Protein AF-0000000077157533 (afdb_homodimer)

InterPro domains:
  IPR003869 Polysaccharide biosynthesis protein, CapD-like domain [PF02719] (10-291)
  IPR003869 Polysaccharide biosynthesis protein, CapD-like domain [cd05237] (7-290)
  IPR036291 NAD(P)-binding domain superfamily [SSF51735] (7-269)
  IPR051203 Polysaccharide Synthase-Related Protein [PTHR43318] (1-334)

Sequence (670 aa):
MQSILNKKNILVTGGTGSIGQALVQRAISDGAKHIKVFSNDENALYEMELDFSKHKNIEYIIGDIRDFDKINSIVKNCDIIFHAAALKHVDRCELYPLETMTVNIIGTNNVAKAAVNANVSKVISISTDKAVNPIGVMGATKLLAEKLIAAEAYHSKSKTVFSSVRFGNVFHTRGSILPKIEKQIQNGGPLTLTDERMKRFFMTKEDAVDLILNAAYTAKGGETFILKMPMLNLKDLFEAMKIVIGPKHGYSSTKIKTKITGIRPGEKLTEYLLTNFEMEHCLETKNFFIIPKMFESLDPKKYPGSKKPKNTTKYFETVKPISQEQIVKLLKKIYMQSILNKKNILVTGGTGSIGQALVQRAISDGAKHIKVFSNDENALYEMELDFSKHKNIEYIIGDIRDFDKINSIVKNCDIIFHAAALKHVDRCELYPLETMTVNIIGTNNVAKAAVNANVSKVISISTDKAVNPIGVMGATKLLAEKLIAAEAYHSKSKTVFSSVRFGNVFHTRGSILPKIEKQIQNGGPLTLTDERMKRFFMTKEDAVDLILNAAYTAKGGETFILKMPMLNLKDLFEAMKIVIGPKHGYSSTKIKTKITGIRPGEKLTEYLLTNFEMEHCLETKNFFIIPKMFESLDPKKYPGSKKPKNTTKYFETVKPISQEQIVKLLKKIY

Foldseek 3Di:
DQFPQAQFAEEEEVLLFLLNVLLVVVSVVRHHQAYEYEYQDPVSLVVVCVVPVVDPRYHYYHDALLDLVRLLVPCARGQEYEYPWADADFVVCQVPLPVRLSRLPSSLVSNLVSCQVRLHQEYEYEAELCLAVFPGRNNVSRVNSLVSQLVCLVPDPGNYATEYEYEWEEPPTPPDQRVVLLVQLLVLDAAEAADQLAKTFYDYSVLVSVLSSVCRVLTPHNKYWYFDTAMAGVNLLSLLCLCQRNVVNPHHSVRHHYDHDHDDPRDDRYGDSHDLVQLLQWKDAPTTTMRDRPPDHDDCVSGPRIHRDDPRRPRVPPHDHDGSVVSNVVVNVVD/DQFPQAQFAEEEEVLLFLLNVLLVVVSVVRHHQAYEYEYQDPVSLVVVCVVPVVDPRYHYYHDALLDLVRLLVPCARGQEYEYPWADADFVVCQVPLPVRLSRLPSSLVSNLVSCQVRLHQEYEYEAELCLAVFPGRNNVSRVNSLVSQLVCLVPDPGNYATEYEYEWEEPPTPPDQRVVLLVQLLVLDAAEAADQLAKTFYDYSVLVSVLSSVCRVLTPHNKYWYFDTAMAGVNLLSLLCLCQRNVVNPHHSVRHHYDHDHDDPRDDRYGDSHDLVQLQQWKDAPTTTMRDRPPDHDDCVSGPRIHRDDPRRPRVPPHDHDGSVVSNVNVNVVD

pLDDT: mean 94.23, std 5.61, range [54.22, 98.94]

Solvent-accessible surface area (backbone atoms only — not comparable to full-atom values): 34425 Å² total; per-residue (Å²): 132,82,54,88,40,43,68,26,27,36,35,25,33,24,18,68,40,58,69,22,38,51,45,52,53,48,32,61,75,44,44,35,55,32,39,38,34,29,29,72,48,64,67,51,48,51,53,47,49,63,76,44,61,86,51,80,50,56,44,79,42,81,47,54,56,68,39,46,68,62,46,44,64,66,40,54,82,27,38,37,35,43,40,50,54,59,71,79,55,51,64,59,21,47,66,34,38,65,64,37,37,44,39,30,33,49,12,47,50,32,51,53,52,27,32,55,76,42,61,18,48,34,39,42,35,63,48,42,18,51,26,44,51,18,81,30,42,39,18,27,27,38,35,44,30,49,44,38,41,26,29,47,38,68,70,48,85,58,81,41,26,23,33,30,37,31,32,59,46,51,54,83,31,81,94,38,71,56,57,53,47,50,53,26,47,66,65,56,38,60,36,80,40,42,52,72,78,23,32,41,34,45,41,46,55,67,56,50,47,54,50,52,52,51,44,60,65,66,58,83,39,13,28,39,36,28,54,67,64,54,35,34,37,47,48,45,51,52,53,29,44,28,60,69,50,17,55,79,63,76,35,58,46,86,68,43,46,74,42,78,71,46,81,55,81,63,62,67,53,64,61,42,80,60,48,46,67,50,45,60,60,26,35,27,44,96,58,31,37,38,33,60,29,82,96,51,74,92,52,49,81,79,41,85,79,33,37,72,58,87,70,31,82,46,45,81,77,64,66,66,56,59,53,51,69,57,49,36,55,55,46,54,74,76,97,131,81,54,88,41,44,68,28,26,36,35,25,34,23,18,69,41,57,68,22,39,52,48,51,54,49,32,61,76,44,43,34,55,33,38,37,34,30,28,70,48,64,68,50,47,50,53,48,49,62,76,45,60,87,52,81,50,58,44,80,42,80,48,54,56,68,40,45,70,62,45,44,64,66,40,55,80,27,39,36,35,40,41,50,54,61,70,77,55,51,66,60,22,48,64,35,36,65,63,36,37,43,41,29,32,51,11,46,48,32,51,53,53,26,32,55,77,42,62,18,48,34,40,42,34,63,46,41,19,51,26,42,50,18,81,29,42,41,19,27,29,40,34,44,31,48,45,39,42,26,30,46,38,68,69,46,88,60,83,41,27,23,35,30,38,31,33,59,46,50,54,81,31,80,93,39,70,55,56,54,47,50,54,27,48,66,64,57,37,59,36,80,40,42,52,72,79,23,33,42,33,46,41,46,56,66,54,49,47,52,51,51,51,51,44,61,66,66,57,82,40,13,29,38,37,27,53,67,63,55,34,36,36,47,48,43,50,53,52,30,45,28,60,70,48,16,57,80,62,75,33,58,45,86,70,42,47,75,41,77,72,47,82,54,81,64,62,68,53,65,62,43,81,59,46,48,67,49,44,60,61,26,36,26,42,96,58,30,36,36,34,59,29,82,97,52,78,92,54,50,81,78,41,85,78,33,37,71,58,86,70,30,82,45,44,80,78,65,65,67,57,59,53,51,70,56,49,38,55,56,46,55,73,76,98

Secondary structure (DSSP, 8-state):
---TTTT-EEEEETTTSHHHHHHHHHHHHTT-SEEEEEES-HHHHHHHHHHTTT-TTEEEEE--TT-HHHHHHHSTT-SEEEE------HHHHHH-HHHHHIIIIIHHHHHHHHHHHTT-SEEEEE--GGGSS--SHHHHHHHHHHHHHHHHHHH--SS-EEEEEE--EETT-TTSHHHHHHHHHHTT--EEES-TT-EEEEE-HHHHHHHHHHHHHH--SS-EEEE---EEEHHHHHHHHHHHHTGGGT--TTTS-EEE--PPTT--SB--SS-HHHHHT-EE-SSEEEE-STTPPP-GGGSTT-B--SS-S-HHHH--PPPHHHHHHHHHHH-/---TTTT-EEEEETTTSHHHHHHHHHHHHTT-SEEEEEES-HHHHHHHHHHTTT-TTEEEEE--TT-HHHHHHHSTT-SEEEE------HHHHHH-HHHHHIIIIIHHHHHHHHHHHTT-SEEEEE--GGGSS--SHHHHHHHHHHHHHHHHHHH--SS-EEEEEE--EETT-TTSHHHHHHHHHHTT--EEES-TT-EEEEE-HHHHHHHHHHHHHH--SS-EEEE---EEEHHHHHHHHHHHHTGGGT--TTTS-EEE--PPTT--SB--SS-HHHHHT-EE-SSEEEE-STTPPP-GGGSTT-B--SS-S-HHHH--PPPHHHHHHHHHHH-

Nearest PDB structures (foldseek):
  6bwc-assembly1_A  TM=9.310E-01  e=8.697E-37  Bacillus thuringiensis HD-771
  2gn4-assembly1_A  TM=9.021E-01  e=4.347E-34  Helicobacter pylori
  5bjv-assembly1_B  TM=9.038E-01  e=1.142E-27  Campylobacter jejuni
  5bju-assembly1_A  TM=9.086E-01  e=2.657E-27  Campylobacter jejuni
  3vvb-assembly1_A  TM=9.345E-01  e=8.792E-26  Staphylococcus aureus subsp. aureus Mu50

Structure (mmCIF, N/CA/C/O backbone):
data_AF-0000000077157533-model_v1
#
loop_
_entity.id
_entity.type
_entity.pdbx_description
1 polymer 'Polysaccharide biosynthesis protein CapD'
#
loop_
_atom_site.group_PDB
_atom_site.id
_atom_site.type_symbol
_atom_site.label_atom_id
_atom_site.label_alt_id
_atom_site.label_comp_id
_atom_site.label_asym_id
_atom_site.label_entity_id
_atom_site.label_seq_id
_atom_site.pdbx_PDB_ins_code
_atom_site.Cartn_x
_atom_site.Cartn_y
_atom_site.Cartn_z
_atom_site.occupancy
_atom_site.B_iso_or_equiv
_atom_site.auth_seq_id
_atom_site.auth_comp_id
_atom_site.auth_asym_id
_atom_site.auth_atom_id
_atom_site.pdbx_PDB_model_num
ATOM 1 N N . MET A 1 1 ? -17.016 30.516 17.078 1 54.22 1 MET A N 1
ATOM 2 C CA . MET A 1 1 ? -17.125 29.172 17.625 1 54.22 1 MET A CA 1
ATOM 3 C C . MET A 1 1 ? -15.836 28.75 18.328 1 54.22 1 MET A C 1
ATOM 5 O O . MET A 1 1 ? -14.742 29.109 17.891 1 54.22 1 MET A O 1
ATOM 9 N N . GLN A 1 2 ? -15.945 28.266 19.531 1 77.69 2 GLN A N 1
ATOM 10 C CA . GLN A 1 2 ? -14.797 27.938 20.359 1 77.69 2 GLN A CA 1
ATOM 11 C C . GLN A 1 2 ? -14 26.781 19.766 1 77.69 2 GLN A C 1
ATOM 13 O O . GLN A 1 2 ? -14.578 25.859 19.188 1 77.69 2 GLN A O 1
ATOM 18 N N . SER A 1 3 ? -12.703 26.922 19.734 1 90.75 3 SER A N 1
ATOM 19 C CA . SER A 1 3 ? -11.797 25.922 19.188 1 90.75 3 SER A CA 1
ATOM 20 C C . SER A 1 3 ? -12.008 24.562 19.859 1 90.75 3 SER A C 1
ATOM 22 O O . SER A 1 3 ? -12.258 24.5 21.062 1 90.75 3 SER A O 1
ATOM 24 N N . ILE A 1 4 ? -11.984 23.547 19.141 1 94.81 4 ILE A N 1
ATOM 25 C CA . ILE A 1 4 ? -12.109 22.188 19.641 1 94.81 4 ILE A CA 1
ATOM 26 C C . ILE A 1 4 ? -11.008 21.906 20.656 1 94.81 4 ILE A C 1
ATOM 28 O O . ILE A 1 4 ? -11.109 20.969 21.453 1 94.81 4 ILE A O 1
ATOM 32 N N . LEU A 1 5 ? -9.992 22.797 20.734 1 97.56 5 LEU A N 1
ATOM 33 C CA . LEU A 1 5 ? -8.82 22.578 21.578 1 97.56 5 LEU A CA 1
ATOM 34 C C . LEU A 1 5 ? -8.977 23.266 22.922 1 97.56 5 LEU A C 1
ATOM 36 O O . LEU A 1 5 ? -8.219 22.984 23.859 1 97.56 5 LEU A O 1
ATOM 40 N N . ASN A 1 6 ? -9.914 24.219 23.016 1 97.69 6 ASN A N 1
ATOM 41 C CA . ASN A 1 6 ? -10.055 25.031 24.219 1 97.69 6 ASN A CA 1
ATOM 42 C C . ASN A 1 6 ? -10.328 24.172 25.453 1 97.69 6 ASN A C 1
ATOM 44 O O . ASN A 1 6 ? -11.242 23.344 25.453 1 97.69 6 ASN A O 1
ATOM 48 N N . LYS A 1 7 ? -9.492 24.312 26.469 1 98.12 7 LYS A N 1
ATOM 49 C CA . LYS A 1 7 ? -9.602 23.672 27.766 1 98.12 7 LYS A CA 1
ATOM 50 C C . LYS A 1 7 ? -9.477 22.156 27.641 1 98.12 7 LYS A C 1
ATOM 52 O O . LYS A 1 7 ? -9.992 21.406 28.469 1 98.12 7 LYS A O 1
ATOM 57 N N . LYS A 1 8 ? -8.875 21.672 26.609 1 98.38 8 LYS A N 1
ATOM 58 C CA . LYS A 1 8 ? -8.695 20.25 26.391 1 98.38 8 LYS A CA 1
ATOM 59 C C . LYS A 1 8 ? -7.273 19.812 26.719 1 98.38 8 LYS A C 1
ATOM 61 O O . LYS A 1 8 ? -6.34 20.609 26.641 1 98.38 8 LYS A O 1
ATOM 66 N N . ASN A 1 9 ? -7.133 18.562 27.125 1 98.69 9 ASN A N 1
ATOM 67 C CA . ASN A 1 9 ? -5.844 17.891 27.203 1 98.69 9 ASN A CA 1
ATOM 68 C C . ASN A 1 9 ? -5.484 17.203 25.891 1 98.69 9 ASN A C 1
ATOM 70 O O . ASN A 1 9 ? -6.172 16.266 25.469 1 98.69 9 ASN A O 1
ATOM 74 N N . ILE A 1 10 ? -4.359 17.641 25.328 1 98.38 10 ILE A N 1
ATOM 75 C CA . ILE A 1 10 ? -4.035 17.219 23.969 1 98.38 10 ILE A CA 1
ATOM 76 C C . ILE A 1 10 ? -2.711 16.453 23.969 1 98.38 10 ILE A C 1
ATOM 78 O O . ILE A 1 10 ? -1.797 16.797 24.734 1 98.38 10 ILE A O 1
ATOM 82 N N . LEU A 1 11 ? -2.652 15.406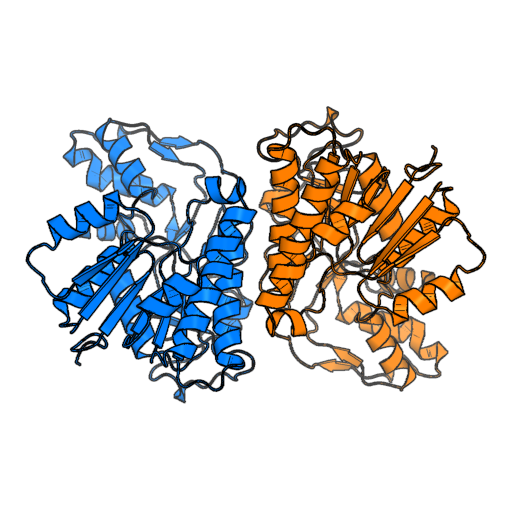 23.203 1 98.88 11 LEU A N 1
ATOM 83 C CA . LEU A 1 11 ? -1.401 14.719 22.906 1 98.88 11 LEU A CA 1
ATOM 84 C C . LEU A 1 11 ? -1.068 14.812 21.422 1 98.88 11 LEU A C 1
ATOM 86 O O . LEU A 1 11 ? -1.914 14.523 20.578 1 98.88 11 LEU A O 1
ATOM 90 N N . VAL A 1 12 ? 0.138 15.242 21.125 1 98.88 12 VAL A N 1
ATOM 91 C CA . VAL A 1 12 ? 0.642 15.266 19.766 1 98.88 12 VAL A CA 1
ATOM 92 C C . VAL A 1 12 ? 1.828 14.312 19.625 1 98.88 12 VAL A C 1
ATOM 94 O O . VAL A 1 12 ? 2.914 14.594 20.141 1 98.88 12 VAL A O 1
ATOM 97 N N . THR A 1 13 ? 1.628 13.164 18.984 1 98.88 13 THR A N 1
ATOM 98 C CA . THR A 1 13 ? 2.785 12.352 18.625 1 98.88 13 THR A CA 1
ATOM 99 C C . THR A 1 13 ? 3.494 12.93 17.391 1 98.88 13 THR A C 1
ATOM 101 O O . THR A 1 13 ? 2.852 13.492 16.5 1 98.88 13 THR A O 1
ATOM 104 N N . GLY A 1 14 ? 4.863 12.719 17.375 1 98.25 14 GLY A N 1
ATOM 105 C CA . GLY A 1 14 ? 5.59 13.461 16.359 1 98.25 14 GLY A CA 1
ATOM 106 C C . GLY A 1 14 ? 5.523 14.961 16.547 1 98.25 14 GLY A C 1
ATOM 107 O O . GLY A 1 14 ? 5.488 15.719 15.578 1 98.25 14 GLY A O 1
ATOM 108 N N . GLY A 1 15 ? 5.457 15.359 17.766 1 98.38 15 GLY A N 1
ATOM 109 C CA . GLY A 1 15 ? 5.207 16.75 18.094 1 98.38 15 GLY A CA 1
ATOM 110 C C . GLY A 1 15 ? 6.355 17.672 17.703 1 98.38 15 GLY A C 1
ATOM 111 O O . GLY A 1 15 ? 6.18 18.891 17.625 1 98.38 15 GLY A O 1
ATOM 112 N N . THR A 1 16 ? 7.535 17.125 17.5 1 97.62 16 THR A N 1
ATOM 113 C CA . THR A 1 16 ? 8.688 17.953 17.188 1 97.62 16 THR A CA 1
ATOM 114 C C . THR A 1 16 ? 8.852 18.109 15.672 1 97.62 16 THR A C 1
ATOM 116 O O . THR A 1 16 ? 9.703 18.875 15.211 1 97.62 16 THR A O 1
ATOM 119 N N . GLY A 1 17 ? 8.039 17.406 14.898 1 95.62 17 GLY A N 1
ATOM 120 C CA . GLY A 1 17 ? 8.039 17.594 13.453 1 95.62 17 GLY A CA 1
ATOM 121 C C . GLY A 1 17 ? 7.316 18.844 13.016 1 95.62 17 GLY A C 1
ATOM 122 O O . GLY A 1 17 ? 6.723 19.547 13.836 1 95.62 17 GLY A O 1
ATOM 123 N N . SER A 1 18 ? 7.258 19.141 11.734 1 94.25 18 SER A N 1
ATOM 124 C CA . SER A 1 18 ? 6.711 20.391 11.211 1 94.25 18 SER A CA 1
ATOM 125 C C . SER A 1 18 ? 5.219 20.5 11.508 1 94.25 18 SER A C 1
ATOM 127 O O . SER A 1 18 ? 4.762 21.531 12.016 1 94.25 18 SER A O 1
ATOM 129 N N . ILE A 1 19 ? 4.441 19.469 11.18 1 96.25 19 ILE A N 1
ATOM 130 C CA . ILE A 1 19 ? 3.004 19.5 11.422 1 96.25 19 ILE A CA 1
ATOM 131 C C . ILE A 1 19 ? 2.73 19.453 12.922 1 96.25 19 ILE A C 1
ATOM 133 O O . ILE A 1 19 ? 1.845 20.141 13.43 1 96.25 19 ILE A O 1
ATOM 137 N N . GLY A 1 20 ? 3.5 18.609 13.641 1 97.81 20 GLY A N 1
ATOM 138 C CA . GLY A 1 20 ? 3.363 18.516 15.086 1 97.81 20 GLY A CA 1
ATOM 139 C C . GLY A 1 20 ? 3.582 19.844 15.797 1 97.81 20 GLY A C 1
ATOM 140 O O . GLY A 1 20 ? 2.764 20.25 16.625 1 97.81 20 GLY A O 1
ATOM 141 N N . GLN A 1 21 ? 4.637 20.5 15.414 1 97.12 21 GLN A N 1
ATOM 142 C CA . GLN A 1 21 ? 4.949 21.797 16.031 1 97.12 21 GLN A CA 1
ATOM 143 C C . GLN A 1 21 ? 3.854 22.812 15.75 1 97.12 21 GLN A C 1
ATOM 145 O O . GLN A 1 21 ? 3.498 23.609 16.625 1 97.12 21 GLN A O 1
ATOM 150 N N . ALA A 1 22 ? 3.381 22.781 14.539 1 96.88 22 ALA A N 1
ATOM 151 C CA . ALA A 1 22 ? 2.316 23.703 14.164 1 96.88 22 ALA A CA 1
ATOM 152 C C . ALA A 1 22 ? 1.052 23.453 14.977 1 96.88 22 ALA A C 1
ATOM 154 O O . ALA A 1 22 ? 0.365 24.391 15.383 1 96.88 22 ALA A O 1
ATOM 155 N N . LEU A 1 23 ? 0.759 22.203 15.211 1 98.25 23 LEU A N 1
ATOM 156 C CA . LEU A 1 23 ? -0.409 21.844 16 1 98.25 23 LEU A CA 1
ATOM 157 C C . LEU A 1 23 ? -0.242 22.266 17.453 1 98.25 23 LEU A C 1
ATOM 159 O O . LEU A 1 23 ? -1.194 22.75 18.078 1 98.25 23 LEU A O 1
ATOM 163 N N . VAL A 1 24 ? 0.959 22.141 17.984 1 98.38 24 VAL A N 1
ATOM 164 C CA . VAL A 1 24 ? 1.246 22.547 19.359 1 98.38 24 VAL A CA 1
ATOM 165 C C . VAL A 1 24 ? 1.084 24.047 19.5 1 98.38 24 VAL A C 1
ATOM 167 O O . VAL A 1 24 ? 0.462 24.531 20.453 1 98.38 24 VAL A O 1
ATOM 170 N N . GLN A 1 25 ? 1.624 24.781 18.516 1 97.44 25 GLN A N 1
ATOM 171 C CA . GLN A 1 25 ? 1.486 26.234 18.531 1 97.44 25 GLN A CA 1
ATOM 172 C C . GLN A 1 25 ? 0.017 26.656 18.531 1 97.44 25 GLN A C 1
ATOM 174 O O . GLN A 1 25 ? -0.377 27.562 19.266 1 97.44 25 GLN A O 1
ATOM 179 N N . ARG A 1 26 ? -0.739 26.031 17.719 1 97.69 26 ARG A N 1
ATOM 180 C CA . ARG A 1 26 ? -2.166 26.328 17.641 1 97.69 26 ARG A CA 1
ATOM 181 C C . ARG A 1 26 ? -2.871 25.953 18.938 1 97.69 26 ARG A C 1
ATOM 183 O O . ARG A 1 26 ? -3.799 26.641 19.375 1 97.69 26 ARG A O 1
ATOM 190 N N . ALA A 1 27 ? -2.529 24.828 19.547 1 98.06 27 ALA A N 1
ATOM 191 C CA . ALA A 1 27 ? -3.109 24.406 20.828 1 98.06 27 ALA A CA 1
ATOM 192 C C . ALA A 1 27 ? -2.869 25.453 21.906 1 98.06 27 ALA A C 1
ATOM 194 O O . ALA A 1 27 ? -3.756 25.734 22.719 1 98.06 27 ALA A O 1
ATOM 195 N N . ILE A 1 28 ? -1.662 26.031 21.922 1 97.44 28 ILE A N 1
ATOM 196 C CA . ILE A 1 28 ? -1.327 27.078 22.875 1 97.44 28 ILE A CA 1
ATOM 197 C C . ILE A 1 28 ? -2.246 28.281 22.641 1 97.44 28 ILE A C 1
ATOM 199 O O . ILE A 1 28 ? -2.891 28.766 23.578 1 97.44 28 ILE A O 1
ATOM 203 N N . SER A 1 29 ? -2.346 28.688 21.391 1 96.88 29 SER A N 1
ATOM 204 C CA . SER A 1 29 ? -3.09 29.891 21.031 1 96.88 29 SER A CA 1
ATOM 205 C C . SER A 1 29 ? -4.582 29.703 21.281 1 96.88 29 SER A C 1
ATOM 207 O O . SER A 1 29 ? -5.281 30.672 21.625 1 96.88 29 SER A O 1
ATOM 209 N N . ASP A 1 30 ? -5.062 28.469 21.156 1 97.31 30 ASP A N 1
ATOM 210 C CA . ASP A 1 30 ? -6.5 28.219 21.234 1 97.31 30 ASP A CA 1
ATOM 211 C C . ASP A 1 30 ? -6.922 27.859 22.656 1 97.31 30 ASP A C 1
ATOM 213 O O . ASP A 1 30 ? -8.086 27.531 22.891 1 97.31 30 ASP A O 1
ATOM 217 N N . GLY A 1 31 ? -6.012 27.812 23.594 1 97.44 31 GLY A N 1
ATOM 218 C CA . GLY A 1 31 ? -6.363 27.719 25 1 97.44 31 GLY A CA 1
ATOM 219 C C . GLY A 1 31 ? -6.453 26.281 25.5 1 97.44 31 GLY A C 1
ATOM 220 O O . GLY A 1 31 ? -7.277 25.969 26.359 1 97.44 31 GLY A O 1
ATOM 221 N N . ALA A 1 32 ? -5.668 25.391 24.969 1 98.31 32 ALA A N 1
ATOM 222 C CA . ALA A 1 32 ? -5.605 24.031 25.5 1 98.31 32 ALA A CA 1
ATOM 223 C C . ALA A 1 32 ? -5.207 24.031 26.984 1 98.31 32 ALA A C 1
ATOM 225 O O . ALA A 1 32 ? -4.387 24.844 27.406 1 98.31 32 ALA A O 1
ATOM 226 N N . LYS A 1 33 ? -5.793 23.125 27.719 1 98.5 33 LYS A N 1
ATOM 227 C CA . LYS A 1 33 ? -5.508 23.047 29.141 1 98.5 33 LYS A CA 1
ATOM 228 C C . LYS A 1 33 ? -4.129 22.438 29.391 1 98.5 33 LYS A C 1
ATOM 230 O O . LYS A 1 33 ? -3.367 22.938 30.219 1 98.5 33 LYS A O 1
ATOM 235 N N . HIS A 1 34 ? -3.828 21.359 28.734 1 98.5 34 HIS A N 1
ATOM 236 C CA . HIS A 1 34 ? -2.557 20.656 28.828 1 98.5 34 HIS A CA 1
ATOM 237 C C . HIS A 1 34 ? -2.15 20.062 27.484 1 98.5 34 HIS A C 1
ATOM 239 O O . HIS A 1 34 ? -2.99 19.531 26.766 1 98.5 34 HIS A O 1
ATOM 245 N N . ILE A 1 35 ? -0.844 20.203 27.172 1 98.75 35 ILE A N 1
ATOM 246 C CA . ILE A 1 35 ? -0.335 19.719 25.891 1 98.75 35 ILE A CA 1
ATOM 247 C C . ILE A 1 35 ? 0.825 18.766 26.125 1 98.75 35 ILE A C 1
ATOM 249 O O . ILE A 1 35 ? 1.822 19.109 26.766 1 98.75 35 ILE A O 1
ATOM 253 N N . LYS A 1 36 ? 0.722 17.547 25.688 1 98.81 36 LYS A N 1
ATOM 254 C CA . LYS A 1 36 ? 1.816 16.578 25.688 1 98.81 36 LYS A CA 1
ATOM 255 C C . LYS A 1 36 ? 2.463 16.5 24.297 1 98.81 36 LYS A C 1
ATOM 257 O O . LYS A 1 36 ? 1.787 16.203 23.312 1 98.81 36 LYS A O 1
ATOM 262 N N . VAL A 1 37 ? 3.734 16.797 24.234 1 98.81 37 VAL A N 1
ATOM 263 C CA . VAL A 1 37 ? 4.539 16.672 23.016 1 98.81 37 VAL A CA 1
ATOM 264 C C . VAL A 1 37 ? 5.367 15.383 23.094 1 98.81 37 VAL A C 1
ATOM 266 O O . VAL A 1 37 ? 6.281 15.273 23.906 1 98.81 37 VAL A O 1
ATOM 269 N N . PHE A 1 38 ? 5.078 14.43 22.219 1 98.81 38 PHE A N 1
ATOM 270 C CA . PHE A 1 38 ? 5.746 13.133 22.219 1 98.81 38 PHE A CA 1
ATOM 271 C C . PHE A 1 38 ? 6.613 12.961 20.984 1 98.81 38 PHE A C 1
ATOM 273 O O . PHE A 1 38 ? 6.152 13.188 19.859 1 98.81 38 PHE A O 1
ATOM 280 N N . SER A 1 39 ? 7.875 12.617 21.156 1 98.38 39 SER A N 1
ATOM 281 C CA . SER A 1 39 ? 8.82 12.461 20.047 1 98.38 39 SER A CA 1
ATOM 282 C C . SER A 1 39 ? 10.008 11.594 20.469 1 98.38 39 SER A C 1
ATOM 284 O O . SER A 1 39 ? 10.297 11.453 21.656 1 98.38 39 SER A O 1
ATOM 286 N N . ASN A 1 40 ? 10.617 10.977 19.469 1 98 40 ASN A N 1
ATOM 287 C CA . ASN A 1 40 ? 11.812 10.195 19.766 1 98 40 ASN A CA 1
ATOM 288 C C . ASN A 1 40 ? 13.086 11 19.516 1 98 40 ASN A C 1
ATOM 290 O O . ASN A 1 40 ? 14.195 10.469 19.641 1 98 40 ASN A O 1
ATOM 294 N N . ASP A 1 41 ? 12.938 12.258 19.188 1 96 41 ASP A N 1
ATOM 295 C CA . ASP A 1 41 ? 14.062 13.148 18.938 1 96 41 ASP A CA 1
ATOM 296 C C . ASP A 1 41 ? 14.367 14 20.172 1 96 41 ASP A C 1
ATOM 298 O O . ASP A 1 41 ? 13.82 15.102 20.312 1 96 41 ASP A O 1
ATOM 302 N N . GLU A 1 42 ? 15.359 13.578 20.922 1 96.19 42 GLU A N 1
ATOM 303 C CA . GLU A 1 42 ? 15.68 14.227 22.203 1 96.19 42 GLU A CA 1
ATOM 304 C C . GLU A 1 42 ? 16.094 15.68 21.984 1 96.19 42 GLU A C 1
ATOM 306 O O . GLU A 1 42 ? 15.648 16.562 22.734 1 96.19 42 GLU A O 1
ATOM 311 N N . ASN A 1 43 ? 16.938 15.859 21.031 1 96.19 43 ASN A N 1
ATOM 312 C CA . ASN A 1 43 ? 17.406 17.219 20.781 1 96.19 43 ASN A CA 1
ATOM 313 C C . ASN A 1 43 ? 16.281 18.141 20.328 1 96.19 43 ASN A C 1
ATOM 315 O O . ASN A 1 43 ? 16.219 19.297 20.734 1 96.19 43 ASN A O 1
ATOM 319 N N . ALA A 1 44 ? 15.398 17.672 19.484 1 96.56 44 ALA A N 1
ATOM 320 C CA . ALA A 1 44 ? 14.273 18.469 19 1 96.56 44 ALA A CA 1
ATOM 321 C C . ALA A 1 44 ? 13.32 18.812 20.141 1 96.56 44 ALA A C 1
ATOM 323 O O . ALA A 1 44 ? 12.758 19.906 20.188 1 96.56 44 ALA A O 1
ATOM 324 N N . LEU A 1 45 ? 13.164 17.875 21.078 1 97.81 45 LEU A N 1
ATOM 325 C CA . LEU A 1 45 ? 12.336 18.141 22.25 1 97.81 45 LEU A CA 1
ATOM 326 C C . LEU A 1 45 ? 12.945 19.25 23.109 1 97.81 45 LEU A C 1
ATOM 328 O O . LEU A 1 45 ? 12.234 20.156 23.547 1 97.81 45 LEU A O 1
ATOM 332 N N . TYR A 1 46 ? 14.211 19.172 23.234 1 96.38 46 TYR A N 1
ATOM 333 C CA . TYR A 1 46 ? 14.922 20.156 24.031 1 96.38 46 TYR A CA 1
ATOM 334 C C . TYR A 1 46 ? 14.781 21.547 23.406 1 96.38 46 TYR A C 1
ATOM 336 O O . TYR A 1 46 ? 14.477 22.516 24.109 1 96.38 46 TYR A O 1
ATOM 344 N N . GLU A 1 47 ? 15 21.625 22.125 1 97.25 47 GLU A N 1
ATOM 345 C CA . GLU A 1 47 ? 14.891 22.906 21.422 1 97.25 47 GLU A CA 1
ATOM 346 C C . GLU A 1 47 ? 13.477 23.469 21.531 1 97.25 47 GLU A C 1
ATOM 348 O O . GLU A 1 47 ? 13.312 24.688 21.719 1 97.25 47 GLU A O 1
ATOM 353 N N . MET A 1 48 ? 12.508 22.641 21.438 1 97.5 48 MET A N 1
ATOM 354 C CA . MET A 1 48 ? 11.117 23.078 21.547 1 97.5 48 MET A CA 1
ATOM 355 C C . MET A 1 48 ? 10.805 23.578 22.953 1 97.5 48 MET A C 1
ATOM 357 O O . MET A 1 48 ? 10.055 24.531 23.125 1 97.5 48 MET A O 1
ATOM 361 N N . GLU A 1 49 ? 11.305 22.891 23.922 1 97.25 49 GLU A N 1
ATOM 362 C CA . GLU A 1 49 ? 11.133 23.297 25.312 1 97.25 49 GLU A CA 1
ATOM 363 C C . GLU A 1 49 ? 11.695 24.703 25.547 1 97.25 49 GLU A C 1
ATOM 365 O O . GLU A 1 49 ? 11.102 25.5 26.281 1 97.25 49 GLU A O 1
ATOM 370 N N . LEU A 1 50 ? 12.836 25 24.891 1 97.06 50 LEU A N 1
ATOM 371 C CA . LEU A 1 50 ? 13.422 26.328 24.984 1 97.06 50 LEU A CA 1
ATOM 372 C C . LEU A 1 50 ? 12.539 27.359 24.281 1 97.06 50 LEU A C 1
ATOM 374 O O . LEU A 1 50 ? 12.297 28.438 24.812 1 97.06 50 LEU A O 1
ATOM 378 N N . ASP A 1 51 ? 12.078 27.016 23.125 1 96.75 51 ASP A N 1
ATOM 379 C CA . ASP A 1 51 ? 11.273 27.938 22.312 1 96.75 51 ASP A CA 1
ATOM 380 C C . ASP A 1 51 ? 9.961 28.281 23 1 96.75 51 ASP A C 1
ATOM 382 O O . ASP A 1 51 ? 9.469 29.406 22.891 1 96.75 51 ASP A O 1
ATOM 386 N N . PHE A 1 52 ? 9.391 27.266 23.734 1 97.25 52 PHE A N 1
ATOM 387 C CA . PHE A 1 52 ? 8.086 27.453 24.359 1 97.25 52 PHE A CA 1
ATOM 388 C C . PHE A 1 52 ? 8.227 27.531 25.875 1 97.25 52 PHE A C 1
ATOM 390 O O . PHE A 1 52 ? 7.324 27.141 26.609 1 97.25 52 PHE A O 1
ATOM 397 N N . SER A 1 53 ? 9.328 28.016 26.375 1 96 53 SER A N 1
ATOM 398 C CA . SER A 1 53 ? 9.695 28 27.781 1 96 53 SER A CA 1
ATOM 399 C C . SER A 1 53 ? 8.695 28.812 28.609 1 96 53 SER A C 1
ATOM 401 O O . SER A 1 53 ? 8.555 28.562 29.812 1 96 53 SER A O 1
ATOM 403 N N . LYS A 1 54 ? 7.945 29.703 28.031 1 96.69 54 LYS A N 1
ATOM 404 C CA . LYS A 1 54 ? 7 30.547 28.75 1 96.69 54 LYS A CA 1
ATOM 405 C C . LYS A 1 54 ? 5.695 29.797 29.031 1 96.69 54 LYS A C 1
ATOM 407 O O . LYS A 1 54 ? 4.887 30.234 29.844 1 96.69 54 LYS A O 1
ATOM 412 N N . HIS A 1 55 ? 5.473 28.766 28.328 1 97.38 55 HIS A N 1
ATOM 413 C CA . HIS A 1 55 ? 4.246 27.984 28.484 1 97.38 55 HIS A CA 1
ATOM 414 C C . HIS A 1 55 ? 4.453 26.797 29.422 1 97.38 55 HIS A C 1
ATOM 416 O O . HIS A 1 55 ? 5.102 25.812 29.047 1 97.38 55 HIS A O 1
ATOM 422 N N . LYS A 1 56 ? 3.842 26.797 30.531 1 96.19 56 LYS A N 1
ATOM 423 C CA . LYS A 1 56 ? 4.094 25.812 31.594 1 96.19 56 LYS A CA 1
ATOM 424 C C . LYS A 1 56 ? 3.164 24.609 31.469 1 96.19 56 LYS A C 1
ATOM 426 O O . LYS A 1 56 ? 3.357 23.609 32.156 1 96.19 56 LYS A O 1
ATOM 431 N N . ASN A 1 57 ? 2.209 24.719 30.625 1 97.62 57 ASN A N 1
ATOM 432 C CA . ASN A 1 57 ? 1.231 23.641 30.5 1 97.62 57 ASN A CA 1
ATOM 433 C C . ASN A 1 57 ? 1.62 22.656 29.406 1 97.62 57 ASN A C 1
ATOM 435 O O . ASN A 1 57 ? 0.773 21.922 28.906 1 97.62 57 ASN A O 1
ATOM 439 N N . ILE A 1 58 ? 2.865 22.672 28.969 1 98.56 58 ILE A N 1
ATOM 440 C CA . ILE A 1 58 ? 3.357 21.75 27.953 1 98.56 58 ILE A CA 1
ATOM 441 C C . ILE A 1 58 ? 4.281 20.719 28.594 1 98.56 58 ILE A C 1
ATOM 443 O O . ILE A 1 58 ? 5.164 21.078 29.391 1 98.56 58 ILE A O 1
ATOM 447 N N . GLU A 1 59 ? 4.07 19.5 28.328 1 98.38 59 GLU A N 1
ATOM 448 C CA . GLU A 1 59 ? 4.93 18.391 28.75 1 98.38 59 GLU A CA 1
ATOM 449 C C . GLU A 1 59 ? 5.668 17.781 27.562 1 98.38 59 GLU A C 1
ATOM 451 O O . GLU A 1 59 ? 5.055 17.469 26.531 1 98.38 59 GLU A O 1
ATOM 456 N N . TYR A 1 60 ? 6.969 17.719 27.641 1 98.5 60 TYR A N 1
ATOM 457 C CA . TYR A 1 60 ? 7.812 17.156 26.594 1 98.5 60 TYR A CA 1
ATOM 458 C C . TYR A 1 60 ? 8.242 15.734 26.953 1 98.5 60 TYR A C 1
ATOM 460 O O . TYR A 1 60 ? 8.953 15.523 27.938 1 98.5 60 TYR A O 1
ATOM 468 N N . ILE A 1 61 ? 7.852 14.781 26.156 1 98.62 61 ILE A N 1
ATOM 469 C CA . ILE A 1 61 ? 7.996 13.375 26.531 1 98.62 61 ILE A CA 1
ATOM 470 C C . ILE A 1 61 ? 8.812 12.641 25.469 1 98.62 61 ILE A C 1
ATOM 472 O O . ILE A 1 61 ? 8.445 12.633 24.281 1 98.62 61 ILE A O 1
ATOM 476 N N . ILE A 1 62 ? 9.906 12 25.859 1 98.38 62 ILE A N 1
ATOM 477 C CA . ILE A 1 62 ? 10.75 11.219 24.969 1 98.38 62 ILE A CA 1
ATOM 478 C C . ILE A 1 62 ? 10.219 9.789 24.875 1 98.38 62 ILE A C 1
ATOM 480 O O . ILE A 1 62 ? 9.82 9.203 25.891 1 98.38 62 ILE A O 1
ATOM 484 N N . GLY A 1 63 ? 10.117 9.25 23.625 1 98.19 63 GLY A N 1
ATOM 485 C CA . GLY A 1 63 ? 9.711 7.867 23.453 1 98.19 63 GLY A CA 1
ATOM 486 C C . GLY A 1 63 ? 9.477 7.488 22.016 1 98.19 63 GLY A C 1
ATOM 487 O O . GLY A 1 63 ? 9.609 8.328 21.109 1 98.19 63 GLY A O 1
ATOM 488 N N . ASP A 1 64 ? 9.203 6.246 21.797 1 98.19 64 ASP A N 1
ATOM 489 C CA . ASP A 1 64 ? 8.938 5.664 20.484 1 98.19 64 ASP A CA 1
ATOM 490 C C . ASP A 1 64 ? 7.527 5.074 20.422 1 98.19 64 ASP A C 1
ATOM 492 O O . ASP A 1 64 ? 7.105 4.363 21.344 1 98.19 64 ASP A O 1
ATOM 496 N N . ILE A 1 65 ? 6.797 5.43 19.391 1 98.25 65 ILE A N 1
ATOM 497 C CA . ILE A 1 65 ? 5.41 4.984 19.297 1 98.25 65 ILE A CA 1
ATOM 498 C C . ILE A 1 65 ? 5.367 3.469 19.125 1 98.25 65 ILE A C 1
ATOM 500 O O . ILE A 1 65 ? 4.312 2.852 19.281 1 98.25 65 ILE A O 1
ATOM 504 N N . ARG A 1 66 ? 6.426 2.789 18.828 1 97.5 66 ARG A N 1
ATOM 505 C CA . ARG A 1 66 ? 6.488 1.335 18.719 1 97.5 66 ARG A CA 1
ATOM 506 C C . ARG A 1 66 ? 6.426 0.678 20.094 1 97.5 66 ARG A C 1
ATOM 508 O O . ARG A 1 66 ? 6.176 -0.525 20.203 1 97.5 66 ARG A O 1
ATOM 515 N N . ASP A 1 67 ? 6.727 1.438 21.109 1 98.06 67 ASP A N 1
ATOM 516 C CA . ASP A 1 67 ? 6.645 0.973 22.5 1 98.06 67 ASP A CA 1
ATOM 517 C C . ASP A 1 67 ? 5.234 1.158 23.047 1 98.06 67 ASP A C 1
ATOM 519 O O . ASP A 1 67 ? 4.895 2.232 23.547 1 98.06 67 ASP A O 1
ATOM 523 N N . PHE A 1 68 ? 4.477 0.153 23.078 1 98.31 68 PHE A N 1
ATOM 524 C CA . PHE A 1 68 ? 3.078 0.245 23.469 1 98.31 68 PHE A CA 1
ATOM 525 C C . PHE A 1 68 ? 2.957 0.683 24.922 1 98.31 68 PHE A C 1
ATOM 527 O O . PHE A 1 68 ? 2.084 1.48 25.281 1 98.31 68 PHE A O 1
ATOM 534 N N . ASP A 1 69 ? 3.773 0.12 25.766 1 97.94 69 ASP A N 1
ATOM 535 C CA . ASP A 1 69 ? 3.684 0.448 27.188 1 97.94 69 ASP A CA 1
ATOM 536 C C . ASP A 1 69 ? 3.912 1.938 27.422 1 97.94 69 ASP A C 1
ATOM 538 O O . ASP A 1 69 ? 3.229 2.557 28.234 1 97.94 69 ASP A O 1
ATOM 542 N N . LYS A 1 70 ? 4.84 2.475 26.734 1 97.62 70 LYS A N 1
ATOM 543 C CA . LYS A 1 70 ? 5.117 3.902 26.844 1 97.62 70 LYS A CA 1
ATOM 544 C C . LYS A 1 70 ? 3.922 4.734 26.391 1 97.62 70 LYS A C 1
ATOM 546 O O . LYS A 1 70 ? 3.49 5.648 27.094 1 97.62 70 LYS A O 1
ATOM 551 N N . ILE A 1 71 ? 3.328 4.434 25.25 1 98 71 ILE A N 1
ATOM 552 C CA . ILE A 1 71 ? 2.191 5.176 24.719 1 98 71 ILE A CA 1
ATOM 553 C C . ILE A 1 71 ? 0.992 5.027 25.641 1 98 71 ILE A C 1
ATOM 555 O O . ILE A 1 71 ? 0.296 6.004 25.938 1 98 71 ILE A O 1
ATOM 559 N N . ASN A 1 72 ? 0.789 3.826 26.109 1 97.88 72 ASN A N 1
ATOM 560 C CA . ASN A 1 72 ? -0.336 3.541 27 1 97.88 72 ASN A CA 1
ATOM 561 C C . ASN A 1 72 ? -0.267 4.367 28.281 1 97.88 72 ASN A C 1
ATOM 563 O O . ASN A 1 72 ? -1.3 4.75 28.828 1 97.88 72 ASN A O 1
ATOM 567 N N . SER A 1 73 ? 0.872 4.625 28.734 1 97.38 73 SER A N 1
ATOM 568 C CA . SER A 1 73 ? 1.05 5.379 29.969 1 97.38 73 SER A CA 1
ATOM 569 C C . SER A 1 73 ? 0.798 6.867 29.75 1 97.38 73 SER A C 1
ATOM 571 O O . SER A 1 73 ? 0.313 7.559 30.641 1 97.38 73 SER A O 1
ATOM 573 N N . ILE A 1 74 ? 1.038 7.375 28.578 1 97.62 74 ILE A N 1
ATOM 574 C CA . ILE A 1 74 ? 1.032 8.828 28.422 1 97.62 74 ILE A CA 1
ATOM 575 C C . ILE A 1 74 ? -0.32 9.281 27.875 1 97.62 74 ILE A C 1
ATOM 577 O O . ILE A 1 74 ? -0.641 10.477 27.922 1 97.62 74 ILE A O 1
ATOM 581 N N . VAL A 1 75 ? -1.109 8.391 27.359 1 97.94 75 VAL A N 1
ATOM 582 C CA . VAL A 1 75 ? -2.383 8.766 26.75 1 97.94 75 VAL A CA 1
ATOM 583 C C . VAL A 1 75 ? -3.428 8.992 27.844 1 97.94 75 VAL A C 1
ATOM 585 O O . VAL A 1 75 ? -4.504 9.531 27.578 1 97.94 75 VAL A O 1
ATOM 588 N N . LYS A 1 76 ? -3.09 8.656 29.062 1 94.88 76 LYS A N 1
ATOM 589 C CA . LYS A 1 76 ? -4.031 8.805 30.172 1 94.88 76 LYS A CA 1
ATOM 590 C C . LYS A 1 76 ? -4.453 10.258 30.344 1 94.88 76 LYS A C 1
ATOM 592 O O . LYS A 1 76 ? -3.627 11.172 30.234 1 94.88 76 LYS A O 1
ATOM 597 N N . ASN A 1 77 ? -5.758 10.555 30.5 1 93.88 77 ASN A N 1
ATOM 598 C CA . ASN A 1 77 ? -6.375 11.852 30.734 1 93.88 77 ASN A CA 1
ATOM 599 C C . ASN A 1 77 ? -6.277 12.75 29.5 1 93.88 77 ASN A C 1
ATOM 601 O O . ASN A 1 77 ? -6.348 13.969 29.609 1 93.88 77 ASN A O 1
ATOM 605 N N . CYS A 1 78 ? -6.047 12.195 28.359 1 97.75 78 CYS A N 1
ATOM 606 C CA . CYS A 1 78 ? -6.039 12.945 27.109 1 97.75 78 CYS A CA 1
ATOM 607 C C . CYS A 1 78 ? -7.434 13 26.5 1 97.75 78 CYS A C 1
ATOM 609 O O . CYS A 1 78 ? -8.172 12.016 26.531 1 97.75 78 CYS A O 1
ATOM 611 N N . ASP A 1 79 ? -7.781 14.156 25.984 1 98.44 79 ASP A N 1
ATOM 612 C CA . ASP A 1 79 ? -9.062 14.32 25.312 1 98.44 79 ASP A CA 1
ATOM 613 C C . ASP A 1 79 ? -8.93 14.055 23.812 1 98.44 79 ASP A C 1
ATOM 615 O O . ASP A 1 79 ? -9.773 13.391 23.219 1 98.44 79 ASP A O 1
ATOM 619 N N . ILE A 1 80 ? -7.883 14.602 23.219 1 98.75 80 ILE A N 1
ATOM 620 C CA . ILE A 1 80 ? -7.688 14.508 21.781 1 98.75 80 ILE A CA 1
ATOM 621 C C . ILE A 1 80 ? -6.234 14.141 21.469 1 98.75 80 ILE A C 1
ATOM 623 O O . ILE A 1 80 ? -5.312 14.688 22.078 1 98.75 80 ILE A O 1
ATOM 627 N N . ILE A 1 81 ? -6.035 13.211 20.578 1 98.88 81 ILE A N 1
ATOM 628 C CA . ILE A 1 81 ? -4.707 12.844 20.094 1 98.88 81 ILE A CA 1
ATOM 629 C C . ILE A 1 81 ? -4.574 13.219 18.625 1 98.88 81 ILE A C 1
ATOM 631 O O . ILE A 1 81 ? -5.391 12.812 17.797 1 98.88 81 ILE A O 1
ATOM 635 N N . PHE A 1 82 ? -3.615 14.031 18.344 1 98.94 82 PHE A N 1
ATOM 636 C CA . PHE A 1 82 ? -3.16 14.227 16.969 1 98.94 82 PHE A CA 1
ATOM 637 C C . PHE A 1 82 ? -1.938 13.359 16.688 1 98.94 82 PHE A C 1
ATOM 639 O O . PHE A 1 82 ? -0.856 13.609 17.219 1 98.94 82 PHE A O 1
ATOM 646 N N . HIS A 1 83 ? -2.098 12.352 15.844 1 98.94 83 HIS A N 1
ATOM 647 C CA . HIS A 1 83 ? -1.041 11.391 15.547 1 98.94 83 HIS A CA 1
ATOM 648 C C . HIS A 1 83 ? -0.262 11.789 14.297 1 98.94 83 HIS A C 1
ATOM 650 O O . HIS A 1 83 ? -0.608 11.383 13.188 1 98.94 83 HIS A O 1
ATOM 656 N N . ALA A 1 84 ? 0.872 12.445 14.516 1 98.56 84 ALA A N 1
ATOM 657 C CA . ALA A 1 84 ? 1.675 12.953 13.406 1 98.56 84 ALA A CA 1
ATOM 658 C C . ALA A 1 84 ? 3.006 12.211 13.312 1 98.56 84 ALA A C 1
ATOM 660 O O . ALA A 1 84 ? 3.799 12.469 12.398 1 98.56 84 ALA A O 1
ATOM 661 N N . ALA A 1 85 ? 3.273 11.258 14.195 1 98.5 85 ALA A N 1
ATOM 662 C CA . ALA A 1 85 ? 4.531 10.516 14.164 1 98.5 85 ALA A CA 1
ATOM 663 C C . ALA A 1 85 ? 4.574 9.562 12.977 1 98.5 85 ALA A C 1
ATOM 665 O O . ALA A 1 85 ? 3.633 8.805 12.742 1 98.5 85 ALA A O 1
ATOM 666 N N . ALA A 1 86 ? 5.605 9.633 12.219 1 97.75 86 ALA A N 1
ATOM 667 C CA . ALA A 1 86 ? 5.809 8.75 11.07 1 97.75 86 ALA A CA 1
ATOM 668 C C . ALA A 1 86 ? 7.215 8.906 10.5 1 97.75 86 ALA A C 1
ATOM 670 O O . ALA A 1 86 ? 7.852 9.953 10.672 1 97.75 86 ALA A O 1
ATOM 671 N N . LEU A 1 87 ? 7.73 7.879 9.883 1 95.19 87 LEU A N 1
ATOM 672 C CA . LEU A 1 87 ? 8.828 8.047 8.938 1 95.19 87 LEU A CA 1
ATOM 673 C C . LEU A 1 87 ? 8.312 8.516 7.578 1 95.19 87 LEU A C 1
ATOM 675 O O . LEU A 1 87 ? 7.426 7.883 6.996 1 95.19 87 LEU A O 1
ATOM 679 N N . LYS A 1 88 ? 8.867 9.625 7.059 1 90.94 88 LYS A N 1
ATOM 680 C CA . LYS A 1 88 ? 8.164 10.234 5.93 1 90.94 88 LYS A CA 1
ATOM 681 C C . LYS A 1 88 ? 9.109 10.461 4.754 1 90.94 88 LYS A C 1
ATOM 683 O O . LYS A 1 88 ? 8.688 10.898 3.684 1 90.94 88 LYS A O 1
ATOM 688 N N . HIS A 1 89 ? 10.375 10.234 4.898 1 88 89 HIS A N 1
ATOM 689 C CA . HIS A 1 89 ? 11.305 10.422 3.791 1 88 89 HIS A CA 1
ATOM 690 C C . HIS A 1 89 ? 11.281 9.234 2.84 1 88 89 HIS A C 1
ATOM 692 O O . HIS A 1 89 ? 11.781 8.156 3.176 1 88 89 HIS A O 1
ATOM 698 N N . VAL A 1 90 ? 10.875 9.469 1.661 1 89.19 90 VAL A N 1
ATOM 699 C CA . VAL A 1 90 ? 10.531 8.43 0.7 1 89.19 90 VAL A CA 1
ATOM 700 C C . VAL A 1 90 ? 11.75 7.555 0.424 1 89.19 90 VAL A C 1
ATOM 702 O O . VAL A 1 90 ? 11.672 6.324 0.492 1 89.19 90 VAL A O 1
ATOM 705 N N . ASP A 1 91 ? 12.914 8.18 0.181 1 87.06 91 ASP A N 1
ATOM 706 C CA . ASP A 1 91 ? 14.117 7.434 -0.181 1 87.06 91 ASP A CA 1
ATOM 707 C C . ASP A 1 91 ? 14.547 6.504 0.951 1 87.06 91 ASP A C 1
ATOM 709 O O . ASP A 1 91 ? 14.867 5.336 0.714 1 87.06 91 ASP A O 1
ATOM 713 N N . ARG A 1 92 ? 14.508 7.012 2.129 1 90.81 92 ARG A N 1
ATOM 714 C CA . ARG A 1 92 ? 14.906 6.219 3.285 1 90.81 92 ARG A CA 1
ATOM 715 C C . ARG A 1 92 ? 13.906 5.102 3.559 1 90.81 92 ARG A C 1
ATOM 717 O O . ARG A 1 92 ? 14.281 3.996 3.943 1 90.81 92 ARG A O 1
ATOM 724 N N . CYS A 1 93 ? 12.641 5.391 3.406 1 94.38 93 CYS A N 1
ATOM 725 C CA . CYS A 1 93 ? 11.602 4.395 3.631 1 94.38 93 CYS A CA 1
ATOM 726 C C . CYS A 1 93 ? 11.742 3.225 2.664 1 94.38 93 CYS A C 1
ATOM 728 O O . CYS A 1 93 ? 11.492 2.076 3.031 1 94.38 93 CYS A O 1
ATOM 730 N N . GLU A 1 94 ? 12.172 3.553 1.396 1 91.75 94 GLU A N 1
ATOM 731 C CA . GLU A 1 94 ? 12.375 2.49 0.412 1 91.75 94 GLU A CA 1
ATOM 732 C C . GLU A 1 94 ? 13.477 1.533 0.849 1 91.75 94 GLU A C 1
ATOM 734 O O . GLU A 1 94 ? 13.398 0.328 0.601 1 91.75 94 GLU A O 1
ATOM 739 N N . LEU A 1 95 ? 14.508 2.113 1.49 1 91.31 95 LEU A N 1
ATOM 740 C CA . LEU A 1 95 ? 15.68 1.337 1.878 1 91.31 95 LEU A CA 1
ATOM 741 C C . LEU A 1 95 ? 15.398 0.525 3.139 1 91.31 95 LEU A C 1
ATOM 743 O O . LEU A 1 95 ? 16.031 -0.514 3.363 1 91.31 95 LEU A O 1
ATOM 747 N N . TYR A 1 96 ? 14.469 0.975 3.932 1 95.06 96 TYR A N 1
ATOM 748 C CA . TYR A 1 96 ? 14.211 0.34 5.219 1 95.06 96 TYR A CA 1
ATOM 749 C C . TYR A 1 96 ? 12.727 0.076 5.418 1 95.06 96 TYR A C 1
ATOM 751 O O . TYR A 1 96 ? 12.109 0.613 6.34 1 95.06 96 TYR A O 1
ATOM 759 N N . PRO A 1 97 ? 12.164 -0.858 4.625 1 95.19 97 PRO A N 1
ATOM 760 C CA . PRO A 1 97 ? 10.711 -1.089 4.656 1 95.19 97 PRO A CA 1
ATOM 761 C C . PRO A 1 97 ? 10.227 -1.615 6.004 1 95.19 97 PRO A C 1
ATOM 763 O O . PRO A 1 97 ? 9.148 -1.235 6.469 1 95.19 97 PRO A O 1
ATOM 766 N N . LEU A 1 98 ? 10.992 -2.467 6.629 1 94.81 98 LEU A N 1
ATOM 767 C CA . LEU A 1 98 ? 10.555 -3.039 7.895 1 94.81 98 LEU A CA 1
ATOM 768 C C . LEU A 1 98 ? 10.484 -1.97 8.977 1 94.81 98 LEU A C 1
ATOM 770 O O . LEU A 1 98 ? 9.508 -1.91 9.734 1 94.81 98 LEU A O 1
ATOM 774 N N . GLU A 1 99 ? 11.555 -1.166 9.047 1 95.88 99 GLU A N 1
ATOM 775 C CA . GLU A 1 99 ? 11.547 -0.058 10 1 95.88 99 GLU A CA 1
ATOM 776 C C . GLU A 1 99 ? 10.359 0.873 9.75 1 95.88 99 GLU A C 1
ATOM 778 O O . GLU A 1 99 ? 9.695 1.309 10.695 1 95.88 99 GLU A O 1
ATOM 783 N N . THR A 1 100 ? 10.133 1.151 8.531 1 97 100 THR A N 1
ATOM 784 C CA . THR A 1 100 ? 9.055 2.066 8.156 1 97 100 THR A CA 1
ATOM 785 C C . THR A 1 100 ? 7.699 1.501 8.562 1 97 100 THR A C 1
ATOM 787 O O . THR A 1 100 ? 6.871 2.211 9.133 1 97 100 THR A O 1
ATOM 790 N N . MET A 1 101 ? 7.477 0.262 8.281 1 96.25 101 MET A N 1
ATOM 791 C CA . MET A 1 101 ? 6.188 -0.348 8.586 1 96.25 101 MET A CA 1
ATOM 792 C C . MET A 1 101 ? 5.953 -0.413 10.094 1 96.25 101 MET A C 1
ATOM 794 O O . MET A 1 101 ? 4.828 -0.228 10.555 1 96.25 101 MET A O 1
ATOM 798 N N . THR A 1 102 ? 7 -0.746 10.875 1 97.06 102 THR A N 1
ATOM 799 C CA . THR A 1 102 ? 6.84 -0.858 12.32 1 97.06 102 THR A CA 1
ATOM 800 C C . THR A 1 102 ? 6.48 0.494 12.93 1 97.06 102 THR A C 1
ATOM 802 O O . THR A 1 102 ? 5.66 0.568 13.852 1 97.06 102 THR A O 1
ATOM 805 N N . VAL A 1 103 ? 7.047 1.551 12.367 1 97.81 103 VAL A N 1
ATOM 806 C CA . VAL A 1 103 ? 6.734 2.883 12.875 1 97.81 103 VAL A CA 1
ATOM 807 C C . VAL A 1 103 ? 5.352 3.311 12.391 1 97.81 103 VAL A C 1
ATOM 809 O O . VAL A 1 103 ? 4.473 3.627 13.203 1 97.81 103 VAL A O 1
ATOM 812 N N . ASN A 1 104 ? 5.105 3.242 11.117 1 98.44 104 ASN A N 1
ATOM 813 C CA . ASN A 1 104 ? 3.932 3.871 10.523 1 98.44 104 ASN A CA 1
ATOM 814 C C . ASN A 1 104 ? 2.672 3.041 10.75 1 98.44 104 ASN A C 1
ATOM 816 O O . ASN A 1 104 ? 1.566 3.582 10.805 1 98.44 104 ASN A O 1
ATOM 820 N N . ILE A 1 105 ? 2.824 1.703 10.875 1 98 105 ILE A N 1
ATOM 821 C CA . ILE A 1 105 ? 1.64 0.861 11 1 98 105 ILE A CA 1
ATOM 822 C C . ILE A 1 105 ? 1.497 0.384 12.445 1 98 105 ILE A C 1
ATOM 824 O O . ILE A 1 105 ? 0.497 0.672 13.102 1 98 105 ILE A O 1
ATOM 828 N N . ILE A 1 106 ? 2.523 -0.304 12.977 1 97.5 106 ILE A N 1
ATOM 829 C CA . ILE A 1 106 ? 2.447 -0.812 14.344 1 97.5 106 ILE A CA 1
ATOM 830 C C . ILE A 1 106 ? 2.348 0.354 15.32 1 97.5 106 ILE A C 1
ATOM 832 O O . ILE A 1 106 ? 1.582 0.299 16.281 1 97.5 106 ILE A O 1
ATOM 836 N N . GLY A 1 107 ? 3.174 1.403 15.078 1 98.5 107 GLY A N 1
ATOM 837 C CA . GLY A 1 107 ? 3.068 2.596 15.906 1 98.5 107 GLY A CA 1
ATOM 838 C C . GLY A 1 107 ? 1.669 3.18 15.938 1 98.5 107 GLY A C 1
ATOM 839 O O . GLY A 1 107 ? 1.164 3.539 17 1 98.5 107 GLY A O 1
ATOM 840 N N . THR A 1 108 ? 1.036 3.268 14.758 1 98.62 108 THR A N 1
ATOM 841 C CA . THR A 1 108 ? -0.329 3.773 14.672 1 98.62 108 THR A CA 1
ATOM 842 C C . THR A 1 108 ? -1.292 2.875 15.438 1 98.62 108 THR A C 1
ATOM 844 O O . THR A 1 108 ? -2.178 3.363 16.141 1 98.62 108 THR A O 1
ATOM 847 N N . ASN A 1 109 ? -1.145 1.583 15.289 1 98.06 109 ASN A N 1
ATOM 848 C CA . ASN A 1 109 ? -1.969 0.642 16.031 1 98.06 109 ASN A CA 1
ATOM 849 C C . ASN A 1 109 ? -1.825 0.845 17.547 1 98.06 109 ASN A C 1
ATOM 851 O O . ASN A 1 109 ? -2.811 0.773 18.281 1 98.06 109 ASN A O 1
ATOM 855 N N . ASN A 1 110 ? -0.588 1.015 18.016 1 98.5 110 ASN A N 1
ATOM 856 C CA . ASN A 1 110 ? -0.331 1.237 19.438 1 98.5 110 ASN A CA 1
ATOM 857 C C . ASN A 1 110 ? -1.057 2.479 19.953 1 98.5 110 ASN A C 1
ATOM 859 O O . ASN A 1 110 ? -1.654 2.451 21.031 1 98.5 110 ASN A O 1
ATOM 863 N N . VAL A 1 111 ? -1.012 3.527 19.156 1 98.69 111 VAL A N 1
ATOM 864 C CA . VAL A 1 111 ? -1.679 4.77 19.531 1 98.69 111 VAL A CA 1
ATOM 865 C C . VAL A 1 111 ? -3.188 4.547 19.609 1 98.69 111 VAL A C 1
ATOM 867 O O . VAL A 1 111 ? -3.838 4.969 20.562 1 98.69 111 VAL A O 1
ATOM 870 N N . ALA A 1 112 ? -3.732 3.879 18.625 1 98 112 ALA A N 1
ATOM 871 C CA . ALA A 1 112 ? -5.168 3.619 18.578 1 98 112 ALA A CA 1
ATOM 872 C C . ALA A 1 112 ? -5.613 2.771 19.766 1 98 112 ALA A C 1
ATOM 874 O O . ALA A 1 112 ? -6.59 3.102 20.438 1 98 112 ALA A O 1
ATOM 875 N N . LYS A 1 113 ? -4.875 1.712 20.016 1 97.19 113 LYS A N 1
ATOM 876 C CA . LYS A 1 113 ? -5.199 0.813 21.125 1 97.19 113 LYS A CA 1
ATOM 877 C C . LYS A 1 113 ? -5.125 1.538 22.469 1 97.19 113 LYS A C 1
ATOM 879 O O . LYS A 1 113 ? -6 1.372 23.312 1 97.19 113 LYS A O 1
ATOM 884 N N . ALA A 1 114 ? -4.082 2.295 22.625 1 98.31 114 ALA A N 1
ATOM 885 C CA . ALA A 1 114 ? -3.908 3.053 23.859 1 98.31 114 ALA A CA 1
ATOM 886 C C . ALA A 1 114 ? -5.043 4.055 24.047 1 98.31 114 ALA A C 1
ATOM 888 O O . ALA A 1 114 ? -5.516 4.258 25.172 1 98.31 114 ALA A O 1
ATOM 889 N N . ALA A 1 115 ? -5.434 4.719 23 1 98.25 115 ALA A N 1
ATOM 890 C CA . ALA A 1 115 ? -6.523 5.691 23.047 1 98.25 115 ALA A CA 1
ATOM 891 C C . ALA A 1 115 ? -7.816 5.043 23.531 1 98.25 115 ALA A C 1
ATOM 893 O O . ALA A 1 115 ? -8.547 5.621 24.344 1 98.25 115 ALA A O 1
ATOM 894 N N . VAL A 1 116 ? -8.109 3.861 23.031 1 97 116 VAL A N 1
ATOM 895 C CA . VAL A 1 116 ? -9.305 3.127 23.438 1 97 116 VAL A CA 1
ATOM 896 C C . VAL A 1 116 ? -9.227 2.793 24.922 1 97 116 VAL A C 1
ATOM 898 O O . VAL A 1 116 ? -10.188 3.006 25.672 1 97 116 VAL A O 1
ATOM 901 N N . ASN A 1 117 ? -8.047 2.309 25.328 1 96.12 117 ASN A N 1
ATOM 902 C CA . ASN A 1 117 ? -7.84 1.929 26.719 1 96.12 117 ASN A CA 1
ATOM 903 C C . ASN A 1 117 ? -8.062 3.107 27.656 1 96.12 117 ASN A C 1
ATOM 905 O O . ASN A 1 117 ? -8.523 2.926 28.797 1 96.12 117 ASN A O 1
ATOM 909 N N . ALA A 1 118 ? -7.781 4.309 27.188 1 97.25 118 ALA A N 1
ATOM 910 C CA . ALA A 1 118 ? -7.812 5.496 28.047 1 97.25 118 ALA A CA 1
ATOM 911 C C . ALA A 1 118 ? -9.078 6.312 27.797 1 97.25 118 ALA A C 1
ATOM 913 O O . ALA A 1 118 ? -9.234 7.41 28.344 1 97.25 118 ALA A O 1
ATOM 914 N N . ASN A 1 119 ? -9.938 5.836 26.938 1 96.38 119 ASN A N 1
ATOM 915 C CA . ASN A 1 119 ? -11.195 6.496 26.594 1 96.38 119 ASN A CA 1
ATOM 916 C C . ASN A 1 119 ? -10.969 7.906 26.062 1 96.38 119 ASN A C 1
ATOM 918 O O . ASN A 1 119 ? -11.617 8.859 26.5 1 96.38 119 ASN A O 1
ATOM 922 N N . VAL A 1 120 ? -9.961 8.047 25.25 1 98 120 VAL A N 1
ATOM 923 C CA . VAL A 1 120 ? -9.719 9.305 24.547 1 98 120 VAL A CA 1
ATOM 924 C C . VAL A 1 120 ? -10.914 9.648 23.656 1 98 120 VAL A C 1
ATOM 926 O O . VAL A 1 120 ? -11.508 8.758 23.031 1 98 120 VAL A O 1
ATOM 929 N N . SER A 1 121 ? -11.289 10.883 23.609 1 97.81 121 SER A N 1
ATOM 930 C CA . SER A 1 121 ? -12.484 11.281 22.875 1 97.81 121 SER A CA 1
ATOM 931 C C . SER A 1 121 ? -12.258 11.195 21.359 1 97.81 121 SER A C 1
ATOM 933 O O . SER A 1 121 ? -13.125 10.711 20.625 1 97.81 121 SER A O 1
ATOM 935 N N . LYS A 1 122 ? -11.062 11.703 20.906 1 98.19 122 LYS A N 1
ATOM 936 C CA . LYS A 1 122 ? -10.82 11.742 19.469 1 98.19 122 LYS A CA 1
ATOM 937 C C . LYS A 1 122 ? -9.352 11.453 19.141 1 98.19 122 LYS A C 1
ATOM 939 O O . LYS A 1 122 ? -8.461 11.914 19.859 1 98.19 122 LYS A O 1
ATOM 944 N N . VAL A 1 123 ? -9.141 10.664 18.141 1 98.69 123 VAL A N 1
ATOM 945 C CA . VAL A 1 123 ? -7.828 10.438 17.547 1 98.69 123 VAL A CA 1
ATOM 946 C C . VAL A 1 123 ? -7.844 10.852 16.078 1 98.69 123 VAL A C 1
ATOM 948 O O . VAL A 1 123 ? -8.617 10.312 15.281 1 98.69 123 VAL A O 1
ATOM 951 N N . ILE A 1 124 ? -7.043 11.82 15.734 1 98.81 124 ILE A N 1
ATOM 952 C CA . ILE A 1 124 ? -6.895 12.273 14.359 1 98.81 124 ILE A CA 1
ATOM 953 C C . ILE A 1 124 ? -5.531 11.836 13.82 1 98.81 124 ILE A C 1
ATOM 955 O O . ILE A 1 124 ? -4.496 12.344 14.25 1 98.81 124 ILE A O 1
ATOM 959 N N . SER A 1 125 ? -5.551 10.906 12.883 1 98.75 125 SER A N 1
ATOM 960 C CA . SER A 1 125 ? -4.328 10.398 12.273 1 98.75 125 SER A CA 1
ATOM 961 C C . SER A 1 125 ? -3.965 11.195 11.023 1 98.75 125 SER A C 1
ATOM 963 O O . SER A 1 125 ? -4.812 11.414 10.156 1 98.75 125 SER A O 1
ATOM 965 N N . ILE A 1 126 ? -2.75 11.609 10.914 1 98.62 126 ILE A N 1
ATOM 966 C CA . ILE A 1 126 ? -2.291 12.422 9.797 1 98.62 126 ILE A CA 1
ATOM 967 C C . ILE A 1 126 ? -1.722 11.523 8.703 1 98.62 126 ILE A C 1
ATOM 969 O O . ILE A 1 126 ? -0.766 10.773 8.938 1 98.62 126 ILE A O 1
ATOM 973 N N . SER A 1 127 ? -2.281 11.57 7.555 1 98.38 127 SER A N 1
ATOM 974 C CA . SER A 1 127 ? -1.828 10.805 6.398 1 98.38 127 SER A CA 1
ATOM 975 C C . SER A 1 127 ? -1.37 11.727 5.273 1 98.38 127 SER A C 1
ATOM 977 O O . SER A 1 127 ? -1.016 12.883 5.516 1 98.38 127 SER A O 1
ATOM 979 N N . THR A 1 128 ? -1.168 11.203 4.078 1 97.5 128 THR A N 1
ATOM 980 C CA . THR A 1 128 ? -0.547 11.891 2.951 1 97.5 128 THR A CA 1
ATOM 981 C C . THR A 1 128 ? -1.216 11.484 1.639 1 97.5 128 THR A C 1
ATOM 983 O O . THR A 1 128 ? -1.812 10.414 1.542 1 97.5 128 THR A O 1
ATOM 986 N N . ASP A 1 129 ? -1.082 12.344 0.663 1 96.94 129 ASP A N 1
ATOM 987 C CA . ASP A 1 129 ? -1.573 12.016 -0.671 1 96.94 129 ASP A CA 1
ATOM 988 C C . ASP A 1 129 ? -0.776 10.867 -1.28 1 96.94 129 ASP A C 1
ATOM 990 O O . ASP A 1 129 ? -1.256 10.188 -2.189 1 96.94 129 ASP A O 1
ATOM 994 N N . LYS A 1 130 ? 0.421 10.531 -0.788 1 95.69 130 LYS A N 1
ATOM 995 C CA . LYS A 1 130 ? 1.23 9.422 -1.278 1 95.69 130 LYS A CA 1
ATOM 996 C C . LYS A 1 130 ? 0.598 8.078 -0.92 1 95.69 130 LYS A C 1
ATOM 998 O O . LYS A 1 130 ? 0.979 7.043 -1.466 1 95.69 130 LYS A O 1
ATOM 1003 N N . ALA A 1 131 ? -0.421 8.125 -0.094 1 97.31 131 ALA A N 1
ATOM 1004 C CA . ALA A 1 131 ? -1.166 6.922 0.259 1 97.31 131 ALA A CA 1
ATOM 1005 C C . ALA A 1 131 ? -2.129 6.527 -0.856 1 97.31 131 ALA A C 1
ATOM 1007 O O . ALA A 1 131 ? -2.664 5.414 -0.859 1 97.31 131 ALA A O 1
ATOM 1008 N N . VAL A 1 132 ? -2.396 7.469 -1.771 1 96.81 132 VAL A N 1
ATOM 1009 C CA . VAL A 1 132 ? -3.289 7.203 -2.895 1 96.81 132 VAL A CA 1
ATOM 1010 C C . VAL A 1 132 ? -2.533 6.457 -3.99 1 96.81 132 VAL A C 1
ATOM 1012 O O . VAL A 1 132 ? -1.573 6.98 -4.559 1 96.81 132 VAL A O 1
ATOM 1015 N N . ASN A 1 133 ? -2.959 5.234 -4.266 1 94.69 133 ASN A N 1
ATOM 1016 C CA . ASN A 1 133 ? -2.281 4.414 -5.266 1 94.69 133 ASN A CA 1
ATOM 1017 C C . ASN A 1 133 ? -0.771 4.395 -5.043 1 94.69 133 ASN A C 1
ATOM 1019 O O . ASN A 1 133 ? -0.003 4.75 -5.938 1 94.69 133 ASN A O 1
ATOM 1023 N N . PRO A 1 134 ? -0.377 3.939 -3.844 1 96 134 PRO A N 1
ATOM 1024 C CA . PRO A 1 134 ? 1.047 4.047 -3.52 1 96 134 PRO A CA 1
ATOM 1025 C C . PRO A 1 134 ? 1.922 3.168 -4.414 1 96 134 PRO A C 1
ATOM 1027 O O . PRO A 1 134 ? 1.501 2.082 -4.82 1 96 134 PRO A O 1
ATOM 1030 N N . ILE A 1 135 ? 3.127 3.648 -4.676 1 93.38 135 ILE A N 1
ATOM 1031 C CA . ILE A 1 135 ? 4.082 2.881 -5.469 1 93.38 135 ILE A CA 1
ATOM 1032 C C . ILE A 1 135 ? 5.316 2.568 -4.629 1 93.38 135 ILE A C 1
ATOM 1034 O O . ILE A 1 135 ? 6.215 1.848 -5.074 1 93.38 135 ILE A O 1
ATOM 1038 N N . GLY A 1 136 ? 5.332 3.08 -3.408 1 93.62 136 GLY A N 1
ATOM 1039 C CA . GLY A 1 136 ? 6.484 2.908 -2.539 1 93.62 136 GLY A CA 1
ATOM 1040 C C . GLY A 1 136 ? 6.109 2.588 -1.104 1 93.62 136 GLY A C 1
ATOM 1041 O O . GLY A 1 136 ? 4.926 2.494 -0.774 1 93.62 136 GLY A O 1
ATOM 1042 N N . VAL A 1 137 ? 7.133 2.469 -0.319 1 96.06 137 VAL A N 1
ATOM 1043 C CA . VAL A 1 137 ? 6.996 1.972 1.047 1 96.06 137 VAL A CA 1
ATOM 1044 C C . VAL A 1 137 ? 6.262 3.002 1.901 1 96.06 137 VAL A C 1
ATOM 1046 O O . VAL A 1 137 ? 5.289 2.67 2.584 1 96.06 137 VAL A O 1
ATOM 1049 N N . MET A 1 138 ? 6.688 4.211 1.798 1 96.06 138 MET A N 1
ATOM 1050 C CA . MET A 1 138 ? 6.117 5.258 2.641 1 96.06 138 MET A CA 1
ATOM 1051 C C . MET A 1 138 ? 4.617 5.398 2.391 1 96.06 138 MET A C 1
ATOM 1053 O O . MET A 1 138 ? 3.818 5.32 3.324 1 96.06 138 MET A O 1
ATOM 1057 N N . GLY A 1 139 ? 4.23 5.516 1.13 1 97.31 139 GLY A N 1
ATOM 1058 C CA . GLY A 1 139 ? 2.824 5.648 0.779 1 97.31 139 GLY A CA 1
ATOM 1059 C C . GLY A 1 139 ? 1.992 4.441 1.174 1 97.31 139 GLY A C 1
ATOM 1060 O O . GLY A 1 139 ? 0.882 4.59 1.688 1 97.31 139 GLY A O 1
ATOM 1061 N N . ALA A 1 140 ? 2.508 3.309 0.964 1 97.88 140 ALA A N 1
ATOM 1062 C CA . ALA A 1 140 ? 1.788 2.082 1.292 1 97.88 140 ALA A CA 1
ATOM 1063 C C . ALA A 1 140 ? 1.553 1.968 2.795 1 97.88 140 ALA A C 1
ATOM 1065 O O . ALA A 1 140 ? 0.485 1.532 3.232 1 97.88 140 ALA A O 1
ATOM 1066 N N . THR A 1 141 ? 2.584 2.297 3.557 1 98.38 141 THR A N 1
ATOM 1067 C CA . THR A 1 141 ? 2.428 2.213 5.004 1 98.38 141 THR A CA 1
ATOM 1068 C C . THR A 1 141 ? 1.384 3.211 5.496 1 98.38 141 THR A C 1
ATOM 1070 O O . THR A 1 141 ? 0.637 2.928 6.434 1 98.38 141 THR A O 1
ATOM 1073 N N . LYS A 1 142 ? 1.334 4.352 4.871 1 98.5 142 LYS A N 1
ATOM 1074 C CA . LYS A 1 142 ? 0.343 5.344 5.281 1 98.5 142 LYS A CA 1
ATOM 1075 C C . LYS A 1 142 ? -1.06 4.93 4.844 1 98.5 142 LYS A C 1
ATOM 1077 O O . LYS A 1 142 ? -2.039 5.207 5.539 1 98.5 142 LYS A O 1
ATOM 1082 N N . LEU A 1 143 ? -1.144 4.328 3.68 1 98.06 143 LEU A N 1
ATOM 1083 C CA . LEU A 1 143 ? -2.426 3.748 3.303 1 98.06 143 LEU A CA 1
ATOM 1084 C C . LEU A 1 143 ? -2.893 2.736 4.344 1 98.06 143 LEU A C 1
ATOM 1086 O O . LEU A 1 143 ? -4.051 2.768 4.773 1 98.06 143 LEU A O 1
ATOM 1090 N N . LEU A 1 144 ? -2.035 1.858 4.746 1 98.31 144 LEU A N 1
ATOM 1091 C CA . LEU A 1 144 ? -2.379 0.837 5.73 1 98.31 144 LEU A CA 1
ATOM 1092 C C . LEU A 1 144 ? -2.746 1.471 7.066 1 98.31 144 LEU A C 1
ATOM 1094 O O . LEU A 1 144 ? -3.619 0.967 7.781 1 98.31 144 LEU A O 1
ATOM 1098 N N . ALA A 1 145 ? -2.057 2.527 7.426 1 98.38 145 ALA A N 1
ATOM 1099 C CA . ALA A 1 145 ? -2.402 3.252 8.648 1 98.38 145 ALA A CA 1
ATOM 1100 C C . ALA A 1 145 ? -3.826 3.797 8.578 1 98.38 145 ALA A C 1
ATOM 1102 O O . ALA A 1 145 ? -4.578 3.715 9.547 1 98.38 145 ALA A O 1
ATOM 1103 N N . GLU A 1 146 ? -4.215 4.402 7.434 1 97.94 146 GLU A N 1
ATOM 1104 C CA . GLU A 1 146 ? -5.586 4.863 7.25 1 97.94 146 GLU A CA 1
ATOM 1105 C C . GLU A 1 146 ? -6.582 3.723 7.445 1 97.94 146 GLU A C 1
ATOM 1107 O O . GLU A 1 146 ? -7.609 3.895 8.102 1 97.94 146 GLU A O 1
ATOM 1112 N N . LYS A 1 147 ? -6.234 2.625 6.812 1 96.94 147 LYS A N 1
ATOM 1113 C CA . LYS A 1 147 ? -7.121 1.468 6.875 1 96.94 147 LYS A CA 1
ATOM 1114 C C . LYS A 1 147 ? -7.246 0.948 8.305 1 96.94 147 LYS A C 1
ATOM 1116 O O . LYS A 1 147 ? -8.32 0.526 8.727 1 96.94 147 LYS A O 1
ATOM 1121 N N . LEU A 1 148 ? -6.191 0.937 9 1 97.31 148 LEU A N 1
ATOM 1122 C CA . LEU A 1 148 ? -6.184 0.51 10.391 1 97.31 148 LEU A CA 1
ATOM 1123 C C . LEU A 1 148 ? -7.094 1.397 11.234 1 97.31 148 LEU A C 1
ATOM 1125 O O . LEU A 1 148 ? -7.887 0.897 12.039 1 97.31 148 LEU A O 1
ATOM 1129 N N . ILE A 1 149 ? -6.992 2.688 11.047 1 97.38 149 ILE A N 1
ATOM 1130 C CA . ILE A 1 149 ? -7.809 3.646 11.789 1 97.38 149 ILE A CA 1
ATOM 1131 C C . ILE A 1 149 ? -9.281 3.438 11.445 1 97.38 149 ILE A C 1
ATOM 1133 O O . ILE A 1 149 ? -10.133 3.436 12.336 1 97.38 149 ILE A O 1
ATOM 1137 N N . ALA A 1 150 ? -9.555 3.258 10.188 1 95.12 150 ALA A N 1
ATOM 1138 C CA . ALA A 1 150 ? -10.93 3.01 9.742 1 95.12 150 ALA A CA 1
ATOM 1139 C C . ALA A 1 150 ? -11.469 1.718 10.352 1 95.12 150 ALA A C 1
ATOM 1141 O O . ALA A 1 150 ? -12.617 1.668 10.797 1 95.12 150 ALA A O 1
ATOM 1142 N N . ALA A 1 151 ? -10.664 0.677 10.336 1 94 151 ALA A N 1
ATOM 1143 C CA . ALA A 1 151 ? -11.07 -0.61 10.891 1 94 151 ALA A CA 1
ATOM 1144 C C . ALA A 1 151 ? -11.328 -0.505 12.398 1 94 151 ALA A C 1
ATOM 1146 O O . ALA A 1 151 ? -12.258 -1.122 12.922 1 94 151 ALA A O 1
ATOM 1147 N N . GLU A 1 152 ? -10.492 0.238 13.062 1 93.44 152 GLU A N 1
ATOM 1148 C CA . GLU A 1 152 ? -10.688 0.454 14.492 1 93.44 152 GLU A CA 1
ATOM 1149 C C . GLU A 1 152 ? -12.023 1.121 14.781 1 93.44 152 GLU A C 1
ATOM 1151 O O . GLU A 1 152 ? -12.734 0.732 15.711 1 93.44 152 GLU A O 1
ATOM 1156 N N . ALA A 1 153 ? -12.352 2.076 13.977 1 92.25 153 ALA A N 1
ATOM 1157 C CA . ALA A 1 153 ? -13.633 2.758 14.125 1 92.25 153 ALA A CA 1
ATOM 1158 C C . ALA A 1 153 ? -14.797 1.806 13.859 1 92.25 153 ALA A C 1
ATOM 1160 O O . ALA A 1 153 ? -15.859 1.923 14.477 1 92.25 153 ALA A O 1
ATOM 1161 N N . TYR A 1 154 ? -14.578 0.903 12.969 1 89.06 154 TYR A N 1
ATOM 1162 C CA . TYR A 1 154 ? -15.617 -0.056 12.602 1 89.06 154 TYR A CA 1
ATOM 1163 C C . TYR A 1 154 ? -15.828 -1.083 13.703 1 89.06 154 TYR A C 1
ATOM 1165 O O . TYR A 1 154 ? -16.969 -1.418 14.039 1 89.06 154 TYR A O 1
ATOM 1173 N N . HIS A 1 155 ? -14.75 -1.599 14.25 1 88.12 155 HIS A N 1
ATOM 1174 C CA . HIS A 1 155 ? -14.812 -2.701 15.203 1 88.12 155 HIS A CA 1
ATOM 1175 C C . HIS A 1 155 ? -15.094 -2.195 16.609 1 88.12 155 HIS A C 1
ATOM 1177 O O . HIS A 1 155 ? -15.711 -2.896 17.422 1 88.12 155 HIS A O 1
ATOM 1183 N N . SER A 1 156 ? -14.531 -1.105 16.875 1 80.69 156 SER A N 1
ATOM 1184 C CA . SER A 1 156 ? -14.516 -0.665 18.266 1 80.69 156 SER A CA 1
ATOM 1185 C C . SER A 1 156 ? -15.906 -0.271 18.734 1 80.69 156 SER A C 1
ATOM 1187 O O . SER A 1 156 ? -16.672 0.344 17.984 1 80.69 156 SER A O 1
ATOM 1189 N N . LYS A 1 157 ? -16.219 -0.761 19.844 1 83.69 157 LYS A N 1
ATOM 1190 C CA . LYS A 1 157 ? -17.422 -0.33 20.547 1 83.69 157 LYS A CA 1
ATOM 1191 C C . LYS A 1 157 ? -17.141 0.847 21.469 1 83.69 157 LYS A C 1
ATOM 1193 O O . LYS A 1 157 ? -18 1.251 22.266 1 83.69 157 LYS A O 1
ATOM 1198 N N . SER A 1 158 ? -15.938 1.323 21.281 1 84.69 158 SER A N 1
ATOM 1199 C CA . SER A 1 158 ? -15.5 2.402 22.156 1 84.69 158 SER A CA 1
ATOM 1200 C C . SER A 1 158 ? -16.125 3.73 21.766 1 84.69 158 SER A C 1
ATOM 1202 O O . SER A 1 158 ? -16.703 3.854 20.672 1 84.69 158 SER A O 1
ATOM 1204 N N . LYS A 1 159 ? -16.062 4.652 22.672 1 92.62 159 LYS A N 1
ATOM 1205 C CA . LYS A 1 159 ? -16.578 6.004 22.453 1 92.62 159 LYS A CA 1
ATOM 1206 C C . LYS A 1 159 ? -15.555 6.852 21.703 1 92.62 159 LYS A C 1
ATOM 1208 O O . LYS A 1 159 ? -15.875 7.945 21.234 1 92.62 159 LYS A O 1
ATOM 1213 N N . THR A 1 160 ? -14.359 6.32 21.562 1 96.62 160 THR A N 1
ATOM 1214 C CA . THR A 1 160 ? -13.312 7.07 20.875 1 96.62 160 THR A CA 1
ATOM 1215 C C . THR A 1 160 ? -13.633 7.25 19.406 1 96.62 160 THR A C 1
ATOM 1217 O O . THR A 1 160 ? -13.945 6.281 18.703 1 96.62 160 THR A O 1
ATOM 1220 N N . VAL A 1 161 ? -13.617 8.477 18.938 1 97.56 161 VAL A N 1
ATOM 1221 C CA . VAL A 1 161 ? -13.812 8.805 17.516 1 97.56 161 VAL A CA 1
ATOM 1222 C C . VAL A 1 161 ? -12.477 8.781 16.797 1 97.56 161 VAL A C 1
ATOM 1224 O O . VAL A 1 161 ? -11.562 9.539 17.141 1 97.56 161 VAL A O 1
ATOM 1227 N N . PHE A 1 162 ? -12.344 7.871 15.836 1 97.94 162 PHE A N 1
ATOM 1228 C CA . PHE A 1 162 ? -11.141 7.754 15.016 1 97.94 162 PHE A CA 1
ATOM 1229 C C . PHE A 1 162 ? -11.367 8.328 13.625 1 97.94 162 PHE A C 1
ATOM 1231 O O . PHE A 1 162 ? -12.375 8.023 12.984 1 97.94 162 PHE A O 1
ATOM 1238 N N . SER A 1 163 ? -10.445 9.141 13.117 1 98.06 163 SER A N 1
ATOM 1239 C CA . SER A 1 163 ? -10.484 9.617 11.742 1 98.06 163 SER A CA 1
ATOM 1240 C C . SER A 1 163 ? -9.078 9.914 11.219 1 98.06 163 SER A C 1
ATOM 1242 O O . SER A 1 163 ? -8.141 10.047 12 1 98.06 163 SER A O 1
ATOM 1244 N N . SER A 1 164 ? -8.938 9.898 9.961 1 98.62 164 SER A N 1
ATOM 1245 C CA . SER A 1 164 ? -7.695 10.289 9.305 1 98.62 164 SER A CA 1
ATOM 1246 C C . SER A 1 164 ? -7.875 11.555 8.477 1 98.62 164 SER A C 1
ATOM 1248 O O . SER A 1 164 ? -8.977 11.844 8.008 1 98.62 164 SER A O 1
ATOM 1250 N N . VAL A 1 165 ? -6.812 12.312 8.383 1 98.75 165 VAL A N 1
ATOM 1251 C CA . VAL A 1 165 ? -6.75 13.414 7.43 1 98.75 165 VAL A CA 1
ATOM 1252 C C . VAL A 1 165 ? -5.68 13.125 6.379 1 98.75 165 VAL A C 1
ATOM 1254 O O . VAL A 1 165 ? -4.613 12.594 6.699 1 98.75 165 VAL A O 1
ATOM 1257 N N . ARG A 1 166 ? -6.008 13.32 5.176 1 98.62 166 ARG A N 1
ATOM 1258 C CA . ARG A 1 166 ? -5.102 13.117 4.051 1 98.62 166 ARG A CA 1
ATOM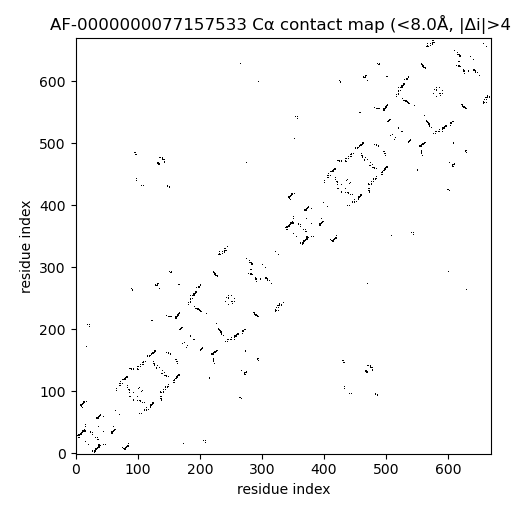 1259 C C . ARG A 1 166 ? -4.875 14.414 3.285 1 98.62 166 ARG A C 1
ATOM 1261 O O . ARG A 1 166 ? -5.836 15.078 2.891 1 98.62 166 ARG A O 1
ATOM 1268 N N . PHE A 1 167 ? -3.605 14.773 3.084 1 97.69 167 PHE A N 1
ATOM 1269 C CA . PHE A 1 167 ? -3.287 15.961 2.303 1 97.69 167 PHE A CA 1
ATOM 1270 C C . PHE A 1 167 ? -1.899 15.844 1.684 1 97.69 167 PHE A C 1
ATOM 1272 O O . PHE A 1 167 ? -1.169 14.891 1.956 1 97.69 167 PHE A O 1
ATOM 1279 N N . GLY A 1 168 ? -1.571 16.766 0.771 1 96.25 168 GLY A N 1
ATOM 1280 C CA . GLY A 1 168 ? -0.312 16.734 0.043 1 96.25 168 GLY A CA 1
ATOM 1281 C C . GLY A 1 168 ? 0.804 17.469 0.766 1 96.25 168 GLY A C 1
ATOM 1282 O O . GLY A 1 168 ? 0.944 17.359 1.984 1 96.25 168 GLY A O 1
ATOM 1283 N N . ASN A 1 169 ? 1.549 18.172 0.043 1 94.25 169 ASN A N 1
ATOM 1284 C CA . ASN A 1 169 ? 2.729 18.828 0.579 1 94.25 169 ASN A CA 1
ATOM 1285 C C . ASN A 1 169 ? 2.359 20.109 1.322 1 94.25 169 ASN A C 1
ATOM 1287 O O . ASN A 1 169 ? 1.374 20.781 0.981 1 94.25 169 ASN A O 1
ATOM 1291 N N . VAL A 1 170 ? 3.07 20.312 2.332 1 93.44 170 VAL A N 1
ATOM 1292 C CA . VAL A 1 170 ? 2.926 21.547 3.107 1 93.44 170 VAL A CA 1
ATOM 1293 C C . VAL A 1 170 ? 4.164 22.422 2.928 1 93.44 170 VAL A C 1
ATOM 1295 O O . VAL A 1 170 ? 5.293 21.938 3.031 1 93.44 170 VAL A O 1
ATOM 1298 N N . PHE A 1 171 ? 3.932 23.688 2.645 1 89.12 171 PHE A N 1
ATOM 1299 C CA . PHE A 1 171 ? 5.031 24.609 2.424 1 89.12 171 PHE A CA 1
ATOM 1300 C C . PHE A 1 171 ? 5.887 24.75 3.678 1 89.12 171 PHE A C 1
ATOM 1302 O O . PHE A 1 171 ? 5.363 24.797 4.793 1 89.12 171 PHE A O 1
ATOM 1309 N N . HIS A 1 172 ? 7.188 24.75 3.51 1 83.62 172 HIS A N 1
ATOM 1310 C CA . HIS A 1 172 ? 8.18 25.109 4.516 1 83.62 172 HIS A CA 1
ATOM 1311 C C . HIS A 1 172 ? 8.227 24.078 5.641 1 83.62 172 HIS A C 1
ATOM 1313 O O . HIS A 1 172 ? 8.242 24.438 6.816 1 83.62 172 HIS A O 1
ATOM 1319 N N . THR A 1 173 ? 8.039 22.844 5.254 1 84.31 173 THR A N 1
ATOM 1320 C CA . THR A 1 173 ? 8.234 21.781 6.242 1 84.31 173 THR A CA 1
ATOM 1321 C C . THR A 1 173 ? 9.648 21.219 6.156 1 84.31 173 THR A C 1
ATOM 1323 O O . THR A 1 173 ? 10.305 21.328 5.117 1 84.31 173 THR A O 1
ATOM 1326 N N . ARG A 1 174 ? 10.094 20.766 7.18 1 72.25 174 ARG A N 1
ATOM 1327 C CA . ARG A 1 174 ? 11.453 20.234 7.262 1 72.25 174 ARG A CA 1
ATOM 1328 C C . ARG A 1 174 ? 11.648 19.094 6.254 1 72.25 174 ARG A C 1
ATOM 1330 O O . ARG A 1 174 ? 10.805 18.203 6.133 1 72.25 174 ARG A O 1
ATOM 1337 N N . GLY A 1 175 ? 12.805 19.203 5.527 1 71.25 175 GLY A N 1
ATOM 1338 C CA . GLY A 1 175 ? 13.188 18.141 4.613 1 71.25 175 GLY A CA 1
ATOM 1339 C C . GLY A 1 175 ? 12.391 18.156 3.32 1 71.25 175 GLY A C 1
ATOM 1340 O O . GLY A 1 175 ? 12.484 17.219 2.52 1 71.25 175 GLY A O 1
ATOM 1341 N N . SER A 1 176 ? 11.641 19.219 3.174 1 82.69 176 SER A N 1
ATOM 1342 C CA . SER A 1 176 ? 10.828 19.297 1.965 1 82.69 176 SER A CA 1
ATOM 1343 C C . SER A 1 176 ? 11.562 20.016 0.845 1 82.69 176 SER A C 1
ATOM 1345 O O . SER A 1 176 ? 12.711 20.438 1.019 1 82.69 176 SER A O 1
ATOM 1347 N N . ILE A 1 177 ? 10.953 20.047 -0.32 1 81.75 177 ILE A N 1
ATOM 1348 C CA . ILE A 1 177 ? 11.578 20.5 -1.556 1 81.75 177 ILE A CA 1
ATOM 1349 C C . ILE A 1 177 ? 11.805 22.016 -1.495 1 81.75 177 ILE A C 1
ATOM 1351 O O . ILE A 1 177 ? 12.781 22.531 -2.047 1 81.75 177 ILE A O 1
ATOM 1355 N N . LEU A 1 178 ? 11.008 22.75 -0.75 1 86.06 178 LEU A N 1
ATOM 1356 C CA . LEU A 1 178 ? 11.047 24.203 -0.841 1 86.06 178 LEU A CA 1
ATOM 1357 C C . LEU A 1 178 ? 12.297 24.766 -0.153 1 86.06 178 LEU A C 1
ATOM 1359 O O . LEU A 1 178 ? 13.008 25.594 -0.724 1 86.06 178 LEU A O 1
ATOM 1363 N N . PRO A 1 179 ? 12.57 24.25 1.065 1 85.75 179 PRO A N 1
ATOM 1364 C CA . PRO A 1 179 ? 13.82 24.703 1.675 1 85.75 179 PRO A CA 1
ATOM 1365 C C . PRO A 1 179 ? 15.039 24.391 0.818 1 85.75 179 PRO A C 1
ATOM 1367 O O . PRO A 1 179 ? 15.977 25.188 0.759 1 85.75 179 PRO A O 1
ATOM 1370 N N . LYS A 1 180 ? 14.984 23.312 0.207 1 88.44 180 LYS A N 1
ATOM 1371 C CA . LYS A 1 180 ? 16.078 22.922 -0.675 1 88.44 180 LYS A CA 1
ATOM 1372 C C . LYS A 1 180 ? 16.219 23.891 -1.848 1 88.44 180 LYS A C 1
ATOM 1374 O O . LYS A 1 180 ? 17.312 24.344 -2.162 1 88.44 180 LYS A O 1
ATOM 1379 N N . ILE A 1 181 ? 15.156 24.266 -2.445 1 92.5 181 ILE A N 1
ATOM 1380 C CA . ILE A 1 181 ? 15.148 25.172 -3.594 1 92.5 181 ILE A CA 1
ATOM 1381 C C . ILE A 1 181 ? 15.555 26.578 -3.154 1 92.5 181 ILE A C 1
ATOM 1383 O O . ILE A 1 181 ? 16.281 27.266 -3.865 1 92.5 181 ILE A O 1
ATOM 1387 N N . GLU A 1 182 ? 15.062 26.953 -2.043 1 92.81 182 GLU A N 1
ATOM 1388 C CA . GLU A 1 182 ? 15.43 28.25 -1.493 1 92.81 182 GLU A CA 1
ATOM 1389 C C . GLU A 1 182 ? 16.938 28.375 -1.328 1 92.81 182 GLU A C 1
ATOM 1391 O O . GLU A 1 182 ? 17.531 29.391 -1.693 1 92.81 182 GLU A O 1
ATOM 1396 N N . LYS A 1 183 ? 17.516 27.328 -0.78 1 93.62 183 LYS A N 1
ATOM 1397 C CA . LYS A 1 183 ? 18.969 27.297 -0.58 1 93.62 183 LYS A CA 1
ATOM 1398 C C . LYS A 1 183 ? 19.703 27.344 -1.914 1 93.62 183 LYS A C 1
ATOM 1400 O O . LYS A 1 183 ? 20.719 28.031 -2.041 1 93.62 183 LYS A O 1
ATOM 1405 N N . GLN A 1 184 ? 19.219 26.688 -2.867 1 95.88 184 GLN A N 1
ATOM 1406 C CA . GLN A 1 184 ? 19.828 26.688 -4.195 1 95.88 184 GLN A CA 1
ATOM 1407 C C . GLN A 1 184 ? 19.75 28.062 -4.832 1 95.88 184 GLN A C 1
ATOM 1409 O O . GLN A 1 184 ? 20.703 28.516 -5.469 1 95.88 184 GLN A O 1
ATOM 1414 N N . ILE A 1 185 ? 18.688 28.766 -4.676 1 95.56 185 ILE A N 1
ATOM 1415 C CA . ILE A 1 185 ? 18.516 30.109 -5.219 1 95.56 185 ILE A CA 1
ATOM 1416 C C . ILE A 1 185 ? 19.469 31.078 -4.516 1 95.56 185 ILE A C 1
ATOM 1418 O O . ILE A 1 185 ? 20.094 31.922 -5.16 1 95.56 185 ILE A O 1
ATOM 1422 N N . GLN A 1 186 ? 19.516 30.922 -3.203 1 95.19 186 GLN A N 1
ATOM 1423 C CA . GLN A 1 186 ? 20.422 31.75 -2.406 1 95.19 186 GLN A CA 1
ATOM 1424 C C . GLN A 1 186 ? 21.859 31.641 -2.896 1 95.19 186 GLN A C 1
ATOM 1426 O O . GLN A 1 186 ? 22.641 32.594 -2.781 1 95.19 186 GLN A O 1
ATOM 1431 N N . ASN A 1 187 ? 22.172 30.5 -3.463 1 96 187 ASN A N 1
ATOM 1432 C CA . ASN A 1 187 ? 23.531 30.234 -3.932 1 96 187 ASN A CA 1
ATOM 1433 C C . ASN A 1 187 ? 23.672 30.5 -5.43 1 96 187 ASN A C 1
ATOM 1435 O O . ASN A 1 187 ? 24.688 30.156 -6.031 1 96 187 ASN A O 1
ATOM 1439 N N . GLY A 1 188 ? 22.703 30.953 -5.949 1 94.69 188 GLY A N 1
ATOM 1440 C CA . GLY A 1 188 ? 22.75 31.359 -7.344 1 94.69 188 GLY A CA 1
ATOM 1441 C C . GLY A 1 188 ? 22.391 30.234 -8.305 1 94.69 188 GLY A C 1
ATOM 1442 O O . GLY A 1 188 ? 22.422 30.422 -9.523 1 94.69 188 GLY A O 1
ATOM 1443 N N . GLY A 1 189 ? 22.078 29.109 -7.836 1 93 189 GLY A N 1
ATOM 1444 C CA . GLY A 1 189 ? 21.703 27.984 -8.656 1 93 189 GLY A CA 1
ATOM 1445 C C . GLY A 1 189 ? 22.828 27 -8.898 1 93 189 GLY A C 1
ATOM 1446 O O . GLY A 1 189 ? 23.891 27.109 -8.281 1 93 189 GLY A O 1
ATOM 1447 N N . PRO A 1 190 ? 22.625 26.031 -9.797 1 96.31 190 PRO A N 1
ATOM 1448 C CA . PRO A 1 190 ? 21.344 25.719 -10.461 1 96.31 190 PRO A CA 1
ATOM 1449 C C . PRO A 1 190 ? 20.344 25.047 -9.523 1 96.31 190 PRO A C 1
ATOM 1451 O O . PRO A 1 190 ? 20.734 24.5 -8.484 1 96.31 190 PRO A O 1
ATOM 1454 N N . LEU A 1 191 ? 19.016 25.156 -9.867 1 96.75 191 LEU A N 1
ATOM 1455 C CA . LEU A 1 191 ? 17.984 24.375 -9.203 1 96.75 191 LEU A CA 1
ATOM 1456 C C . LEU A 1 191 ? 17.953 22.953 -9.734 1 96.75 191 LEU A C 1
ATOM 1458 O O . LEU A 1 191 ? 18.141 22.719 -10.93 1 96.75 191 LEU A O 1
ATOM 1462 N N . THR A 1 192 ? 17.766 22 -8.867 1 94.56 192 THR A N 1
ATOM 1463 C CA . THR A 1 192 ? 17.672 20.609 -9.273 1 94.56 192 THR A CA 1
ATOM 1464 C C . THR A 1 192 ? 16.219 20.141 -9.305 1 94.56 192 THR A C 1
ATOM 1466 O O . THR A 1 192 ? 15.57 20.062 -8.266 1 94.56 192 THR A O 1
ATOM 1469 N N . LEU A 1 193 ? 15.742 19.891 -10.461 1 94.56 193 LEU A N 1
ATOM 1470 C CA . LEU A 1 193 ? 14.375 19.438 -10.703 1 94.56 193 LEU A CA 1
ATOM 1471 C C . LEU A 1 193 ? 14.367 17.984 -11.172 1 94.56 193 LEU A C 1
ATOM 1473 O O . LEU A 1 193 ? 15.055 17.641 -12.125 1 94.56 193 LEU A O 1
ATOM 1477 N N . THR A 1 194 ? 13.625 17.141 -10.492 1 90.25 194 THR A N 1
ATOM 1478 C CA . THR A 1 194 ? 13.617 15.727 -10.836 1 90.25 194 THR A CA 1
ATOM 1479 C C . THR A 1 194 ? 13.016 15.5 -12.219 1 90.25 194 THR A C 1
ATOM 1481 O O . THR A 1 194 ? 13.656 14.906 -13.086 1 90.25 194 THR A O 1
ATOM 1484 N N . ASP A 1 195 ? 11.773 16.031 -12.422 1 92.62 195 ASP A N 1
ATOM 1485 C CA . ASP A 1 195 ? 11.086 15.906 -13.703 1 92.62 195 ASP A CA 1
ATOM 1486 C C . ASP A 1 195 ? 10.109 17.062 -13.922 1 92.62 195 ASP A C 1
ATOM 1488 O O . ASP A 1 195 ? 9.367 17.438 -13.016 1 92.62 195 ASP A O 1
ATOM 1492 N N . GLU A 1 196 ? 10.078 17.547 -15.117 1 94 196 GLU A N 1
ATOM 1493 C CA . GLU A 1 196 ? 9.289 18.734 -15.43 1 94 196 GLU A CA 1
ATOM 1494 C C . GLU A 1 196 ? 7.793 18.422 -15.438 1 94 196 GLU A C 1
ATOM 1496 O O . GLU A 1 196 ? 6.965 19.328 -15.328 1 94 196 GLU A O 1
ATOM 1501 N N . ARG A 1 197 ? 7.469 17.219 -15.547 1 92.25 197 ARG A N 1
ATOM 1502 C CA . ARG A 1 197 ? 6.074 16.812 -15.664 1 92.25 197 ARG A CA 1
ATOM 1503 C C . ARG A 1 197 ? 5.434 16.656 -14.289 1 92.25 197 ARG A C 1
ATOM 1505 O O . ARG A 1 197 ? 4.219 16.484 -14.18 1 92.25 197 ARG A O 1
ATOM 1512 N N . MET A 1 198 ? 6.172 16.75 -13.211 1 94.94 198 MET A N 1
ATOM 1513 C CA . MET A 1 198 ? 5.711 16.391 -11.875 1 94.94 198 MET A CA 1
ATOM 1514 C C . MET A 1 198 ? 4.691 17.406 -11.359 1 94.94 198 MET A C 1
ATOM 1516 O O . MET A 1 198 ? 4.875 18.609 -11.516 1 94.94 198 MET A O 1
ATOM 1520 N N . LYS A 1 199 ? 3.65 16.906 -10.852 1 96.5 199 LYS A N 1
ATOM 1521 C CA . LYS A 1 199 ? 2.602 17.719 -10.227 1 96.5 199 LYS A CA 1
ATOM 1522 C C . LYS A 1 199 ? 2.389 17.312 -8.773 1 96.5 199 LYS A C 1
ATOM 1524 O O . LYS A 1 199 ? 2.43 16.125 -8.438 1 96.5 199 LYS A O 1
ATOM 1529 N N . ARG A 1 200 ? 2.232 18.297 -7.918 1 96.5 200 ARG A N 1
ATOM 1530 C CA . ARG A 1 200 ? 2.029 18.078 -6.488 1 96.5 200 ARG A CA 1
ATOM 1531 C C . ARG A 1 200 ? 0.941 18.984 -5.941 1 96.5 200 ARG A C 1
ATOM 1533 O O . ARG A 1 200 ? 0.691 20.062 -6.496 1 96.5 200 ARG A O 1
ATOM 1540 N N . PHE A 1 201 ? 0.299 18.578 -4.926 1 96.75 201 PHE A N 1
ATOM 1541 C CA . PHE A 1 201 ? -0.61 19.422 -4.156 1 96.75 201 PHE A CA 1
ATOM 1542 C C . PHE A 1 201 ? 0.129 20.109 -3.021 1 96.75 201 PHE A C 1
ATOM 1544 O O . PHE A 1 201 ? 0.962 19.5 -2.348 1 96.75 201 PHE A O 1
ATOM 1551 N N . PHE A 1 202 ? -0.176 21.438 -2.846 1 95.06 202 PHE A N 1
ATOM 1552 C CA . PHE A 1 202 ? 0.516 22.203 -1.818 1 95.06 202 PHE A CA 1
ATOM 1553 C C . PHE A 1 202 ? -0.472 23.031 -1.005 1 95.06 202 PHE A C 1
ATOM 1555 O O . PHE A 1 202 ? -1.514 23.438 -1.518 1 95.06 202 PHE A O 1
ATOM 1562 N N . MET A 1 203 ? -0.12 23.219 0.233 1 93.62 203 MET A N 1
ATOM 1563 C CA . MET A 1 203 ? -0.806 24.203 1.055 1 93.62 203 MET A CA 1
ATOM 1564 C C . MET A 1 203 ? 0.131 24.781 2.113 1 93.62 203 MET A C 1
ATOM 1566 O O . MET A 1 203 ? 1.241 24.281 2.303 1 93.62 203 MET A O 1
ATOM 1570 N N . THR A 1 204 ? -0.251 25.844 2.729 1 92.12 204 THR A N 1
ATOM 1571 C CA . THR A 1 204 ? 0.544 26.438 3.801 1 92.12 204 THR A CA 1
ATOM 1572 C C . THR A 1 204 ? 0.386 25.641 5.09 1 92.12 204 THR A C 1
ATOM 1574 O O . THR A 1 204 ? -0.566 24.859 5.238 1 92.12 204 THR A O 1
ATOM 1577 N N . LYS A 1 205 ? 1.302 25.812 5.953 1 92.56 205 LYS A N 1
ATOM 1578 C CA . LYS A 1 205 ? 1.244 25.172 7.262 1 92.56 205 LYS A CA 1
ATOM 1579 C C . LYS A 1 205 ? -0.004 25.594 8.031 1 92.56 205 LYS A C 1
ATOM 1581 O O . LYS A 1 205 ? -0.645 24.766 8.688 1 92.56 205 LYS A O 1
ATOM 1586 N N . GLU A 1 206 ? -0.357 26.859 7.961 1 93 206 GLU A N 1
ATOM 1587 C CA . GLU A 1 206 ? -1.538 27.391 8.633 1 93 206 GLU A CA 1
ATOM 1588 C C . GLU A 1 206 ? -2.814 26.75 8.094 1 93 206 GLU A C 1
ATOM 1590 O O . GLU A 1 206 ? -3.691 26.359 8.867 1 93 206 GLU A O 1
ATOM 1595 N N . ASP A 1 207 ? -2.83 26.656 6.777 1 94.25 207 ASP A N 1
ATOM 1596 C CA . ASP A 1 207 ? -3.994 26.031 6.16 1 94.25 207 ASP A CA 1
ATOM 1597 C C . ASP A 1 207 ? -4.113 24.562 6.578 1 94.25 207 ASP A C 1
ATOM 1599 O O . ASP A 1 207 ? -5.215 24.062 6.832 1 94.25 207 ASP A O 1
ATOM 1603 N N . ALA A 1 208 ? -2.99 23.891 6.629 1 96 208 ALA A N 1
ATOM 1604 C CA . ALA A 1 208 ? -2.99 22.484 7.023 1 96 208 ALA A CA 1
ATOM 1605 C C . ALA A 1 208 ? -3.549 22.312 8.43 1 96 208 ALA A C 1
ATOM 1607 O O . ALA A 1 208 ? -4.434 21.484 8.656 1 96 208 ALA A O 1
ATOM 1608 N N . VAL A 1 209 ? -3.109 23.109 9.375 1 97.06 209 VAL A N 1
ATOM 1609 C CA . VAL A 1 209 ? -3.533 23 10.766 1 97.06 209 VAL A CA 1
ATOM 1610 C C . VAL A 1 209 ? -5.016 23.344 10.883 1 97.06 209 VAL A C 1
ATOM 1612 O O . VAL A 1 209 ? -5.766 22.656 11.586 1 97.06 209 VAL A O 1
ATOM 1615 N N . ASP A 1 210 ? -5.438 24.391 10.172 1 96.81 210 ASP A N 1
ATOM 1616 C CA . ASP A 1 210 ? -6.848 24.781 10.188 1 96.81 210 ASP A CA 1
ATOM 1617 C C . ASP A 1 210 ? -7.734 23.625 9.711 1 96.81 210 ASP A C 1
ATOM 1619 O O . ASP A 1 210 ? -8.758 23.328 10.328 1 96.81 210 ASP A O 1
ATOM 1623 N N . LEU A 1 211 ? -7.293 23.047 8.664 1 95.62 211 LEU A N 1
ATOM 1624 C CA . LEU A 1 211 ? -8.102 21.984 8.07 1 95.62 211 LEU A CA 1
ATOM 1625 C C . LEU A 1 211 ? -8.07 20.734 8.938 1 95.62 211 LEU A C 1
ATOM 1627 O O . LEU A 1 211 ? -9.07 20.016 9.031 1 95.62 211 LEU A O 1
ATOM 1631 N N . ILE A 1 212 ? -6.934 20.453 9.562 1 98.06 212 ILE A N 1
ATOM 1632 C CA . ILE A 1 212 ? -6.836 19.328 10.484 1 98.06 212 ILE A CA 1
ATOM 1633 C C . ILE A 1 212 ? -7.809 19.516 11.648 1 98.06 212 ILE A C 1
ATOM 1635 O O . ILE A 1 212 ? -8.547 18.594 12.008 1 98.06 212 ILE A O 1
ATOM 1639 N N . LEU A 1 213 ? -7.871 20.734 12.227 1 97.94 213 LEU A N 1
ATOM 1640 C CA . LEU A 1 213 ? -8.75 21.031 13.359 1 97.94 213 LEU A CA 1
ATOM 1641 C C . LEU A 1 213 ? -10.211 21 12.93 1 97.94 213 LEU A C 1
ATOM 1643 O O . LEU A 1 213 ? -11.07 20.547 13.695 1 97.94 213 LEU A O 1
ATOM 1647 N N . ASN A 1 214 ? -10.469 21.516 11.742 1 96.88 214 ASN A N 1
ATOM 1648 C CA . ASN A 1 214 ? -11.828 21.422 11.219 1 96.88 214 ASN A CA 1
ATOM 1649 C C . ASN A 1 214 ? -12.273 19.969 11.047 1 96.88 214 ASN A C 1
ATOM 1651 O O . ASN A 1 214 ? -13.43 19.641 11.312 1 96.88 214 ASN A O 1
ATOM 1655 N N . ALA A 1 215 ? -11.367 19.141 10.57 1 96.75 215 ALA A N 1
ATOM 1656 C CA . ALA A 1 215 ? -11.664 17.703 10.445 1 96.75 215 ALA A CA 1
ATOM 1657 C C . ALA A 1 215 ? -11.938 17.094 11.812 1 96.75 215 ALA A C 1
ATOM 1659 O O . ALA A 1 215 ? -12.875 16.297 11.969 1 96.75 215 ALA A O 1
ATOM 1660 N N . ALA A 1 216 ? -11.109 17.469 12.781 1 97.44 216 ALA A N 1
ATOM 1661 C CA . ALA A 1 216 ? -11.297 16.969 14.141 1 97.44 216 ALA A CA 1
ATOM 1662 C C . ALA A 1 216 ? -12.672 17.344 14.68 1 97.44 216 ALA A C 1
ATOM 1664 O O . ALA A 1 216 ? -13.344 16.531 15.328 1 97.44 216 ALA A O 1
ATOM 1665 N N . TYR A 1 217 ? -13.062 18.547 14.383 1 96.19 217 TYR A N 1
ATOM 1666 C CA . TYR A 1 217 ? -14.359 19.047 14.828 1 96.19 217 TYR A CA 1
ATOM 1667 C C . TYR A 1 217 ? -15.492 18.281 14.148 1 96.19 217 TYR A C 1
ATOM 1669 O O . TYR A 1 217 ? -16.5 17.953 14.781 1 96.19 217 TYR A O 1
ATOM 1677 N N . THR A 1 218 ? -15.344 17.938 12.898 1 95.69 218 THR A N 1
ATOM 1678 C CA . THR A 1 218 ? -16.391 17.375 12.047 1 95.69 218 THR A CA 1
ATOM 1679 C C . THR A 1 218 ? -16.469 15.867 12.219 1 95.69 218 THR A C 1
ATOM 1681 O O . THR A 1 218 ? -17.531 15.266 12 1 95.69 218 THR A O 1
ATOM 1684 N N . ALA A 1 219 ? -15.43 15.234 12.664 1 96.5 219 ALA A N 1
ATOM 1685 C CA . ALA A 1 219 ? -15.281 13.781 12.672 1 96.5 219 ALA A CA 1
ATOM 1686 C C . ALA A 1 219 ? -16.328 13.125 13.57 1 96.5 219 ALA A C 1
ATOM 1688 O O . ALA A 1 219 ? -16.594 13.594 14.672 1 96.5 219 ALA A O 1
ATOM 1689 N N . LYS A 1 220 ? -16.938 12.07 13.055 1 94.75 220 LYS A N 1
ATOM 1690 C CA . LYS A 1 220 ? -17.922 11.266 13.781 1 94.75 220 LYS A CA 1
ATOM 1691 C C . LYS A 1 220 ? -17.438 9.828 13.953 1 94.75 220 LYS A C 1
ATOM 1693 O O . LYS A 1 220 ? -18.031 9.055 14.703 1 94.75 220 LYS A O 1
ATOM 1698 N N . GLY A 1 221 ? -16.359 9.469 13.219 1 95.06 221 GLY A N 1
ATOM 1699 C CA . GLY A 1 221 ? -15.742 8.164 13.367 1 95.06 221 GLY A CA 1
ATOM 1700 C C . GLY A 1 221 ? -15.609 7.418 12.055 1 95.06 221 GLY A C 1
ATOM 1701 O O . GLY A 1 221 ? -16.578 7.262 11.312 1 95.06 221 GLY A O 1
ATOM 1702 N N . GLY A 1 222 ? -14.352 7.035 11.727 1 94.69 222 GLY A N 1
ATOM 1703 C CA . GLY A 1 222 ? -14.102 6.137 10.609 1 94.69 222 GLY A CA 1
ATOM 1704 C C . GLY A 1 222 ? -13.82 6.867 9.312 1 94.69 222 GLY A C 1
ATOM 1705 O O . GLY A 1 222 ? -13.461 6.246 8.312 1 94.69 222 GLY A O 1
ATOM 1706 N N . GLU A 1 223 ? -13.883 8.188 9.266 1 96.44 223 GLU A N 1
ATOM 1707 C CA . GLU A 1 223 ? -13.734 8.938 8.023 1 96.44 223 GLU A CA 1
ATOM 1708 C C . GLU A 1 223 ? -12.266 9.125 7.66 1 96.44 223 GLU A C 1
ATOM 1710 O O . GLU A 1 223 ? -11.391 9.062 8.531 1 96.44 223 GLU A O 1
ATOM 1715 N N . THR A 1 224 ? -12.031 9.289 6.477 1 97.75 224 THR A N 1
ATOM 1716 C CA . THR A 1 224 ? -10.844 9.977 5.988 1 97.75 224 THR A CA 1
ATOM 1717 C C . THR A 1 224 ? -11.219 11.32 5.367 1 97.75 224 THR A C 1
ATOM 1719 O O . THR A 1 224 ? -11.93 11.367 4.363 1 97.75 224 THR A O 1
ATOM 1722 N N . PHE A 1 225 ? -10.805 12.398 5.973 1 98.44 225 PHE A N 1
ATOM 1723 C CA . PHE A 1 225 ? -10.992 13.742 5.438 1 98.44 225 PHE A CA 1
ATOM 1724 C C . PHE A 1 225 ? -9.852 14.109 4.496 1 98.44 225 PHE A C 1
ATOM 1726 O O . PHE A 1 225 ? -8.695 14.172 4.91 1 98.44 225 PHE A O 1
ATOM 1733 N N . ILE A 1 226 ? -10.18 14.336 3.27 1 98.38 226 ILE A N 1
ATOM 1734 C CA . ILE A 1 226 ? -9.203 14.789 2.285 1 98.38 226 ILE A CA 1
ATOM 1735 C C . ILE A 1 226 ? -9.227 16.312 2.201 1 98.38 226 ILE A C 1
ATOM 1737 O O . ILE A 1 226 ? -10.227 16.906 1.772 1 98.38 226 ILE A O 1
ATOM 1741 N N . LEU A 1 227 ? -8.141 16.891 2.584 1 97.19 227 LEU A N 1
ATOM 1742 C CA . LEU A 1 227 ? -8.078 18.344 2.621 1 97.19 227 LEU A CA 1
ATOM 1743 C C . LEU A 1 227 ? -7.918 18.922 1.217 1 97.19 227 LEU A C 1
ATOM 1745 O O . LEU A 1 227 ? -6.977 18.562 0.503 1 97.19 227 LEU A O 1
ATOM 1749 N N . LYS A 1 228 ? -8.844 19.781 0.896 1 96 228 LYS A N 1
ATOM 1750 C CA . LYS A 1 228 ? -8.766 20.391 -0.432 1 96 228 LYS A CA 1
ATOM 1751 C C . LYS A 1 228 ? -7.617 21.391 -0.513 1 96 228 LYS A C 1
ATOM 1753 O O . LYS A 1 228 ? -7.414 22.188 0.408 1 96 228 LYS A O 1
ATOM 1758 N N . MET A 1 229 ? -6.863 21.344 -1.606 1 96.62 229 MET A N 1
ATOM 1759 C CA . MET A 1 229 ? -5.699 22.188 -1.866 1 96.62 229 MET A CA 1
ATOM 1760 C C . MET A 1 229 ? -5.379 22.219 -3.355 1 96.62 229 MET A C 1
ATOM 1762 O O . MET A 1 229 ? -5.766 21.312 -4.102 1 96.62 229 MET A O 1
ATOM 1766 N N . PRO A 1 230 ? -4.734 23.234 -3.805 1 95.88 230 PRO A N 1
ATOM 1767 C CA . PRO A 1 230 ? -4.453 23.344 -5.238 1 95.88 230 PRO A CA 1
ATOM 1768 C C . PRO A 1 230 ? -3.316 22.422 -5.684 1 95.88 230 PRO A C 1
ATOM 1770 O O . PRO A 1 230 ? -2.391 22.172 -4.914 1 95.88 230 PRO A O 1
ATOM 1773 N N . MET A 1 231 ? -3.383 22 -6.898 1 97.44 231 MET A N 1
ATOM 1774 C CA . MET A 1 231 ? -2.303 21.281 -7.566 1 97.44 231 MET A CA 1
ATOM 1775 C C . MET A 1 231 ? -1.359 22.25 -8.273 1 97.44 231 MET A C 1
ATOM 1777 O O . MET A 1 231 ? -1.805 23.203 -8.891 1 97.44 231 MET A O 1
ATOM 1781 N N . LEU A 1 232 ? -0.066 22 -8.141 1 97.25 232 LEU A N 1
ATOM 1782 C CA . LEU A 1 232 ? 0.954 22.812 -8.797 1 97.25 232 LEU A CA 1
ATOM 1783 C C . LEU A 1 232 ? 1.839 21.953 -9.695 1 97.25 232 LEU A C 1
ATOM 1785 O O . LEU A 1 232 ? 2.145 20.812 -9.359 1 97.25 232 LEU A O 1
ATOM 1789 N N . ASN A 1 233 ? 2.209 22.562 -10.828 1 97.25 233 ASN A N 1
ATOM 1790 C CA . ASN A 1 233 ? 3.307 21.984 -11.602 1 97.25 233 ASN A CA 1
ATOM 1791 C C . ASN A 1 233 ? 4.664 22.359 -11 1 97.25 233 ASN A C 1
ATOM 1793 O O . ASN A 1 233 ? 4.941 23.531 -10.758 1 97.25 233 ASN A O 1
ATOM 1797 N N . LEU A 1 234 ? 5.473 21.344 -10.773 1 95.62 234 LEU A N 1
ATOM 1798 C CA . LEU A 1 234 ? 6.73 21.594 -10.078 1 95.62 234 LEU A CA 1
ATOM 1799 C C . LEU A 1 234 ? 7.609 22.562 -10.867 1 95.62 234 LEU A C 1
ATOM 1801 O O . LEU A 1 234 ? 8.305 23.391 -10.281 1 95.62 234 LEU A O 1
ATOM 1805 N N . LYS A 1 235 ? 7.645 22.406 -12.188 1 96.69 235 LYS A N 1
ATOM 1806 C CA . LYS A 1 235 ? 8.406 23.344 -13.016 1 96.69 235 LYS A CA 1
ATOM 1807 C C . LYS A 1 235 ? 7.938 24.781 -12.797 1 96.69 235 LYS A C 1
ATOM 1809 O O . LYS A 1 235 ? 8.758 25.688 -12.641 1 96.69 235 LYS A O 1
ATOM 1814 N N . ASP A 1 236 ? 6.621 24.922 -12.781 1 97.19 236 ASP A N 1
ATOM 1815 C CA . ASP A 1 236 ? 6.047 26.234 -12.57 1 97.19 236 ASP A CA 1
ATOM 1816 C C . ASP A 1 236 ? 6.359 26.766 -11.172 1 97.19 236 ASP A C 1
ATOM 1818 O O . ASP A 1 236 ? 6.559 27.969 -10.977 1 97.19 236 ASP A O 1
ATOM 1822 N N . LEU A 1 237 ? 6.352 25.891 -10.211 1 96.25 237 LEU A N 1
ATOM 1823 C CA . LEU A 1 237 ? 6.719 26.266 -8.852 1 96.25 237 LEU A CA 1
ATOM 1824 C C . LEU A 1 237 ? 8.156 26.766 -8.797 1 96.25 237 LEU A C 1
ATOM 1826 O O . LEU A 1 237 ? 8.445 27.781 -8.164 1 96.25 237 LEU A O 1
ATOM 1830 N N . PHE A 1 238 ? 9.055 26.031 -9.453 1 96.25 238 PHE A N 1
ATOM 1831 C CA . PHE A 1 238 ? 10.461 26.422 -9.484 1 96.25 238 PHE A CA 1
ATOM 1832 C C . PHE A 1 238 ? 10.633 27.797 -10.109 1 96.25 238 PHE A C 1
ATOM 1834 O O . PHE A 1 238 ? 11.336 28.656 -9.57 1 96.25 238 PHE A O 1
ATOM 1841 N N . GLU A 1 239 ? 9.969 27.984 -11.195 1 96.69 239 GLU A N 1
ATOM 1842 C CA . GLU A 1 239 ? 10.039 29.281 -11.875 1 96.69 239 GLU A CA 1
ATOM 1843 C C . GLU A 1 239 ? 9.484 30.391 -10.992 1 96.69 239 GLU A C 1
ATOM 1845 O O . GLU A 1 239 ? 10.07 31.484 -10.93 1 96.69 239 GLU A O 1
ATOM 1850 N N . ALA A 1 240 ? 8.367 30.125 -10.398 1 96.62 240 ALA A N 1
ATOM 1851 C CA . ALA A 1 240 ? 7.766 31.125 -9.508 1 96.62 240 ALA A CA 1
ATOM 1852 C C . ALA A 1 240 ? 8.703 31.469 -8.352 1 96.62 240 ALA A C 1
ATOM 1854 O O . ALA A 1 240 ? 8.781 32.625 -7.93 1 96.62 240 ALA A O 1
ATOM 1855 N N . MET A 1 241 ? 9.391 30.5 -7.855 1 95.88 241 MET A N 1
ATOM 1856 C CA . MET A 1 241 ? 10.312 30.719 -6.742 1 95.88 241 MET A CA 1
ATOM 1857 C C . MET A 1 241 ? 11.492 31.578 -7.172 1 95.88 241 MET A C 1
ATOM 1859 O O . MET A 1 241 ? 11.961 32.406 -6.414 1 95.88 241 MET A O 1
ATOM 1863 N N . LYS A 1 242 ? 11.977 31.328 -8.375 1 96.69 242 LYS A N 1
ATOM 1864 C CA . LYS A 1 242 ? 13.023 32.188 -8.906 1 96.69 242 LYS A CA 1
ATOM 1865 C C . LYS A 1 242 ? 12.57 33.656 -8.93 1 96.69 242 LYS A C 1
ATOM 1867 O O . LYS A 1 242 ? 13.344 34.562 -8.578 1 96.69 242 LYS A O 1
ATOM 1872 N N . ILE A 1 243 ? 11.375 33.844 -9.32 1 95.94 243 ILE A N 1
ATOM 1873 C CA . ILE A 1 243 ? 10.82 35.156 -9.5 1 95.94 243 ILE A CA 1
ATOM 1874 C C . ILE A 1 243 ? 10.672 35.844 -8.141 1 95.94 243 ILE A C 1
ATOM 1876 O O . ILE A 1 243 ? 10.984 37.031 -7.992 1 95.94 243 ILE A O 1
ATOM 1880 N N . VAL A 1 244 ? 10.195 35.125 -7.137 1 95.5 244 VAL A N 1
ATOM 1881 C CA . VAL A 1 244 ? 9.812 35.688 -5.855 1 95.5 244 VAL A CA 1
ATOM 1882 C C . VAL A 1 244 ? 11.039 35.812 -4.957 1 95.5 244 VAL A C 1
ATOM 1884 O O . VAL A 1 244 ? 11.203 36.781 -4.234 1 95.5 244 VAL A O 1
ATOM 1887 N N . ILE A 1 245 ? 11.992 34.844 -5.027 1 95 245 ILE A N 1
ATOM 1888 C CA . ILE A 1 245 ? 13.078 34.75 -4.055 1 95 245 ILE A CA 1
ATOM 1889 C C . ILE A 1 245 ? 14.375 35.25 -4.672 1 95 245 ILE A C 1
ATOM 1891 O O . ILE A 1 245 ? 15.219 35.812 -3.977 1 95 245 ILE A O 1
ATOM 1895 N N . GLY A 1 246 ? 14.602 35.094 -5.938 1 95.5 246 GLY A N 1
ATOM 1896 C CA . GLY A 1 246 ? 15.836 35.438 -6.629 1 95.5 246 GLY A CA 1
ATOM 1897 C C . GLY A 1 246 ? 16.281 36.844 -6.367 1 95.5 246 GLY A C 1
ATOM 1898 O O . GLY A 1 246 ? 17.375 37.094 -5.867 1 95.5 246 GLY A O 1
ATOM 1899 N N . PRO A 1 247 ? 15.359 37.781 -6.629 1 95 247 PRO A N 1
ATOM 1900 C CA . PRO A 1 247 ? 15.727 39.188 -6.457 1 95 247 PRO A CA 1
ATOM 1901 C C . PRO A 1 247 ? 16.109 39.5 -5.023 1 95 247 PRO A C 1
ATOM 1903 O O . PRO A 1 247 ? 16.953 40.375 -4.797 1 95 247 PRO A O 1
ATOM 1906 N N . LYS A 1 248 ? 15.539 38.844 -4.105 1 94.5 248 LYS A N 1
ATOM 1907 C CA . LYS A 1 248 ? 15.844 39.094 -2.699 1 94.5 248 LYS A CA 1
ATOM 1908 C C . LYS A 1 248 ? 17.297 38.719 -2.385 1 94.5 248 LYS A C 1
ATOM 1910 O O . LYS A 1 248 ? 17.859 39.219 -1.411 1 94.5 248 LYS A O 1
ATOM 1915 N N . HIS A 1 249 ? 17.891 37.938 -3.229 1 95.19 249 HIS A N 1
ATOM 1916 C CA . HIS A 1 249 ? 19.266 37.5 -2.994 1 95.19 249 HIS A CA 1
ATOM 1917 C C . HIS A 1 249 ? 20.203 38 -4.082 1 95.19 249 HIS A C 1
ATOM 1919 O O . HIS A 1 249 ? 21.312 37.5 -4.242 1 95.19 249 HIS A O 1
ATOM 1925 N N . GLY A 1 250 ? 19.703 38.938 -4.906 1 94.75 250 GLY A N 1
ATOM 1926 C CA . GLY A 1 250 ? 20.531 39.625 -5.879 1 94.75 250 GLY A CA 1
ATOM 1927 C C . GLY A 1 250 ? 20.625 38.906 -7.207 1 94.75 250 GLY A C 1
ATOM 1928 O O . GLY A 1 250 ? 21.516 39.188 -8.008 1 94.75 250 GLY A O 1
ATOM 1929 N N . TYR A 1 251 ? 19.797 37.938 -7.371 1 94.75 251 TYR A N 1
ATOM 1930 C CA . TYR A 1 251 ? 19.828 37.188 -8.617 1 94.75 251 TYR A CA 1
ATOM 1931 C C . TYR A 1 251 ? 18.609 37.469 -9.477 1 94.75 251 TYR A C 1
ATOM 1933 O O . TYR A 1 251 ? 17.484 37.562 -8.961 1 94.75 251 TYR A O 1
ATOM 1941 N N . SER A 1 252 ? 18.906 37.562 -10.75 1 93.56 252 SER A N 1
ATOM 1942 C CA . SER A 1 252 ? 17.797 37.625 -11.688 1 93.56 252 SER A CA 1
ATOM 1943 C C . SER A 1 252 ? 17.203 36.219 -11.914 1 93.56 252 SER A C 1
ATOM 1945 O O . SER A 1 252 ? 17.938 35.25 -12 1 93.56 252 SER A O 1
ATOM 1947 N N . SER A 1 253 ? 15.828 36.156 -12.008 1 91.5 253 SER A N 1
ATOM 1948 C CA . SER A 1 253 ? 15.148 34.875 -12.188 1 91.5 253 SER A CA 1
ATOM 1949 C C . SER A 1 253 ? 15.625 34.156 -13.453 1 91.5 253 SER A C 1
ATOM 1951 O O . SER A 1 253 ? 15.703 32.938 -13.492 1 91.5 253 SER A O 1
ATOM 1953 N N . THR A 1 254 ? 16.031 34.906 -14.422 1 92.62 254 THR A N 1
ATOM 1954 C CA . THR A 1 254 ? 16.391 34.375 -15.719 1 92.62 254 THR A CA 1
ATOM 1955 C C . THR A 1 254 ? 17.812 33.812 -15.688 1 92.62 254 THR A C 1
ATOM 1957 O O . THR A 1 254 ? 18.203 33.031 -16.562 1 92.62 254 THR A O 1
ATOM 1960 N N . LYS A 1 255 ? 18.562 34.156 -14.727 1 93.5 255 LYS A N 1
ATOM 1961 C CA . LYS A 1 255 ? 19.969 33.75 -14.641 1 93.5 255 LYS A CA 1
ATOM 1962 C C . LYS A 1 255 ? 20.094 32.438 -13.875 1 93.5 255 LYS A C 1
ATOM 1964 O O . LYS A 1 255 ? 21.109 31.734 -13.977 1 93.5 255 LYS A O 1
ATOM 1969 N N . ILE A 1 256 ? 19.156 32.156 -13.055 1 96.44 256 ILE A N 1
ATOM 1970 C CA . ILE A 1 256 ? 19.203 30.922 -12.266 1 96.44 256 ILE A CA 1
ATOM 1971 C C . ILE A 1 256 ? 18.828 29.734 -13.141 1 96.44 256 ILE A C 1
ATOM 1973 O O . ILE A 1 256 ? 17.672 29.625 -13.578 1 96.44 256 ILE A O 1
ATOM 1977 N N . LYS A 1 257 ? 19.688 28.859 -13.367 1 95.94 257 LYS A N 1
ATOM 1978 C CA . LYS A 1 257 ? 19.469 27.703 -14.234 1 95.94 257 LYS A CA 1
ATOM 1979 C C . LYS A 1 257 ? 18.781 26.578 -13.477 1 95.94 257 LYS A C 1
ATOM 1981 O O . LYS A 1 257 ? 18.719 26.578 -12.242 1 95.94 257 LYS A O 1
ATOM 1986 N N . THR A 1 258 ? 18.109 25.688 -14.234 1 95.81 258 THR A N 1
ATOM 1987 C CA . THR A 1 258 ? 17.5 24.469 -13.68 1 95.81 258 THR A CA 1
ATOM 1988 C C . THR A 1 258 ? 18.094 23.234 -14.328 1 95.81 258 THR A C 1
ATOM 1990 O O . THR A 1 258 ? 18.234 23.172 -15.555 1 95.81 258 THR A O 1
ATOM 1993 N N . LYS A 1 259 ? 18.531 22.344 -13.508 1 96.31 259 LYS A N 1
ATOM 1994 C CA . LYS A 1 259 ? 19.062 21.062 -13.977 1 96.31 259 LYS A CA 1
ATOM 1995 C C . LYS A 1 259 ? 18.094 19.922 -13.672 1 96.31 259 LYS A C 1
ATOM 1997 O O . LYS A 1 259 ? 17.594 19.812 -12.547 1 96.31 259 LYS A O 1
ATOM 2002 N N . ILE A 1 260 ? 17.812 19.094 -14.688 1 94.75 260 ILE A N 1
ATOM 2003 C CA . ILE A 1 260 ? 16.938 17.938 -14.508 1 94.75 260 ILE A CA 1
ATOM 2004 C C . ILE A 1 260 ? 17.75 16.75 -13.977 1 94.75 260 ILE A C 1
ATOM 2006 O O . ILE A 1 260 ? 18.781 16.375 -14.555 1 94.75 260 ILE A O 1
ATOM 2010 N N . THR A 1 261 ? 17.312 16.125 -12.836 1 92.06 261 THR A N 1
ATOM 2011 C CA . THR A 1 261 ? 18.109 15.109 -12.172 1 92.06 261 THR A CA 1
ATOM 2012 C C . THR A 1 261 ? 17.484 13.727 -12.367 1 92.06 261 THR A C 1
ATOM 2014 O O . THR A 1 261 ? 18.125 12.711 -12.109 1 92.06 261 THR A O 1
ATOM 2017 N N . GLY A 1 262 ? 16.203 13.672 -12.789 1 87.25 262 GLY A N 1
ATOM 2018 C CA . GLY A 1 262 ? 15.562 12.383 -13.008 1 87.25 262 GLY A CA 1
ATOM 2019 C C . GLY A 1 262 ? 14.672 11.969 -11.852 1 87.25 262 GLY A C 1
ATOM 2020 O O . GLY A 1 262 ? 14.883 12.391 -10.711 1 87.25 262 GLY A O 1
ATOM 2021 N N . ILE A 1 263 ? 13.734 11.117 -12.141 1 82.94 263 ILE A N 1
ATOM 2022 C CA . ILE A 1 263 ? 12.773 10.648 -11.148 1 82.94 263 ILE A CA 1
ATOM 2023 C C . ILE A 1 263 ? 13.445 9.648 -10.211 1 82.94 263 ILE A C 1
ATOM 2025 O O . ILE A 1 263 ? 14.219 8.797 -10.648 1 82.94 263 ILE A O 1
ATOM 2029 N N . ARG A 1 264 ? 13.172 9.766 -8.914 1 79.44 264 ARG A N 1
ATOM 2030 C CA . ARG A 1 264 ? 13.734 8.883 -7.902 1 79.44 264 ARG A CA 1
ATOM 2031 C C . ARG A 1 264 ? 12.805 7.703 -7.625 1 79.44 264 ARG A C 1
ATOM 2033 O O . ARG A 1 264 ? 11.602 7.785 -7.871 1 79.44 264 ARG A O 1
ATOM 2040 N N . PRO A 1 265 ? 13.359 6.547 -7.059 1 78.06 265 PRO A N 1
ATOM 2041 C CA . PRO A 1 265 ? 12.508 5.422 -6.672 1 78.06 265 PRO A CA 1
ATOM 2042 C C . PRO A 1 265 ? 11.43 5.816 -5.672 1 78.06 265 PRO A C 1
ATOM 2044 O O . PRO A 1 265 ? 11.703 6.547 -4.715 1 78.06 265 PRO A O 1
ATOM 2047 N N . GLY A 1 266 ? 10.25 5.461 -5.938 1 79.12 266 GLY A N 1
ATOM 2048 C CA . GLY A 1 266 ? 9.164 5.703 -5.008 1 79.12 266 GLY A CA 1
ATOM 2049 C C . GLY A 1 266 ? 8.43 7.008 -5.273 1 79.12 266 GLY A C 1
ATOM 2050 O O . GLY A 1 266 ? 7.48 7.348 -4.57 1 79.12 266 GLY A O 1
ATOM 2051 N N . GLU A 1 267 ? 8.906 7.684 -6.355 1 84.5 267 GLU A N 1
ATOM 2052 C CA . GLU A 1 267 ? 8.25 8.945 -6.672 1 84.5 267 GLU A CA 1
ATOM 2053 C C . GLU A 1 267 ? 7.348 8.812 -7.895 1 84.5 267 GLU A C 1
ATOM 2055 O O . GLU A 1 267 ? 7.707 8.133 -8.859 1 84.5 267 GLU A O 1
ATOM 2060 N N . LYS A 1 268 ? 6.234 9.516 -7.805 1 88.94 268 LYS A N 1
ATOM 2061 C CA . LYS A 1 268 ? 5.281 9.539 -8.906 1 88.94 268 LYS A CA 1
ATOM 2062 C C . LYS A 1 268 ? 5.402 10.836 -9.703 1 88.94 268 LYS A C 1
ATOM 2064 O O . LYS A 1 268 ? 5.832 11.859 -9.172 1 88.94 268 LYS A O 1
ATOM 2069 N N . LEU A 1 269 ? 4.988 10.781 -10.961 1 90.31 269 LEU A N 1
ATOM 2070 C CA . LEU A 1 269 ? 4.879 12.008 -11.742 1 90.31 269 LEU A CA 1
ATOM 2071 C C . LEU A 1 269 ? 3.77 12.898 -11.188 1 90.31 269 LEU A C 1
ATOM 2073 O O . LEU A 1 269 ? 3.982 14.094 -10.969 1 90.31 269 LEU A O 1
ATOM 2077 N N . THR A 1 270 ? 2.615 12.258 -10.969 1 92.88 270 THR A N 1
ATOM 2078 C CA . THR A 1 270 ? 1.49 13.008 -10.422 1 92.88 270 THR A CA 1
ATOM 2079 C C . THR A 1 270 ? 0.973 12.344 -9.148 1 92.88 270 THR A C 1
ATOM 2081 O O . THR A 1 270 ? 0.723 11.141 -9.125 1 92.88 270 THR A O 1
ATOM 2084 N N . GLU A 1 271 ? 0.86 13.102 -8.094 1 94.06 271 GLU A N 1
ATOM 2085 C CA . GLU A 1 271 ? 0.155 12.695 -6.887 1 94.06 271 GLU A CA 1
ATOM 2086 C C . GLU A 1 271 ? -1.291 13.18 -6.898 1 94.06 271 GLU A C 1
ATOM 2088 O O . GLU A 1 271 ? -1.573 14.297 -7.352 1 94.06 271 GLU A O 1
ATOM 2093 N N . TYR A 1 272 ? -2.172 12.312 -6.52 1 95.12 272 TYR A N 1
ATOM 2094 C CA . TYR A 1 272 ? -3.576 12.695 -6.414 1 95.12 272 TYR A CA 1
ATOM 2095 C C . TYR A 1 272 ? -4.047 12.641 -4.965 1 95.12 272 TYR A C 1
ATOM 2097 O O . TYR A 1 272 ? -3.455 11.945 -4.137 1 95.12 272 TYR A O 1
ATOM 2105 N N . LEU A 1 273 ? -5.117 13.359 -4.664 1 96.5 273 LEU A N 1
ATOM 2106 C CA . LEU A 1 273 ? -5.645 13.391 -3.303 1 96.5 273 LEU A CA 1
ATOM 2107 C C . LEU A 1 273 ? -6.586 12.219 -3.055 1 96.5 273 LEU A C 1
ATOM 2109 O O . LEU A 1 273 ? -6.781 11.805 -1.908 1 96.5 273 LEU A O 1
ATOM 2113 N N . LEU A 1 274 ? -7.188 11.742 -4.105 1 94.5 274 LEU A N 1
ATOM 2114 C CA . LEU A 1 274 ? -8.164 10.664 -4.07 1 94.5 274 LEU A CA 1
ATOM 2115 C C . LEU A 1 274 ? -7.973 9.719 -5.25 1 94.5 274 LEU A C 1
ATOM 2117 O O . LEU A 1 274 ? -7.473 10.125 -6.305 1 94.5 274 LEU A O 1
ATOM 2121 N N . THR A 1 275 ? -8.414 8.492 -5.051 1 91.31 275 THR A N 1
ATOM 2122 C CA . THR A 1 275 ? -8.602 7.621 -6.207 1 91.31 275 THR A CA 1
ATOM 2123 C C . THR A 1 275 ? -9.93 7.906 -6.891 1 91.31 275 THR A C 1
ATOM 2125 O O . THR A 1 275 ? -10.812 8.547 -6.312 1 91.31 275 THR A O 1
ATOM 2128 N N . ASN A 1 276 ? -10.078 7.43 -8.141 1 87.25 276 ASN A N 1
ATOM 2129 C CA . ASN A 1 276 ? -11.359 7.559 -8.812 1 87.25 276 ASN A CA 1
ATOM 2130 C C . ASN A 1 276 ? -12.477 6.855 -8.039 1 87.25 276 ASN A C 1
ATOM 2132 O O . ASN A 1 276 ? -13.594 7.359 -7.961 1 87.25 276 ASN A O 1
ATOM 2136 N N . PHE A 1 277 ? -12.203 5.734 -7.41 1 84.94 277 PHE A N 1
ATOM 2137 C CA . PHE A 1 277 ? -13.188 5.012 -6.605 1 84.94 277 PHE A CA 1
ATOM 2138 C C . PHE A 1 277 ? -13.609 5.844 -5.398 1 84.94 277 PHE A C 1
ATOM 2140 O O . PHE A 1 277 ? -14.805 5.941 -5.098 1 84.94 277 PHE A O 1
ATOM 2147 N N . GLU A 1 278 ? -12.609 6.406 -4.727 1 91.25 278 GLU A N 1
ATOM 2148 C CA . GLU A 1 278 ? -12.922 7.238 -3.566 1 91.25 278 GLU A CA 1
ATOM 2149 C C . GLU A 1 278 ? -13.789 8.43 -3.959 1 91.25 278 GLU A C 1
ATOM 2151 O O . GLU A 1 278 ? -14.703 8.805 -3.225 1 91.25 278 GLU A O 1
ATOM 2156 N N . MET A 1 279 ? -13.453 8.977 -5.117 1 91.81 279 MET A N 1
ATOM 2157 C CA . MET A 1 279 ? -14.227 10.125 -5.594 1 91.81 279 MET A CA 1
ATOM 2158 C C . MET A 1 279 ? -15.695 9.742 -5.797 1 91.81 279 MET A C 1
ATOM 2160 O O . MET A 1 279 ? -16.594 10.516 -5.473 1 91.81 279 MET A O 1
ATOM 2164 N N . GLU A 1 280 ? -15.922 8.523 -6.27 1 88 280 GLU A N 1
ATOM 2165 C CA . GLU A 1 280 ? -17.281 8.047 -6.531 1 88 280 GLU A CA 1
ATOM 2166 C C . GLU A 1 280 ? -18.031 7.777 -5.227 1 88 280 GLU A C 1
ATOM 2168 O O . GLU A 1 280 ? -19.266 7.738 -5.207 1 88 280 GLU A O 1
ATOM 2173 N N . HIS A 1 281 ? -17.312 7.66 -4.121 1 89.06 281 HIS A N 1
ATOM 2174 C CA . HIS A 1 281 ? -17.938 7.207 -2.885 1 89.06 281 HIS A CA 1
ATOM 2175 C C . HIS A 1 281 ? -17.672 8.188 -1.742 1 89.06 281 HIS A C 1
ATOM 2177 O O . HIS A 1 281 ? -17.641 7.785 -0.576 1 89.06 281 HIS A O 1
ATOM 2183 N N . CYS A 1 282 ? -17.438 9.422 -2.078 1 94.69 282 CYS A N 1
ATOM 2184 C CA . CYS A 1 282 ? -17.188 10.406 -1.03 1 94.69 282 CYS A CA 1
ATOM 2185 C C . CYS A 1 282 ? -18.234 11.516 -1.07 1 94.69 282 CYS A C 1
ATOM 2187 O O . CYS A 1 282 ? -19.047 11.562 -1.985 1 94.69 282 CYS A O 1
ATOM 2189 N N . LEU A 1 283 ? -18.344 12.258 -0.007 1 96.38 283 LEU A N 1
ATOM 2190 C CA . LEU A 1 283 ? -19.047 13.539 0.042 1 96.38 283 LEU A CA 1
ATOM 2191 C C . LEU A 1 283 ? -18.062 14.703 -0.069 1 96.38 283 LEU A C 1
ATOM 2193 O O . LEU A 1 283 ? -16.859 14.516 0.075 1 96.38 283 LEU A O 1
ATOM 2197 N N . GLU A 1 284 ? -18.578 15.82 -0.409 1 95.75 284 GLU A N 1
ATOM 2198 C CA . GLU A 1 284 ? -17.719 16.984 -0.587 1 95.75 284 GLU A CA 1
ATOM 2199 C C . GLU A 1 284 ? -18.266 18.188 0.173 1 95.75 284 GLU A C 1
ATOM 2201 O O . GLU A 1 284 ? -19.469 18.422 0.216 1 95.75 284 GLU A O 1
ATOM 2206 N N . THR A 1 285 ? -17.422 18.906 0.839 1 95.31 285 THR A N 1
ATOM 2207 C CA . THR A 1 285 ? -17.672 20.219 1.409 1 95.31 285 THR A CA 1
ATOM 2208 C C . THR A 1 285 ? -16.719 21.25 0.824 1 95.31 285 THR A C 1
ATOM 2210 O O . THR A 1 285 ? -15.953 20.953 -0.097 1 95.31 285 THR A O 1
ATOM 2213 N N . LYS A 1 286 ? -16.797 22.422 1.286 1 92.88 286 LYS A N 1
ATOM 2214 C CA . LYS A 1 286 ? -15.891 23.484 0.834 1 92.88 286 LYS A CA 1
ATOM 2215 C C . LYS A 1 286 ? -14.438 23.141 1.164 1 92.88 286 LYS A C 1
ATOM 2217 O O . LYS A 1 286 ? -13.539 23.422 0.377 1 92.88 286 LYS A O 1
ATOM 2222 N N . ASN A 1 287 ? -14.219 22.406 2.256 1 94.5 287 ASN A N 1
ATOM 2223 C CA . ASN A 1 287 ? -12.883 22.219 2.797 1 94.5 287 ASN A CA 1
ATOM 2224 C C . ASN A 1 287 ? -12.367 20.812 2.52 1 94.5 287 ASN A C 1
ATOM 2226 O O . ASN A 1 287 ? -11.156 20.594 2.457 1 94.5 287 ASN A O 1
ATOM 2230 N N . PHE A 1 288 ? -13.43 19.875 2.268 1 95.44 288 PHE A N 1
ATOM 2231 C CA . PHE A 1 288 ? -13.008 18.469 2.32 1 95.44 288 PHE A CA 1
ATOM 2232 C C . PHE A 1 288 ? -13.688 17.656 1.222 1 95.44 288 PHE A C 1
ATOM 2234 O O . PHE A 1 288 ? -14.789 18.016 0.774 1 95.44 288 PHE A O 1
ATOM 2241 N N . PHE A 1 289 ? -13.031 16.656 0.806 1 96.38 289 PHE A N 1
ATOM 2242 C CA . PHE A 1 289 ? -13.727 15.422 0.466 1 96.38 289 PHE A CA 1
ATOM 2243 C C . PHE A 1 289 ? -13.797 14.492 1.67 1 96.38 289 PHE A C 1
ATOM 2245 O O . PHE A 1 289 ? -12.844 14.398 2.447 1 96.38 289 PHE A O 1
ATOM 2252 N N . ILE A 1 290 ? -14.93 13.852 1.908 1 97.44 290 ILE A N 1
ATOM 2253 C CA . ILE A 1 290 ? -15.102 13 3.082 1 97.44 290 ILE A CA 1
ATOM 2254 C C . ILE A 1 290 ? -15.398 11.57 2.643 1 97.44 290 ILE A C 1
ATOM 2256 O O . ILE A 1 290 ? -16.453 11.289 2.078 1 97.44 290 ILE A O 1
ATOM 2260 N N . ILE A 1 291 ? -14.414 10.695 2.816 1 95.5 291 ILE A N 1
ATOM 2261 C CA . ILE A 1 291 ? -14.664 9.266 2.68 1 95.5 291 ILE A CA 1
ATOM 2262 C C . ILE A 1 291 ? -15.305 8.727 3.955 1 95.5 291 ILE A C 1
ATOM 2264 O O . ILE A 1 291 ? -14.703 8.781 5.031 1 95.5 291 ILE A O 1
ATOM 2268 N N . PRO A 1 292 ? -16.5 8.188 3.875 1 93.69 292 PRO A N 1
ATOM 2269 C CA . PRO A 1 292 ? -17.188 7.762 5.094 1 93.69 292 PRO A CA 1
ATOM 2270 C C . PRO A 1 292 ? -16.609 6.477 5.684 1 93.69 292 PRO A C 1
ATOM 2272 O O . PRO A 1 292 ? -15.727 5.863 5.09 1 93.69 292 PRO A O 1
ATOM 2275 N N . LYS A 1 293 ? -17.156 6.141 6.824 1 89.69 293 LYS A N 1
ATOM 2276 C CA . LYS A 1 293 ? -16.812 4.887 7.492 1 89.69 293 LYS A CA 1
ATOM 2277 C C . LYS A 1 293 ? -17.078 3.691 6.586 1 89.69 293 LYS A C 1
ATOM 2279 O O . LYS A 1 293 ? -18 3.717 5.77 1 89.69 293 LYS A O 1
ATOM 2284 N N . MET A 1 294 ? -16.312 2.688 6.762 1 83.62 294 MET A N 1
ATOM 2285 C CA . MET A 1 294 ? -16.453 1.468 5.973 1 83.62 294 MET A CA 1
ATOM 2286 C C . MET A 1 294 ? -17.875 0.922 6.047 1 83.62 294 MET A C 1
ATOM 2288 O O . MET A 1 294 ? -18.453 0.849 7.129 1 83.62 294 MET A O 1
ATOM 2292 N N . PHE A 1 295 ? -18.406 0.566 4.898 1 79.88 295 PHE A N 1
ATOM 2293 C CA . PHE A 1 295 ? -19.703 -0.097 4.742 1 79.88 295 PHE A CA 1
ATOM 2294 C C . PHE A 1 295 ? -20.844 0.845 5.109 1 79.88 295 PHE A C 1
ATOM 2296 O O . PHE A 1 295 ? -21.969 0.403 5.34 1 79.88 295 PHE A O 1
ATOM 2303 N N . GLU A 1 296 ? -20.484 2.074 5.273 1 85.12 296 GLU A N 1
ATOM 2304 C CA . GLU A 1 296 ? -21.531 3.053 5.535 1 85.12 296 GLU A CA 1
ATOM 2305 C C . GLU A 1 296 ? -21.984 3.732 4.246 1 85.12 296 GLU A C 1
ATOM 2307 O O . GLU A 1 296 ? -21.156 4.062 3.389 1 85.12 296 GLU A O 1
ATOM 2312 N N . SER A 1 297 ? -23.25 3.91 4.121 1 84.12 297 SER A N 1
ATOM 2313 C CA . SER A 1 297 ? -23.797 4.621 2.969 1 84.12 297 SER A CA 1
ATOM 2314 C C . SER A 1 297 ? -23.547 6.121 3.07 1 84.12 297 SER A C 1
ATOM 2316 O O . SER A 1 297 ? -23.438 6.664 4.172 1 84.12 297 SER A O 1
ATOM 2318 N N . LEU A 1 298 ? -23.469 6.68 1.92 1 88 298 LEU A N 1
ATOM 2319 C CA . LEU A 1 298 ? -23.312 8.125 1.893 1 88 298 LEU A CA 1
ATOM 2320 C C . LEU A 1 298 ? -24.562 8.82 2.42 1 88 298 LEU A C 1
ATOM 2322 O O . LEU A 1 298 ? -25.672 8.5 2.002 1 88 298 LEU A O 1
ATOM 2326 N N . ASP A 1 299 ? -24.406 9.672 3.426 1 90.69 299 ASP A N 1
ATOM 2327 C CA . ASP A 1 299 ? -25.5 10.453 4.008 1 90.69 299 ASP A CA 1
ATOM 2328 C C . ASP A 1 299 ? -25.094 11.906 4.207 1 90.69 299 ASP A C 1
ATOM 2330 O O . ASP A 1 299 ? -24.469 12.258 5.215 1 90.69 299 ASP A O 1
ATOM 2334 N N . PRO A 1 300 ? -25.484 12.695 3.281 1 89.56 300 PRO A N 1
ATOM 2335 C CA . PRO A 1 300 ? -25.094 14.109 3.385 1 89.56 300 PRO A CA 1
ATOM 2336 C C . PRO A 1 300 ? -25.594 14.766 4.672 1 89.56 300 PRO A C 1
ATOM 2338 O O . PRO A 1 300 ? -25.047 15.789 5.098 1 89.56 300 PRO A O 1
ATOM 2341 N N . LYS A 1 301 ? -26.594 14.234 5.305 1 91.5 301 LYS A N 1
ATOM 2342 C CA . LYS A 1 301 ? -27.141 14.805 6.531 1 91.5 301 LYS A CA 1
ATOM 2343 C C . LYS A 1 301 ? -26.156 14.641 7.695 1 91.5 301 LYS A C 1
ATOM 2345 O O . LYS A 1 301 ? -26.234 15.367 8.688 1 91.5 301 LYS A O 1
ATOM 2350 N N . LYS A 1 302 ? -25.344 13.734 7.527 1 92.12 302 LYS A N 1
ATOM 2351 C CA . LYS A 1 302 ? -24.391 13.438 8.594 1 92.12 302 LYS A CA 1
ATOM 2352 C C . LYS A 1 302 ? -23.344 14.539 8.727 1 92.12 302 LYS A C 1
ATOM 2354 O O . LYS A 1 302 ? -22.828 14.781 9.812 1 92.12 302 LYS A O 1
ATOM 2359 N N . TYR A 1 303 ? -23 15.195 7.637 1 93.69 303 TYR A N 1
ATOM 2360 C CA . TYR A 1 303 ? -22.016 16.266 7.594 1 93.69 303 TYR A CA 1
ATOM 2361 C C . TYR A 1 303 ? -22.609 17.531 7.012 1 93.69 303 TYR A C 1
ATOM 2363 O O . TYR A 1 303 ? -22.656 17.703 5.789 1 93.69 303 TYR A O 1
ATOM 2371 N N . PRO A 1 304 ? -22.938 18.422 7.871 1 89.38 304 PRO A N 1
ATOM 2372 C CA . PRO A 1 304 ? -23.594 19.641 7.391 1 89.38 304 PRO A CA 1
ATOM 2373 C C . PRO A 1 304 ? -22.812 20.328 6.262 1 89.38 304 PRO A C 1
ATOM 2375 O O . PRO A 1 304 ? -21.609 20.531 6.367 1 89.38 304 PRO A O 1
ATOM 2378 N N . GLY A 1 305 ? -23.547 20.594 5.184 1 91.38 305 GLY A N 1
ATOM 2379 C CA . GLY A 1 305 ? -22.969 21.297 4.055 1 91.38 305 GLY A CA 1
ATOM 2380 C C . GLY A 1 305 ? -22.344 20.359 3.035 1 91.38 305 GLY A C 1
ATOM 2381 O O . GLY A 1 305 ? -21.844 20.812 2.002 1 91.38 305 GLY A O 1
ATOM 2382 N N . SER A 1 306 ? -22.391 19.078 3.316 1 94.75 306 SER A N 1
ATOM 2383 C CA . SER A 1 306 ? -21.781 18.125 2.4 1 94.75 306 SER A CA 1
ATOM 2384 C C . SER A 1 306 ? -22.734 17.75 1.271 1 94.75 306 SER A C 1
ATOM 2386 O O . SER A 1 306 ? -23.953 17.859 1.411 1 94.75 306 SER A O 1
ATOM 2388 N N . LYS A 1 307 ? -22.203 17.422 0.091 1 95.25 307 LYS A N 1
ATOM 2389 C CA . LYS A 1 307 ? -22.938 16.953 -1.083 1 95.25 307 LYS A CA 1
ATOM 2390 C C . LYS A 1 307 ? -22.109 15.945 -1.876 1 95.25 307 LYS A C 1
ATOM 2392 O O . LYS A 1 307 ? -20.906 15.789 -1.638 1 95.25 307 LYS A O 1
ATOM 2397 N N . LYS A 1 308 ? -22.781 15.297 -2.742 1 92.62 308 LYS A N 1
ATOM 2398 C CA . LYS A 1 308 ? -22.062 14.453 -3.686 1 92.62 308 LYS A CA 1
ATOM 2399 C C . LYS A 1 308 ? -21.266 15.297 -4.676 1 92.62 308 LYS A C 1
ATOM 2401 O O . LYS A 1 308 ? -21.766 16.312 -5.184 1 92.62 308 LYS A O 1
ATOM 2406 N N . PRO A 1 309 ? -20.031 14.898 -4.918 1 91.31 309 PRO A N 1
ATOM 2407 C CA . PRO A 1 309 ? -19.25 15.68 -5.883 1 91.31 309 PRO A CA 1
ATOM 2408 C C . PRO A 1 309 ? -19.859 15.641 -7.285 1 91.31 309 PRO A C 1
ATOM 2410 O O . PRO A 1 309 ? -20.5 14.664 -7.66 1 91.31 309 PRO A O 1
ATOM 2413 N N . LYS A 1 310 ? -19.719 16.641 -8.109 1 81.75 310 LYS A N 1
ATOM 2414 C CA . LYS A 1 310 ? -20.266 16.75 -9.461 1 81.75 310 LYS A CA 1
ATOM 2415 C C . LYS A 1 310 ? -19.547 15.805 -10.414 1 81.75 310 LYS A C 1
ATOM 2417 O O . LYS A 1 310 ? -20.188 15.086 -11.195 1 81.75 310 LYS A O 1
ATOM 2422 N N . ASN A 1 311 ? -18.203 15.812 -10.602 1 73.31 311 ASN A N 1
ATOM 2423 C CA . ASN A 1 311 ? -17.422 14.992 -11.523 1 73.31 311 ASN A CA 1
ATOM 2424 C C . ASN A 1 311 ? -16.859 13.758 -10.828 1 73.31 311 ASN A C 1
ATOM 2426 O O . ASN A 1 311 ? -15.648 13.648 -10.625 1 73.31 311 ASN A O 1
ATOM 2430 N N . THR A 1 312 ? -17.688 12.672 -10.789 1 72.38 312 THR A N 1
ATOM 2431 C CA . THR A 1 312 ? -17.406 11.547 -9.906 1 72.38 312 THR A CA 1
ATOM 2432 C C . THR A 1 312 ? -16.547 10.5 -10.602 1 72.38 312 THR A C 1
ATOM 2434 O O . THR A 1 312 ? -15.789 9.781 -9.953 1 72.38 312 THR A O 1
ATOM 2437 N N . THR A 1 313 ? -16.562 10.516 -11.859 1 71.44 313 THR A N 1
ATOM 2438 C CA . THR A 1 313 ? -15.977 9.312 -12.445 1 71.44 313 THR A CA 1
ATOM 2439 C C . THR A 1 313 ? -14.633 9.625 -13.102 1 71.44 313 THR A C 1
ATOM 2441 O O . THR A 1 313 ? -13.906 8.711 -13.5 1 71.44 313 THR A O 1
ATOM 2444 N N . LYS A 1 314 ? -14.148 10.859 -13.047 1 82.75 314 LYS A N 1
ATOM 2445 C CA . LYS A 1 314 ? -12.938 11.203 -13.781 1 82.75 314 LYS A CA 1
ATOM 2446 C C . LYS A 1 314 ? -12.094 12.219 -13.023 1 82.75 314 LYS A C 1
ATOM 2448 O O . LYS A 1 314 ? -11.648 13.219 -13.594 1 82.75 314 LYS A O 1
ATOM 2453 N N . TYR A 1 315 ? -11.875 11.922 -11.75 1 87 315 TYR A N 1
ATOM 2454 C CA . TYR A 1 315 ? -11.133 12.852 -10.906 1 87 315 TYR A CA 1
ATOM 2455 C C . TYR A 1 315 ? -9.719 13.07 -11.445 1 87 315 TYR A C 1
ATOM 2457 O O . TYR A 1 315 ? -9.281 14.211 -11.609 1 87 315 TYR A O 1
ATOM 2465 N N . PHE A 1 316 ? -9.008 12.008 -11.859 1 85.81 316 PHE A N 1
ATOM 2466 C CA . PHE A 1 316 ? -7.637 12.117 -12.344 1 85.81 316 PHE A CA 1
ATOM 2467 C C . PHE A 1 316 ? -7.57 12.977 -13.594 1 85.81 316 PHE A C 1
ATOM 2469 O O . PHE A 1 316 ? -6.617 13.727 -13.789 1 85.81 316 PHE A O 1
ATOM 2476 N N . GLU A 1 317 ? -8.578 12.898 -14.359 1 85.88 317 GLU A N 1
ATOM 2477 C CA . GLU A 1 317 ? -8.594 13.57 -15.656 1 85.88 317 GLU A CA 1
ATOM 2478 C C . GLU A 1 317 ? -9.016 15.031 -15.516 1 85.88 317 GLU A C 1
ATOM 2480 O O . GLU A 1 317 ? -8.75 15.852 -16.391 1 85.88 317 GLU A O 1
ATOM 2485 N N . THR A 1 318 ? -9.656 15.367 -14.453 1 88 318 THR A N 1
ATOM 2486 C CA . THR A 1 318 ? -10.297 16.672 -14.375 1 88 318 THR A CA 1
ATOM 2487 C C . THR A 1 318 ? -9.477 17.625 -13.516 1 88 318 THR A C 1
ATOM 2489 O O . THR A 1 318 ? -9.586 18.844 -13.656 1 88 318 THR A O 1
ATOM 2492 N N . VAL A 1 319 ? -8.711 17.109 -12.617 1 91.06 319 VAL A N 1
ATOM 2493 C CA . VAL A 1 319 ? -7.914 17.969 -11.742 1 91.06 319 VAL A CA 1
ATOM 2494 C C . VAL A 1 319 ? -6.758 18.562 -12.531 1 91.06 319 VAL A C 1
ATOM 2496 O O . VAL A 1 319 ? -6.047 17.859 -13.25 1 91.06 319 VAL A O 1
ATOM 2499 N N . LYS A 1 320 ? -6.578 19.953 -12.461 1 94.25 320 LYS A N 1
ATOM 2500 C CA . LYS A 1 320 ? -5.543 20.656 -13.211 1 94.25 320 LYS A CA 1
ATOM 2501 C C . LYS A 1 320 ? -4.738 21.578 -12.289 1 94.25 320 LYS A C 1
ATOM 2503 O O . LYS A 1 320 ? -5.273 22.109 -11.32 1 94.25 320 LYS A O 1
ATOM 2508 N N . PRO A 1 321 ? -3.439 21.75 -12.617 1 97.44 321 PRO A N 1
ATOM 2509 C CA . PRO A 1 321 ? -2.629 22.672 -11.828 1 97.44 321 PRO A CA 1
ATOM 2510 C C . PRO A 1 321 ? -3.07 24.125 -11.992 1 97.44 321 PRO A C 1
ATOM 2512 O O . PRO A 1 321 ? -3.604 24.5 -13.039 1 97.44 321 PRO A O 1
ATOM 2515 N N . ILE A 1 322 ? -2.871 24.891 -10.992 1 97.38 322 ILE A N 1
ATOM 2516 C CA . ILE A 1 322 ? -3.109 26.328 -11.078 1 97.38 322 ILE A CA 1
ATOM 2517 C C . ILE A 1 322 ? -2.025 26.984 -11.938 1 97.38 322 ILE A C 1
ATOM 2519 O O . ILE A 1 322 ? -0.996 26.359 -12.219 1 97.38 322 ILE A O 1
ATOM 2523 N N . SER A 1 323 ? -2.271 28.219 -12.32 1 97.25 323 SER A N 1
ATOM 2524 C CA . SER A 1 323 ? -1.343 28.922 -13.203 1 97.25 323 SER A CA 1
ATOM 2525 C C . SER A 1 323 ? -0.098 29.375 -12.445 1 97.25 323 SER A C 1
ATOM 2527 O O . SER A 1 323 ? -0.101 29.438 -11.219 1 97.25 323 SER A O 1
ATOM 2529 N N . GLN A 1 324 ? 0.936 29.656 -13.188 1 96.56 324 GLN A N 1
ATOM 2530 C CA . GLN A 1 324 ? 2.16 30.172 -12.578 1 96.56 324 GLN A CA 1
ATOM 2531 C C . GLN A 1 324 ? 1.898 31.469 -11.828 1 96.56 324 GLN A C 1
ATOM 2533 O O . GLN A 1 324 ? 2.484 31.719 -10.773 1 96.56 324 GLN A O 1
ATOM 2538 N N . GLU A 1 325 ? 1.042 32.281 -12.414 1 96.75 325 GLU A N 1
ATOM 2539 C CA . GLU A 1 325 ? 0.686 33.562 -11.773 1 96.75 325 GLU A CA 1
ATOM 2540 C C . GLU A 1 325 ? 0.041 33.312 -10.414 1 96.75 325 GLU A C 1
ATOM 2542 O O . GLU A 1 325 ? 0.319 34.031 -9.453 1 96.75 325 GLU A O 1
ATOM 2547 N N . GLN A 1 326 ? -0.769 32.344 -10.336 1 96.62 326 GLN A N 1
ATOM 2548 C CA . GLN A 1 326 ? -1.418 31.984 -9.07 1 96.62 326 GLN A CA 1
ATOM 2549 C C . GLN A 1 326 ? -0.406 31.453 -8.062 1 96.62 326 GLN A C 1
ATOM 2551 O O . GLN A 1 326 ? -0.529 31.703 -6.863 1 96.62 326 GLN A O 1
ATOM 2556 N N . ILE A 1 327 ? 0.581 30.75 -8.562 1 96.62 327 ILE A N 1
ATOM 2557 C CA . ILE A 1 327 ? 1.63 30.25 -7.684 1 96.62 327 ILE A CA 1
ATOM 2558 C C . ILE A 1 327 ? 2.434 31.406 -7.109 1 96.62 327 ILE A C 1
ATOM 2560 O O . ILE A 1 327 ? 2.74 31.422 -5.914 1 96.62 327 ILE A O 1
ATOM 2564 N N . VAL A 1 328 ? 2.748 32.375 -7.949 1 96.31 328 VAL A N 1
ATOM 2565 C CA . VAL A 1 328 ? 3.494 33.531 -7.52 1 96.31 328 VAL A CA 1
ATOM 2566 C C . VAL A 1 328 ? 2.723 34.281 -6.422 1 96.31 328 VAL A C 1
ATOM 2568 O O . VAL A 1 328 ? 3.303 34.688 -5.414 1 96.31 328 VAL A O 1
ATOM 2571 N N . LYS A 1 329 ? 1.429 34.375 -6.613 1 94.88 329 LYS A N 1
ATOM 2572 C CA . LYS A 1 329 ? 0.59 35.031 -5.613 1 94.88 329 LYS A CA 1
ATOM 2573 C C . LYS A 1 329 ? 0.63 34.312 -4.285 1 94.88 329 LYS A C 1
ATOM 2575 O O . LYS A 1 329 ? 0.7 34.906 -3.221 1 94.88 329 LYS A O 1
ATOM 2580 N N . LEU A 1 330 ? 0.583 33.031 -4.363 1 91.88 330 LEU A N 1
ATOM 2581 C CA . LEU A 1 330 ? 0.644 32.188 -3.166 1 91.88 330 LEU A CA 1
ATOM 2582 C C . LEU A 1 330 ? 1.978 32.375 -2.447 1 91.88 330 LEU A C 1
ATOM 2584 O O . LEU A 1 330 ? 2.016 32.5 -1.221 1 91.88 330 LEU A O 1
ATOM 2588 N N . LEU A 1 331 ? 3.084 32.438 -3.236 1 93.06 331 LEU A N 1
ATOM 2589 C CA . LEU A 1 331 ? 4.426 32.531 -2.67 1 93.06 331 LEU A CA 1
ATOM 2590 C C . LEU A 1 331 ? 4.66 33.875 -2.043 1 93.06 331 LEU A C 1
ATOM 2592 O O . LEU A 1 331 ? 5.367 34 -1.04 1 93.06 331 LEU A O 1
ATOM 2596 N N . LYS A 1 332 ? 4.074 34.875 -2.568 1 92.19 332 LYS A N 1
ATOM 2597 C CA . LYS A 1 332 ? 4.234 36.25 -2.047 1 92.19 332 LYS A CA 1
ATOM 2598 C C . LYS A 1 332 ? 3.602 36.375 -0.665 1 92.19 332 LYS A C 1
ATOM 2600 O O . LYS A 1 332 ? 4.031 37.188 0.143 1 92.19 332 LYS A O 1
ATOM 2605 N N . LYS A 1 333 ? 2.646 35.5 -0.445 1 86.44 333 LYS A N 1
ATOM 2606 C CA . LYS A 1 333 ? 2.02 35.5 0.873 1 86.44 333 LYS A CA 1
ATOM 2607 C C . LYS A 1 333 ? 2.918 34.844 1.909 1 86.44 333 LYS A C 1
ATOM 2609 O O . LYS A 1 333 ? 2.771 35.062 3.109 1 86.44 333 LYS A O 1
ATOM 2614 N N . ILE A 1 334 ? 3.783 34.062 1.459 1 84.12 334 ILE A N 1
ATOM 2615 C CA . ILE A 1 334 ? 4.633 33.281 2.336 1 84.12 334 ILE A CA 1
ATOM 2616 C C . ILE A 1 334 ? 5.973 33.969 2.535 1 84.12 334 ILE A C 1
ATOM 2618 O O . ILE A 1 334 ? 6.539 33.938 3.631 1 84.12 334 ILE A O 1
ATOM 2622 N N . TYR A 1 335 ? 6.473 34.594 1.423 1 85.25 335 TYR A N 1
ATOM 2623 C CA . TYR A 1 335 ? 7.785 35.219 1.437 1 85.25 335 TYR A CA 1
ATOM 2624 C C . TYR A 1 335 ? 7.652 36.75 1.432 1 85.25 335 TYR A C 1
ATOM 2626 O O . TYR A 1 335 ? 6.898 37.312 0.631 1 85.25 335 TYR A O 1
ATOM 2634 N N . MET B 1 1 ? 16.391 -28.938 -20.641 1 54.5 1 MET B N 1
ATOM 2635 C CA . MET B 1 1 ? 17.094 -28.359 -19.5 1 54.5 1 MET B CA 1
ATOM 2636 C C . MET B 1 1 ? 16.5 -28.844 -18.188 1 54.5 1 MET B C 1
ATOM 2638 O O . MET B 1 1 ? 15.297 -29.062 -18.078 1 54.5 1 MET B O 1
ATOM 2642 N N . GLN B 1 2 ? 17.328 -29.281 -17.297 1 77.88 2 GLN B N 1
ATOM 2643 C CA . GLN B 1 2 ? 16.891 -29.859 -16.031 1 77.88 2 GLN B CA 1
ATOM 2644 C C . GLN B 1 2 ? 16.203 -28.828 -15.156 1 77.88 2 GLN B C 1
ATOM 2646 O O . GLN B 1 2 ? 16.578 -27.656 -15.141 1 77.88 2 GLN B O 1
ATOM 2651 N N . SER B 1 3 ? 15.086 -29.219 -14.586 1 90.69 3 SER B N 1
ATOM 2652 C CA . SER B 1 3 ? 14.289 -28.359 -13.719 1 90.69 3 SER B CA 1
ATOM 2653 C C . SER B 1 3 ? 15.125 -27.812 -12.57 1 90.69 3 SER B C 1
ATOM 2655 O O . SER B 1 3 ? 15.984 -28.5 -12.023 1 90.69 3 SER B O 1
ATOM 2657 N N . ILE B 1 4 ? 14.969 -26.594 -12.25 1 94.88 4 ILE B N 1
ATOM 2658 C CA . ILE B 1 4 ? 15.648 -25.938 -11.141 1 94.88 4 ILE B CA 1
ATOM 2659 C C . ILE B 1 4 ? 15.344 -26.688 -9.836 1 94.88 4 ILE B C 1
ATOM 2661 O O . ILE B 1 4 ? 16.062 -26.531 -8.844 1 94.88 4 ILE B O 1
ATOM 2665 N N . LEU B 1 5 ? 14.352 -27.594 -9.844 1 97.56 5 LEU B N 1
ATOM 2666 C CA . LEU B 1 5 ? 13.883 -28.281 -8.641 1 97.56 5 LEU B CA 1
ATOM 2667 C C . LEU B 1 5 ? 14.57 -29.641 -8.484 1 97.56 5 LEU B C 1
ATOM 2669 O O . LEU B 1 5 ? 14.508 -30.25 -7.41 1 97.56 5 LEU B O 1
ATOM 2673 N N . ASN B 1 6 ? 15.172 -30.141 -9.562 1 97.62 6 ASN B N 1
ATOM 2674 C CA . ASN B 1 6 ? 15.742 -31.484 -9.555 1 97.62 6 ASN B CA 1
ATOM 2675 C C . ASN B 1 6 ? 16.812 -31.641 -8.477 1 97.62 6 ASN B C 1
ATOM 2677 O O . ASN B 1 6 ? 17.734 -30.844 -8.406 1 97.62 6 ASN B O 1
ATOM 2681 N N . LYS B 1 7 ? 16.625 -32.625 -7.602 1 98.12 7 LYS B N 1
ATOM 2682 C CA . LYS B 1 7 ? 17.562 -33 -6.543 1 98.12 7 LYS B CA 1
ATOM 2683 C C . LYS B 1 7 ? 17.734 -31.891 -5.523 1 98.12 7 LYS B C 1
ATOM 2685 O O . LYS B 1 7 ? 18.766 -31.781 -4.867 1 98.12 7 LYS B O 1
ATOM 2690 N N . LYS B 1 8 ? 16.812 -31 -5.426 1 98.44 8 LYS B N 1
ATOM 2691 C CA . LYS B 1 8 ? 16.875 -29.875 -4.496 1 98.44 8 LYS B CA 1
ATOM 2692 C C . LYS B 1 8 ? 15.977 -30.125 -3.279 1 98.44 8 LYS B C 1
ATOM 2694 O O . LYS B 1 8 ? 15 -30.859 -3.361 1 98.44 8 LYS B O 1
ATOM 2699 N N . ASN B 1 9 ? 16.359 -29.562 -2.166 1 98.69 9 ASN B N 1
ATOM 2700 C CA . ASN B 1 9 ? 15.508 -29.438 -0.986 1 98.69 9 ASN B CA 1
ATOM 2701 C C . ASN B 1 9 ? 14.68 -28.156 -1.021 1 98.69 9 ASN B C 1
ATOM 2703 O O . ASN B 1 9 ? 15.234 -27.047 -0.981 1 98.69 9 ASN B O 1
ATOM 2707 N N . ILE B 1 10 ? 13.352 -28.344 -1.019 1 98.38 10 ILE B N 1
ATOM 2708 C CA . ILE B 1 10 ? 12.477 -27.203 -1.272 1 98.38 10 ILE B CA 1
ATOM 2709 C C . ILE B 1 10 ? 11.562 -26.984 -0.068 1 98.38 10 ILE B C 1
ATOM 2711 O O . ILE B 1 10 ? 11.133 -27.938 0.581 1 98.38 10 ILE B O 1
ATOM 2715 N N . LEU B 1 11 ? 11.359 -25.75 0.276 1 98.88 11 LEU B N 1
ATOM 2716 C CA . LEU B 1 11 ? 10.336 -25.344 1.239 1 98.88 11 LEU B CA 1
ATOM 2717 C C . LEU B 1 11 ? 9.266 -24.5 0.573 1 98.88 11 LEU B C 1
ATOM 2719 O O . LEU B 1 11 ? 9.578 -23.531 -0.123 1 98.88 11 LEU B O 1
ATOM 2723 N N . VAL B 1 12 ? 8.008 -24.891 0.765 1 98.88 12 VAL B N 1
ATOM 2724 C CA . VAL B 1 12 ? 6.875 -24.094 0.298 1 98.88 12 VAL B CA 1
ATOM 2725 C C . VAL B 1 12 ? 6.055 -23.609 1.493 1 98.88 12 VAL B C 1
ATOM 2727 O O . VAL B 1 12 ? 5.375 -24.406 2.148 1 98.88 12 VAL B O 1
ATOM 2730 N N . THR B 1 13 ? 6.148 -22.328 1.814 1 98.88 13 THR B N 1
ATOM 2731 C CA . THR B 1 13 ? 5.199 -21.781 2.779 1 98.88 13 THR B CA 1
ATOM 2732 C C . THR B 1 13 ? 3.842 -21.531 2.125 1 98.88 13 THR B C 1
ATOM 2734 O O . THR B 1 13 ? 3.771 -21.188 0.946 1 98.88 13 THR B O 1
ATOM 2737 N N . GLY B 1 14 ? 2.762 -21.688 2.975 1 98.25 14 GLY B N 1
ATOM 2738 C CA . GLY B 1 14 ? 1.459 -21.703 2.33 1 98.25 14 GLY B CA 1
ATOM 2739 C C . GLY B 1 14 ? 1.265 -22.875 1.389 1 98.25 14 GLY B C 1
ATOM 2740 O O . GLY B 1 14 ? 0.614 -22.734 0.35 1 98.25 14 GLY B O 1
ATOM 2741 N N . GLY B 1 15 ? 1.855 -23.938 1.717 1 98.38 15 GLY B N 1
ATOM 2742 C CA . GLY B 1 15 ? 1.91 -25.094 0.825 1 98.38 15 GLY B CA 1
ATOM 2743 C C . GLY B 1 15 ? 0.56 -25.75 0.613 1 98.38 15 GLY B C 1
ATOM 2744 O O . GLY B 1 15 ? 0.377 -26.5 -0.338 1 98.38 15 GLY B O 1
ATOM 2745 N N . THR B 1 16 ? -0.389 -25.484 1.501 1 97.56 16 THR B N 1
ATOM 2746 C CA . THR B 1 16 ? -1.691 -26.141 1.387 1 97.56 16 THR B CA 1
ATOM 2747 C C . THR B 1 16 ? -2.652 -25.281 0.571 1 97.56 16 THR B C 1
ATOM 2749 O O . THR B 1 16 ? -3.768 -25.703 0.263 1 97.56 16 THR B O 1
ATOM 2752 N N . GLY B 1 17 ? -2.238 -24.078 0.212 1 95.62 17 GLY B N 1
ATOM 2753 C CA . GLY B 1 17 ? -3.037 -23.234 -0.671 1 95.62 17 GLY B CA 1
ATOM 2754 C C . GLY B 1 17 ? -2.969 -23.672 -2.123 1 95.62 17 GLY B C 1
ATOM 2755 O O . GLY B 1 17 ? -2.205 -24.578 -2.473 1 95.62 17 GLY B O 1
ATOM 2756 N N . SER B 1 18 ? -3.66 -23 -3.021 1 94.25 18 SER B N 1
ATOM 2757 C CA . SER B 1 18 ? -3.775 -23.406 -4.418 1 94.25 18 SER B CA 1
ATOM 2758 C C . SER B 1 18 ? -2.428 -23.328 -5.125 1 94.25 18 SER B C 1
ATOM 2760 O O . SER B 1 18 ? -2.02 -24.281 -5.789 1 94.25 18 SER B O 1
ATOM 2762 N N . ILE B 1 19 ? -1.727 -22.219 -5.016 1 96.25 19 ILE B N 1
ATOM 2763 C CA . ILE B 1 19 ? -0.429 -22.062 -5.664 1 96.25 19 ILE B CA 1
ATOM 2764 C C . ILE B 1 19 ? 0.599 -22.953 -4.988 1 96.25 19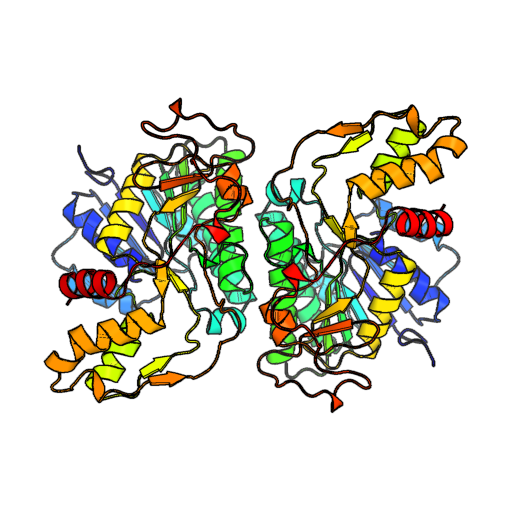 ILE B C 1
ATOM 2766 O O . ILE B 1 19 ? 1.427 -23.578 -5.656 1 96.25 19 ILE B O 1
ATOM 2770 N N . GLY B 1 20 ? 0.541 -23.031 -3.65 1 97.81 20 GLY B N 1
ATOM 2771 C CA . GLY B 1 20 ? 1.438 -23.906 -2.9 1 97.81 20 GLY B CA 1
ATOM 2772 C C . GLY B 1 20 ? 1.328 -25.359 -3.299 1 97.81 20 GLY B C 1
ATOM 2773 O O . GLY B 1 20 ? 2.338 -26.016 -3.572 1 97.81 20 GLY B O 1
ATOM 2774 N N . GLN B 1 21 ? 0.107 -25.828 -3.385 1 97.12 21 GLN B N 1
ATOM 2775 C CA . GLN B 1 21 ? -0.117 -27.219 -3.758 1 97.12 21 GLN B CA 1
ATOM 2776 C C . GLN B 1 21 ? 0.393 -27.5 -5.168 1 97.12 21 GLN B C 1
ATOM 2778 O O . GLN B 1 21 ? 0.962 -28.562 -5.43 1 97.12 21 GLN B O 1
ATOM 2783 N N . ALA B 1 22 ? 0.15 -26.547 -6.031 1 96.94 22 ALA B N 1
ATOM 2784 C CA . ALA B 1 22 ? 0.609 -26.703 -7.41 1 96.94 22 ALA B CA 1
ATOM 2785 C C . ALA B 1 22 ? 2.133 -26.766 -7.477 1 96.94 22 ALA B C 1
ATOM 2787 O O . ALA B 1 22 ? 2.691 -27.547 -8.25 1 96.94 22 ALA B O 1
ATOM 2788 N N . LEU B 1 23 ? 2.783 -25.984 -6.676 1 98.19 23 LEU B N 1
ATOM 2789 C CA . LEU B 1 23 ? 4.242 -25.984 -6.629 1 98.19 23 LEU B CA 1
ATOM 2790 C C . LEU B 1 23 ? 4.77 -27.297 -6.07 1 98.19 23 LEU B C 1
ATOM 2792 O O . LEU B 1 23 ? 5.77 -27.828 -6.559 1 98.19 23 LEU B O 1
ATOM 2796 N N . VAL B 1 24 ? 4.094 -27.844 -5.066 1 98.38 24 VAL B N 1
ATOM 2797 C CA . VAL B 1 24 ? 4.488 -29.109 -4.473 1 98.38 24 VAL B CA 1
ATOM 2798 C C . VAL B 1 24 ? 4.344 -30.234 -5.5 1 98.38 24 VAL B C 1
ATOM 2800 O O . VAL B 1 24 ? 5.246 -31.062 -5.652 1 98.38 24 VAL B O 1
ATOM 2803 N N . GLN B 1 25 ? 3.217 -30.219 -6.215 1 97.44 25 GLN B N 1
ATOM 2804 C CA . GLN B 1 25 ? 2.998 -31.219 -7.258 1 97.44 25 GLN B CA 1
ATOM 2805 C C . GLN B 1 25 ? 4.105 -31.172 -8.305 1 97.44 25 GLN B C 1
ATOM 2807 O O . GLN B 1 25 ? 4.605 -32.219 -8.742 1 97.44 25 GLN B O 1
ATOM 2812 N N . ARG B 1 26 ? 4.438 -30 -8.711 1 97.69 26 ARG B N 1
ATOM 2813 C CA . ARG B 1 26 ? 5.496 -29.828 -9.703 1 97.69 26 ARG B CA 1
ATOM 2814 C C . ARG B 1 26 ? 6.844 -30.281 -9.148 1 97.69 26 ARG B C 1
ATOM 2816 O O . ARG B 1 26 ? 7.664 -30.844 -9.875 1 97.69 26 ARG B O 1
ATOM 2823 N N . ALA B 1 27 ? 7.148 -29.984 -7.895 1 98.06 27 ALA B N 1
ATOM 2824 C CA . ALA B 1 27 ? 8.391 -30.391 -7.254 1 98.06 27 ALA B CA 1
ATOM 2825 C C . ALA B 1 27 ? 8.531 -31.922 -7.258 1 98.06 27 ALA B C 1
ATOM 2827 O O . ALA B 1 27 ? 9.617 -32.438 -7.492 1 98.06 27 ALA B O 1
ATOM 2828 N N . ILE B 1 28 ? 7.414 -32.594 -6.992 1 97.44 28 ILE B N 1
ATOM 2829 C CA . ILE B 1 28 ? 7.395 -34.062 -7.031 1 97.44 28 ILE B CA 1
ATOM 2830 C C . ILE B 1 28 ? 7.75 -34.562 -8.438 1 97.44 28 ILE B C 1
ATOM 2832 O O . ILE B 1 28 ? 8.656 -35.375 -8.602 1 97.44 28 ILE B O 1
ATOM 2836 N N . SER B 1 29 ? 7.074 -33.969 -9.414 1 96.88 29 SER B N 1
ATOM 2837 C CA . SER B 1 29 ? 7.219 -34.406 -10.797 1 96.88 29 SER B CA 1
ATOM 2838 C C . SER B 1 29 ? 8.617 -34.094 -11.328 1 96.88 29 SER B C 1
ATOM 2840 O O . SER B 1 29 ? 9.141 -34.844 -12.172 1 96.88 29 SER B O 1
ATOM 2842 N N . ASP B 1 30 ? 9.227 -33.031 -10.828 1 97.31 30 ASP B N 1
ATOM 2843 C CA . ASP B 1 30 ? 10.5 -32.562 -11.375 1 97.31 30 ASP B CA 1
ATOM 2844 C C . ASP B 1 30 ? 11.68 -33.156 -10.617 1 97.31 30 ASP B C 1
ATOM 2846 O O . ASP B 1 30 ? 12.828 -32.812 -10.883 1 97.31 30 ASP B O 1
ATOM 2850 N N . GLY B 1 31 ? 11.445 -33.969 -9.602 1 97.38 31 GLY B N 1
ATOM 2851 C CA . GLY B 1 31 ? 12.5 -34.75 -9 1 97.38 31 GLY B CA 1
ATOM 2852 C C . GLY B 1 31 ? 13.172 -34.062 -7.82 1 97.38 31 GLY B C 1
ATOM 2853 O O . GLY B 1 31 ? 14.367 -34.25 -7.598 1 97.38 31 GLY B O 1
ATOM 2854 N N . ALA B 1 32 ? 12.453 -33.281 -7.082 1 98.38 32 ALA B N 1
ATOM 2855 C CA . ALA B 1 32 ? 12.992 -32.688 -5.855 1 98.38 32 ALA B CA 1
ATOM 2856 C C . ALA B 1 32 ? 13.445 -33.75 -4.883 1 98.38 32 ALA B C 1
ATOM 2858 O O . ALA B 1 32 ? 12.812 -34.812 -4.781 1 98.38 32 ALA B O 1
ATOM 2859 N N . LYS B 1 33 ? 14.523 -33.469 -4.203 1 98.5 33 LYS B N 1
ATOM 2860 C CA . LYS B 1 33 ? 15.062 -34.438 -3.244 1 98.5 33 LYS B CA 1
ATOM 2861 C C . LYS B 1 33 ? 14.203 -34.5 -1.984 1 98.5 33 LYS B C 1
ATOM 2863 O O . LYS B 1 33 ? 13.898 -35.594 -1.49 1 98.5 33 LYS B O 1
ATOM 2868 N N . HIS B 1 34 ? 13.852 -33.375 -1.453 1 98.5 34 HIS B N 1
ATOM 2869 C CA . HIS B 1 34 ? 13.031 -33.25 -0.256 1 98.5 34 HIS B CA 1
ATOM 2870 C C . HIS B 1 34 ? 12.125 -32.031 -0.348 1 98.5 34 HIS B C 1
ATOM 2872 O O . HIS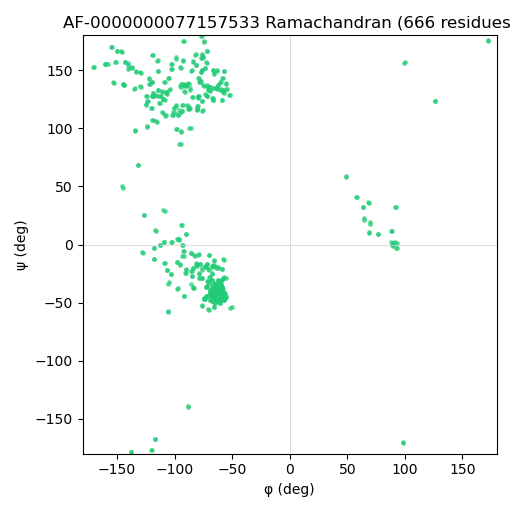 B 1 34 ? 12.555 -30.953 -0.819 1 98.5 34 HIS B O 1
ATOM 2878 N N . ILE B 1 35 ? 10.852 -32.219 0.084 1 98.75 35 ILE B N 1
ATOM 2879 C CA . ILE B 1 35 ? 9.875 -31.125 0.001 1 98.75 35 ILE B CA 1
ATOM 2880 C C . ILE B 1 35 ? 9.266 -30.875 1.38 1 98.75 35 ILE B C 1
ATOM 2882 O O . ILE B 1 35 ? 8.711 -31.781 1.997 1 98.75 35 ILE B O 1
ATOM 2886 N N . LYS B 1 36 ? 9.406 -29.703 1.904 1 98.81 36 LYS B N 1
ATOM 2887 C CA . LYS B 1 36 ? 8.734 -29.266 3.125 1 98.81 36 LYS B CA 1
ATOM 2888 C C . LYS B 1 36 ? 7.496 -28.438 2.805 1 98.81 36 LYS B C 1
ATOM 2890 O O . LYS B 1 36 ? 7.594 -27.406 2.129 1 98.81 36 LYS B O 1
ATOM 2895 N N . VAL B 1 37 ? 6.336 -28.906 3.236 1 98.81 37 VAL B N 1
ATOM 2896 C CA . VAL B 1 37 ? 5.074 -28.188 3.115 1 98.81 37 VAL B CA 1
ATOM 2897 C C . VAL B 1 37 ? 4.73 -27.516 4.445 1 98.81 37 VAL B C 1
ATOM 2899 O O . VAL B 1 37 ? 4.445 -28.203 5.434 1 98.81 37 VAL B O 1
ATOM 2902 N N . PHE B 1 38 ? 4.738 -26.188 4.477 1 98.81 38 PHE B N 1
ATOM 2903 C CA . PHE B 1 38 ? 4.492 -25.438 5.699 1 98.81 38 PHE B CA 1
ATOM 2904 C C . PHE B 1 38 ? 3.164 -24.688 5.617 1 98.81 38 PHE B C 1
ATOM 2906 O O . PHE B 1 38 ? 2.896 -23.984 4.637 1 98.81 38 PHE B O 1
ATOM 2913 N N . SER B 1 39 ? 2.293 -24.859 6.602 1 98.38 39 SER B N 1
ATOM 2914 C CA . SER B 1 39 ? 0.973 -24.234 6.629 1 98.38 39 SER B CA 1
ATOM 2915 C C . SER B 1 39 ? 0.423 -24.156 8.047 1 98.38 39 SER B C 1
ATOM 2917 O O . SER B 1 39 ? 0.843 -24.922 8.922 1 98.38 39 SER B O 1
ATOM 2919 N N . ASN B 1 40 ? -0.458 -23.219 8.258 1 98 40 ASN B N 1
ATOM 2920 C CA . ASN B 1 40 ? -1.1 -23.125 9.562 1 98 40 ASN B CA 1
ATOM 2921 C C . ASN B 1 40 ? -2.461 -23.828 9.57 1 98 40 ASN B C 1
ATOM 2923 O O . ASN B 1 40 ? -3.189 -23.766 10.562 1 98 40 ASN B O 1
ATOM 2927 N N . ASP B 1 41 ? -2.801 -24.453 8.477 1 96 41 ASP B N 1
ATOM 2928 C CA . ASP B 1 41 ? -4.059 -25.188 8.352 1 96 41 ASP B CA 1
ATOM 2929 C C . ASP B 1 41 ? -3.854 -26.672 8.578 1 96 41 ASP B C 1
ATOM 2931 O O . ASP B 1 41 ? -3.582 -27.422 7.633 1 96 41 ASP B O 1
ATOM 2935 N N . GLU B 1 42 ? -4.168 -27.125 9.781 1 96.12 42 GLU B N 1
ATOM 2936 C CA . GLU B 1 42 ? -3.914 -28.5 10.18 1 96.12 42 GLU B CA 1
ATOM 2937 C C . GLU B 1 42 ? -4.691 -29.484 9.312 1 96.12 42 GLU B C 1
ATOM 2939 O O . GLU B 1 42 ? -4.148 -30.5 8.875 1 96.12 42 GLU B O 1
ATOM 2944 N N . ASN B 1 43 ? -5.926 -29.156 9.125 1 96.12 43 ASN B N 1
ATOM 2945 C CA . ASN B 1 43 ? -6.758 -30.062 8.344 1 96.12 43 ASN B CA 1
ATOM 2946 C C . ASN B 1 43 ? -6.289 -30.156 6.895 1 96.12 43 ASN B C 1
ATOM 2948 O O . ASN B 1 43 ? -6.289 -31.234 6.301 1 96.12 43 ASN B O 1
ATOM 2952 N N . ALA B 1 44 ? -5.906 -29.047 6.309 1 96.56 44 ALA B N 1
ATOM 2953 C CA . ALA B 1 44 ? -5.422 -29.031 4.93 1 96.56 44 ALA B CA 1
ATOM 2954 C C . ALA B 1 44 ? -4.121 -29.812 4.797 1 96.56 44 ALA B C 1
ATOM 2956 O O . ALA B 1 44 ? -3.893 -30.5 3.791 1 96.56 44 ALA B O 1
ATOM 2957 N N . LEU B 1 45 ? -3.283 -29.75 5.82 1 97.81 45 LEU B N 1
ATOM 2958 C CA . LEU B 1 45 ? -2.049 -30.516 5.82 1 97.81 45 LEU B CA 1
ATOM 2959 C C . LEU B 1 45 ? -2.348 -32 5.848 1 97.81 45 LEU B C 1
ATOM 2961 O O . LEU B 1 45 ? -1.736 -32.781 5.105 1 97.81 45 LEU B O 1
ATOM 2965 N N . TYR B 1 46 ? -3.299 -32.344 6.641 1 96.44 46 TYR B N 1
ATOM 2966 C CA . TYR B 1 46 ? -3.689 -33.75 6.762 1 96.44 46 TYR B CA 1
ATOM 2967 C C . TYR B 1 46 ? -4.223 -34.281 5.438 1 96.44 46 TYR B C 1
ATOM 2969 O O . TYR B 1 46 ? -3.826 -35.344 4.988 1 96.44 46 TYR B O 1
ATOM 2977 N N . GLU B 1 47 ? -5.082 -33.531 4.836 1 97.25 47 GLU B N 1
ATOM 2978 C CA . GLU B 1 47 ? -5.66 -33.938 3.555 1 97.25 47 GLU B CA 1
ATOM 2979 C C . GLU B 1 47 ? -4.578 -34.094 2.486 1 97.25 47 GLU B C 1
ATOM 2981 O O . GLU B 1 47 ? -4.617 -35.031 1.687 1 97.25 47 GLU B O 1
ATOM 2986 N N . MET B 1 48 ? -3.645 -33.188 2.482 1 97.5 48 MET B N 1
ATOM 2987 C CA . MET B 1 48 ? -2.557 -33.25 1.511 1 97.5 48 MET B CA 1
ATOM 2988 C C . MET B 1 48 ? -1.67 -34.469 1.748 1 97.5 48 MET B C 1
ATOM 2990 O O . MET B 1 48 ? -1.187 -35.094 0.797 1 97.5 48 MET B O 1
ATOM 2994 N N . GLU B 1 49 ? -1.419 -34.75 2.977 1 97.31 49 GLU B N 1
ATOM 2995 C CA . GLU B 1 49 ? -0.636 -35.938 3.336 1 97.31 49 GLU B CA 1
ATOM 2996 C C . GLU B 1 49 ? -1.292 -37.219 2.818 1 97.31 49 GLU B C 1
ATOM 2998 O O . GLU B 1 49 ? -0.606 -38.125 2.352 1 97.31 49 GLU B O 1
ATOM 3003 N N . LEU B 1 50 ? -2.633 -37.25 2.881 1 97.06 50 LEU B N 1
ATOM 3004 C CA . LEU B 1 50 ? -3.369 -38.375 2.348 1 97.06 50 LEU B CA 1
ATOM 3005 C C . LEU B 1 50 ? -3.262 -38.438 0.828 1 97.06 50 LEU B C 1
ATOM 3007 O O . LEU B 1 50 ? -3.027 -39.5 0.255 1 97.06 50 LEU B O 1
ATOM 3011 N N . ASP B 1 51 ? -3.418 -37.312 0.202 1 96.75 51 ASP B N 1
ATOM 3012 C CA . ASP B 1 51 ? -3.402 -37.25 -1.256 1 96.75 51 ASP B CA 1
ATOM 3013 C C . ASP B 1 51 ? -2.041 -37.625 -1.815 1 96.75 51 ASP B C 1
ATOM 3015 O O . ASP B 1 51 ? -1.957 -38.25 -2.889 1 96.75 51 ASP B O 1
ATOM 3019 N N . PHE B 1 52 ? -0.959 -37.25 -1.064 1 97.19 52 PHE B N 1
ATOM 3020 C CA . PHE B 1 52 ? 0.395 -37.5 -1.543 1 97.19 52 PHE B CA 1
ATOM 3021 C C . PHE B 1 52 ? 1.059 -38.625 -0.737 1 97.19 52 PHE B C 1
ATOM 3023 O O . PHE B 1 52 ? 2.277 -38.625 -0.556 1 97.19 52 PHE B O 1
ATOM 3030 N N . SER B 1 53 ? 0.311 -39.562 -0.206 1 96 53 SER B N 1
ATOM 3031 C CA . SER B 1 53 ? 0.76 -40.562 0.73 1 96 53 SER B CA 1
ATOM 3032 C C . SER B 1 53 ? 1.827 -41.469 0.105 1 96 53 SER B C 1
ATOM 3034 O O . SER B 1 53 ? 2.635 -42.062 0.816 1 96 53 SER B O 1
ATOM 3036 N N . LYS B 1 54 ? 1.924 -41.531 -1.199 1 96.75 54 LYS B N 1
ATOM 3037 C CA . LYS B 1 54 ? 2.883 -42.406 -1.883 1 96.75 54 LYS B CA 1
ATOM 3038 C C . LYS B 1 54 ? 4.266 -41.75 -1.927 1 96.75 54 LYS B C 1
ATOM 3040 O O . LYS B 1 54 ? 5.258 -42.406 -2.221 1 96.75 54 LYS B O 1
ATOM 3045 N N . HIS B 1 55 ? 4.328 -40.5 -1.719 1 97.38 55 HIS B N 1
ATOM 3046 C CA . HIS B 1 55 ? 5.59 -39.781 -1.77 1 97.38 55 HIS B CA 1
ATOM 3047 C C . HIS B 1 55 ? 6.191 -39.625 -0.378 1 97.38 55 HIS B C 1
ATOM 3049 O O . HIS B 1 55 ? 5.684 -38.844 0.443 1 97.38 55 HIS B O 1
ATOM 3055 N N . LYS B 1 56 ? 7.297 -40.188 -0.114 1 96.12 56 LYS B N 1
ATOM 3056 C CA . LYS B 1 56 ? 7.883 -40.281 1.221 1 96.12 56 LYS B CA 1
ATOM 3057 C C . LYS B 1 56 ? 8.852 -39.125 1.473 1 96.12 56 LYS B C 1
ATOM 3059 O O . LYS B 1 56 ? 9.289 -38.906 2.605 1 96.12 56 LYS B O 1
ATOM 3064 N N . ASN B 1 57 ? 9.148 -38.406 0.455 1 97.56 57 ASN B N 1
ATOM 3065 C CA . ASN B 1 57 ? 10.125 -37.344 0.599 1 97.56 57 ASN B CA 1
ATOM 3066 C C . ASN B 1 57 ? 9.461 -36 0.896 1 97.56 57 ASN B C 1
ATOM 3068 O O . ASN B 1 57 ? 10.055 -34.938 0.681 1 97.56 57 ASN B O 1
ATOM 3072 N N . ILE B 1 58 ? 8.203 -36 1.31 1 98.56 58 ILE B N 1
ATOM 3073 C CA . ILE B 1 58 ? 7.477 -34.812 1.658 1 98.56 58 ILE B CA 1
ATOM 3074 C C . ILE B 1 58 ? 7.301 -34.719 3.172 1 98.56 58 ILE B C 1
ATOM 3076 O O . ILE B 1 58 ? 6.91 -35.688 3.811 1 98.56 58 ILE B O 1
ATOM 3080 N N . GLU B 1 59 ? 7.621 -33.625 3.758 1 98.31 59 GLU B N 1
ATOM 3081 C CA . GLU B 1 59 ? 7.395 -33.312 5.168 1 98.31 59 GLU B CA 1
ATOM 3082 C C . GLU B 1 59 ? 6.301 -32.281 5.336 1 98.31 59 GLU B C 1
ATOM 3084 O O . GLU B 1 59 ? 6.336 -31.219 4.688 1 98.31 59 GLU B O 1
ATOM 3089 N N . TYR B 1 60 ? 5.289 -32.594 6.102 1 98.5 60 TYR B N 1
ATOM 3090 C CA . TYR B 1 60 ? 4.176 -31.688 6.379 1 98.5 60 TYR B CA 1
ATOM 3091 C C . TYR B 1 60 ? 4.34 -31.031 7.738 1 98.5 60 TYR B C 1
ATOM 3093 O O . TYR B 1 60 ? 4.324 -31.703 8.773 1 98.5 60 TYR B O 1
ATOM 3101 N N . ILE B 1 61 ? 4.461 -29.719 7.758 1 98.62 61 ILE B N 1
ATOM 3102 C CA . ILE B 1 61 ? 4.859 -29.016 8.969 1 98.62 61 ILE B CA 1
ATOM 3103 C C . ILE B 1 61 ? 3.803 -27.969 9.328 1 98.62 61 ILE B C 1
ATOM 3105 O O . ILE B 1 61 ? 3.486 -27.094 8.523 1 98.62 61 ILE B O 1
ATOM 3109 N N . ILE B 1 62 ? 3.254 -28.047 10.555 1 98.38 62 ILE B N 1
ATOM 3110 C CA . ILE B 1 62 ? 2.273 -27.078 11.047 1 98.38 62 ILE B CA 1
ATOM 3111 C C . ILE B 1 62 ? 2.988 -25.891 11.68 1 98.38 62 ILE B C 1
ATOM 3113 O O . ILE B 1 62 ? 3.977 -26.062 12.398 1 98.38 62 ILE B O 1
ATOM 3117 N N . GLY B 1 63 ? 2.543 -24.656 11.344 1 98.19 63 GLY B N 1
ATOM 3118 C CA . GLY B 1 63 ? 3.105 -23.469 11.969 1 98.19 63 GLY B CA 1
ATOM 3119 C C . GLY B 1 63 ? 2.619 -22.172 11.336 1 98.19 63 GLY B C 1
ATOM 3120 O O . GLY B 1 63 ? 1.852 -22.203 10.375 1 98.19 63 GLY B O 1
ATOM 3121 N N . ASP B 1 64 ? 3.016 -21.094 11.906 1 98.19 64 ASP B N 1
ATOM 3122 C CA . ASP B 1 64 ? 2.68 -19.75 11.461 1 98.19 64 ASP B CA 1
ATOM 3123 C C . ASP B 1 64 ? 3.934 -18.953 11.086 1 98.19 64 ASP B C 1
ATOM 3125 O O . ASP B 1 64 ? 4.922 -18.969 11.828 1 98.19 64 ASP B O 1
ATOM 3129 N N . ILE B 1 65 ? 3.902 -18.344 9.922 1 98.25 65 ILE B N 1
ATOM 3130 C CA . ILE B 1 65 ? 5.09 -17.641 9.438 1 98.25 65 ILE B CA 1
ATOM 3131 C C . ILE B 1 65 ? 5.387 -16.453 10.344 1 98.25 65 ILE B C 1
ATOM 3133 O O . ILE B 1 65 ? 6.477 -15.875 10.289 1 98.25 65 ILE B O 1
ATOM 3137 N N . ARG B 1 66 ? 4.52 -16.016 11.203 1 97.56 66 ARG B N 1
ATOM 3138 C CA . ARG B 1 66 ? 4.746 -14.93 12.156 1 97.56 66 ARG B CA 1
ATOM 3139 C C . ARG B 1 66 ? 5.676 -15.375 13.281 1 97.56 66 ARG B C 1
ATOM 3141 O O . ARG B 1 66 ? 6.211 -14.539 14.008 1 97.56 66 ARG B O 1
ATOM 3148 N N . ASP B 1 67 ? 5.805 -16.656 13.469 1 98.06 67 ASP B N 1
ATOM 3149 C CA . ASP B 1 67 ? 6.707 -17.234 14.461 1 98.06 67 ASP B CA 1
ATOM 3150 C C . ASP B 1 67 ? 8.109 -17.422 13.883 1 98.06 67 ASP B C 1
ATOM 3152 O O . ASP B 1 67 ? 8.398 -18.438 13.25 1 98.06 67 ASP B O 1
ATOM 3156 N N . PHE B 1 68 ? 8.969 -16.562 14.172 1 98.31 68 PHE B N 1
ATOM 3157 C CA . PHE B 1 68 ? 10.297 -16.562 13.586 1 98.31 68 PHE B CA 1
ATOM 3158 C C . PHE B 1 68 ? 11.062 -17.828 13.992 1 98.31 68 PHE B C 1
ATOM 3160 O O . PHE B 1 68 ? 11.773 -18.422 13.18 1 98.31 68 PHE B O 1
ATOM 3167 N N . ASP B 1 69 ? 10.961 -18.172 15.242 1 98 69 ASP B N 1
ATOM 3168 C CA . ASP B 1 69 ? 11.703 -19.328 15.719 1 98 69 ASP B CA 1
ATOM 3169 C C . ASP B 1 69 ? 11.297 -20.594 14.969 1 98 69 ASP B C 1
ATOM 3171 O O . ASP B 1 69 ? 12.148 -21.422 14.617 1 98 69 ASP B O 1
ATOM 3175 N N . LYS B 1 70 ? 10.062 -20.719 14.734 1 97.62 70 LYS B N 1
ATOM 3176 C CA . LYS B 1 70 ? 9.555 -21.875 13.977 1 97.62 70 LYS B CA 1
ATOM 3177 C C . LYS B 1 70 ? 10.109 -21.875 12.555 1 97.62 70 LYS B C 1
ATOM 3179 O O . LYS B 1 70 ? 10.617 -22.906 12.086 1 97.62 70 LYS B O 1
ATOM 3184 N N . ILE B 1 71 ? 10.062 -20.766 11.836 1 98 71 ILE B N 1
ATOM 3185 C CA . ILE B 1 71 ? 10.539 -20.672 10.461 1 98 71 ILE B CA 1
ATOM 3186 C C . ILE B 1 71 ? 12.047 -20.906 10.422 1 98 71 ILE B C 1
ATOM 3188 O O . ILE B 1 71 ? 12.539 -21.625 9.547 1 98 71 ILE B O 1
ATOM 3192 N N . ASN B 1 72 ? 12.734 -20.328 11.367 1 97.88 72 ASN B N 1
ATOM 3193 C CA . ASN B 1 72 ? 14.188 -20.469 11.43 1 97.88 72 ASN B CA 1
ATOM 3194 C C . ASN B 1 72 ? 14.609 -21.922 11.578 1 97.88 72 ASN B C 1
ATOM 3196 O O . ASN B 1 72 ? 15.656 -22.328 11.07 1 97.88 72 ASN B O 1
ATOM 3200 N N . SER B 1 73 ? 13.852 -22.656 12.242 1 97.38 73 SER B N 1
ATOM 3201 C CA . SER B 1 73 ? 14.18 -24.062 12.484 1 97.38 73 SER B CA 1
ATOM 3202 C C . SER B 1 73 ? 13.93 -24.906 11.242 1 97.38 73 SER B C 1
ATOM 3204 O O . SER B 1 73 ? 14.633 -25.891 11 1 97.38 73 SER B O 1
ATOM 3206 N N . ILE B 1 74 ? 13.008 -24.531 10.406 1 97.62 74 ILE B N 1
ATOM 3207 C CA . ILE B 1 74 ? 12.602 -25.453 9.352 1 97.62 74 ILE B CA 1
ATOM 3208 C C . ILE B 1 74 ? 13.32 -25.094 8.055 1 97.62 74 ILE B C 1
ATOM 3210 O O . ILE B 1 74 ? 13.328 -25.891 7.105 1 97.62 74 ILE B O 1
ATOM 3214 N N . VAL B 1 75 ? 13.891 -23.938 7.961 1 97.94 75 VAL B N 1
ATOM 3215 C CA . VAL B 1 75 ? 14.531 -23.5 6.723 1 97.94 75 VAL B CA 1
ATOM 3216 C C . VAL B 1 75 ? 15.906 -24.141 6.59 1 97.94 75 VAL B C 1
ATOM 3218 O O . VAL B 1 75 ? 16.516 -24.109 5.523 1 97.94 75 VAL B O 1
ATOM 3221 N N . LYS B 1 76 ? 16.359 -24.812 7.633 1 94.81 76 LYS B N 1
ATOM 3222 C CA . LYS B 1 76 ? 17.672 -25.438 7.613 1 94.81 76 LYS B CA 1
ATOM 3223 C C . LYS B 1 76 ? 17.766 -26.469 6.5 1 94.81 76 LYS B C 1
ATOM 3225 O O . LYS B 1 76 ? 16.828 -27.234 6.27 1 94.81 76 LYS B O 1
ATOM 3230 N N . ASN B 1 77 ? 18.859 -26.484 5.703 1 93.81 77 ASN B N 1
ATOM 3231 C CA . ASN B 1 77 ? 19.172 -27.422 4.625 1 93.81 77 ASN B CA 1
ATOM 3232 C C . ASN B 1 77 ? 18.25 -27.234 3.432 1 93.81 77 ASN B C 1
ATOM 3234 O O . ASN B 1 77 ? 18.078 -28.156 2.623 1 93.81 77 ASN B O 1
ATOM 3238 N N . CYS B 1 78 ? 17.578 -26.141 3.328 1 97.69 78 CYS B N 1
ATOM 3239 C CA . CYS B 1 78 ? 16.75 -25.828 2.176 1 97.69 78 CYS B CA 1
ATOM 3240 C C . CYS B 1 78 ? 17.547 -25.141 1.085 1 97.69 78 CYS B C 1
ATOM 3242 O O . CYS B 1 78 ? 18.391 -24.297 1.376 1 97.69 78 CYS B O 1
ATOM 3244 N N . ASP B 1 79 ? 17.297 -25.531 -0.138 1 98.44 79 ASP B N 1
ATOM 3245 C CA . ASP B 1 79 ? 17.953 -24.891 -1.276 1 98.44 79 ASP B CA 1
ATOM 3246 C C . ASP B 1 79 ? 17.109 -23.734 -1.813 1 98.44 79 ASP B C 1
ATOM 3248 O O . ASP B 1 79 ? 17.641 -22.672 -2.127 1 98.44 79 ASP B O 1
ATOM 3252 N N . ILE B 1 80 ? 15.82 -23.969 -1.937 1 98.75 80 ILE B N 1
ATOM 3253 C CA . ILE B 1 80 ? 14.922 -22.984 -2.529 1 98.75 80 ILE B CA 1
ATOM 3254 C C . ILE B 1 80 ? 13.656 -22.859 -1.679 1 98.75 80 ILE B C 1
ATOM 3256 O O . ILE B 1 80 ? 13.102 -23.875 -1.238 1 98.75 80 ILE B O 1
ATOM 3260 N N . ILE B 1 81 ? 13.242 -21.641 -1.413 1 98.88 81 ILE B N 1
ATOM 3261 C CA . ILE B 1 81 ? 11.984 -21.375 -0.725 1 98.88 81 ILE B CA 1
ATOM 3262 C C . ILE B 1 81 ? 11.008 -20.688 -1.68 1 98.88 81 ILE B C 1
ATOM 3264 O O . ILE B 1 81 ? 11.336 -19.656 -2.271 1 98.88 81 ILE B O 1
ATOM 3268 N N . PHE B 1 82 ? 9.891 -21.312 -1.861 1 98.94 82 PHE B N 1
ATOM 3269 C CA . PHE B 1 82 ? 8.758 -20.625 -2.471 1 98.94 82 PHE B CA 1
ATOM 3270 C C . PHE B 1 82 ? 7.801 -20.109 -1.401 1 98.94 82 PHE B C 1
ATOM 3272 O O . PHE B 1 82 ? 7.141 -20.891 -0.716 1 98.94 82 PHE B O 1
ATOM 3279 N N . HIS B 1 83 ? 7.727 -18.781 -1.256 1 98.94 83 HIS B N 1
ATOM 3280 C CA . HIS B 1 83 ? 6.934 -18.156 -0.209 1 98.94 83 HIS B CA 1
ATOM 3281 C C . HIS B 1 83 ? 5.547 -17.781 -0.719 1 98.94 83 HIS B C 1
ATOM 3283 O O . HIS B 1 83 ? 5.34 -16.672 -1.216 1 98.94 83 HIS B O 1
ATOM 3289 N N . ALA B 1 84 ? 4.582 -18.656 -0.44 1 98.56 84 ALA B N 1
ATOM 3290 C CA . ALA B 1 84 ? 3.225 -18.469 -0.942 1 98.56 84 ALA B CA 1
ATOM 3291 C C . ALA B 1 84 ? 2.252 -18.188 0.2 1 98.56 84 ALA B C 1
ATOM 3293 O O . ALA B 1 84 ? 1.062 -17.953 -0.031 1 98.56 84 ALA B O 1
ATOM 3294 N N . ALA B 1 85 ? 2.721 -18.156 1.443 1 98.5 85 ALA B N 1
ATOM 3295 C CA . ALA B 1 85 ? 1.848 -17.906 2.586 1 98.5 85 ALA B CA 1
ATOM 3296 C C . ALA B 1 85 ? 1.404 -16.438 2.625 1 98.5 85 ALA B C 1
ATOM 3298 O O . ALA B 1 85 ? 2.23 -15.531 2.525 1 98.5 85 ALA B O 1
ATOM 3299 N N . ALA B 1 86 ? 0.142 -16.219 2.715 1 97.81 86 ALA B N 1
ATOM 3300 C CA . ALA B 1 86 ? -0.425 -14.883 2.816 1 97.81 86 ALA B CA 1
ATOM 3301 C C . ALA B 1 86 ? -1.913 -14.945 3.148 1 97.81 86 ALA B C 1
ATOM 3303 O O . ALA B 1 86 ? -2.58 -15.945 2.873 1 97.81 86 ALA B O 1
ATOM 3304 N N . LEU B 1 87 ? -2.42 -13.922 3.795 1 95.25 87 LEU B N 1
ATOM 3305 C CA . LEU B 1 87 ? -3.855 -13.664 3.764 1 95.25 87 LEU B CA 1
ATOM 3306 C C . LEU B 1 87 ? -4.254 -12.961 2.469 1 95.25 87 LEU B C 1
ATOM 3308 O O . LEU B 1 87 ? -3.691 -11.922 2.121 1 95.25 87 LEU B O 1
ATOM 3312 N N . LYS B 1 88 ? -5.242 -13.523 1.751 1 91.06 88 LYS B N 1
ATOM 3313 C CA . LYS B 1 88 ? -5.406 -13.039 0.385 1 91.06 88 LYS B CA 1
ATOM 3314 C C . LYS B 1 88 ? -6.848 -12.617 0.118 1 91.06 88 LYS B C 1
ATOM 3316 O O . LYS B 1 88 ? -7.164 -12.109 -0.96 1 91.06 88 LYS B O 1
ATOM 3321 N N . HIS B 1 89 ? -7.754 -12.844 1.012 1 88.25 89 HIS B N 1
ATOM 3322 C CA . HIS B 1 89 ? -9.141 -12.453 0.792 1 88.25 89 HIS B CA 1
ATOM 3323 C C . HIS B 1 89 ? -9.352 -10.977 1.082 1 88.25 89 HIS B C 1
ATOM 3325 O O . HIS B 1 89 ? -9.328 -10.555 2.242 1 88.25 89 HIS B O 1
ATOM 3331 N N . VAL B 1 90 ? -9.703 -10.266 0.09 1 89.44 90 VAL B N 1
ATOM 3332 C CA . VAL B 1 90 ? -9.688 -8.805 0.106 1 89.44 90 VAL B CA 1
ATOM 3333 C C . VAL B 1 90 ? -10.633 -8.289 1.189 1 89.44 90 VAL B C 1
ATOM 3335 O O . VAL B 1 90 ? -10.25 -7.449 2.006 1 89.44 90 VAL B O 1
ATOM 3338 N N . ASP B 1 91 ? -11.852 -8.828 1.262 1 87.31 91 ASP B N 1
ATOM 3339 C CA . ASP B 1 91 ? -12.852 -8.344 2.205 1 87.31 91 ASP B CA 1
ATOM 3340 C C . ASP B 1 91 ? -12.391 -8.547 3.646 1 87.31 91 ASP B C 1
ATOM 3342 O O . ASP B 1 91 ? -12.508 -7.637 4.473 1 87.31 91 ASP B O 1
ATOM 3346 N N . ARG B 1 92 ? -11.852 -9.695 3.902 1 91 92 ARG B N 1
ATOM 3347 C CA . ARG B 1 92 ? -11.391 -10 5.25 1 91 92 ARG B CA 1
ATOM 3348 C C . ARG B 1 92 ? -10.164 -9.164 5.609 1 91 92 ARG B C 1
ATOM 3350 O O . ARG B 1 92 ? -10.016 -8.727 6.754 1 91 92 ARG B O 1
ATOM 3357 N N . CYS B 1 93 ? -9.281 -8.977 4.668 1 94.5 93 CYS B N 1
ATOM 3358 C CA . CYS B 1 93 ? -8.078 -8.18 4.906 1 94.5 93 CYS B CA 1
ATOM 3359 C C . CYS B 1 93 ? -8.438 -6.738 5.258 1 94.5 93 CYS B C 1
ATOM 3361 O O . CYS B 1 93 ? -7.773 -6.117 6.09 1 94.5 93 CYS B O 1
ATOM 3363 N N . GLU B 1 94 ? -9.531 -6.215 4.605 1 92 94 GLU B N 1
ATOM 3364 C CA . GLU B 1 94 ? -9.969 -4.852 4.902 1 92 94 GLU B CA 1
ATOM 3365 C C . GLU B 1 94 ? -10.422 -4.727 6.355 1 92 94 GLU B C 1
ATOM 3367 O O . GLU B 1 94 ? -10.211 -3.689 6.988 1 92 94 GLU B O 1
ATOM 3372 N N . LEU B 1 95 ? -11.062 -5.801 6.844 1 91.44 95 LEU B N 1
ATOM 3373 C CA . LEU B 1 95 ? -11.641 -5.785 8.18 1 91.44 95 LEU B CA 1
ATOM 3374 C C . LEU B 1 95 ? -10.562 -5.992 9.242 1 91.44 95 LEU B C 1
ATOM 3376 O O . LEU B 1 95 ? -10.711 -5.555 10.383 1 91.44 95 LEU B O 1
ATOM 3380 N N . TYR B 1 96 ? -9.477 -6.629 8.859 1 95.12 96 TYR B N 1
ATOM 3381 C CA . TYR B 1 96 ? -8.445 -6.984 9.828 1 95.12 96 TYR B CA 1
ATOM 3382 C C . TYR B 1 96 ? -7.062 -6.586 9.328 1 95.12 96 TYR B C 1
ATOM 3384 O O . TYR B 1 96 ? -6.195 -7.441 9.133 1 95.12 96 TYR B O 1
ATOM 3392 N N . PRO B 1 97 ? -6.805 -5.258 9.242 1 95.25 97 PRO B N 1
ATOM 3393 C CA . PRO B 1 97 ? -5.551 -4.781 8.648 1 95.25 97 PRO B CA 1
ATOM 3394 C C . PRO B 1 97 ? -4.32 -5.199 9.453 1 95.25 97 PRO B C 1
ATOM 3396 O O . PRO B 1 97 ? -3.283 -5.527 8.875 1 95.25 97 PRO B O 1
ATOM 3399 N N . LEU B 1 98 ? -4.418 -5.195 10.75 1 94.88 98 LEU B N 1
ATOM 3400 C CA . LEU B 1 98 ? -3.26 -5.543 11.57 1 94.88 98 LEU B CA 1
ATOM 3401 C C . LEU B 1 98 ? -2.877 -7.004 11.383 1 94.88 98 LEU B C 1
ATOM 3403 O O . LEU B 1 98 ? -1.698 -7.328 11.234 1 94.88 98 LEU B O 1
ATOM 3407 N N . GLU B 1 99 ? -3.904 -7.871 11.445 1 95.94 99 GLU B N 1
ATOM 3408 C CA . GLU B 1 99 ? -3.65 -9.289 11.188 1 95.94 99 GLU B CA 1
ATOM 3409 C C . GLU B 1 99 ? -3.027 -9.5 9.812 1 95.94 99 GLU B C 1
ATOM 3411 O O . GLU B 1 99 ? -2.088 -10.281 9.664 1 95.94 99 GLU B O 1
ATOM 3416 N N . THR B 1 100 ? -3.545 -8.828 8.867 1 97.06 100 THR B N 1
ATOM 3417 C CA . THR B 1 100 ? -3.078 -8.969 7.496 1 97.06 100 THR B CA 1
ATOM 3418 C C . THR B 1 100 ? -1.623 -8.523 7.371 1 97.06 100 THR B C 1
ATOM 3420 O O . THR B 1 100 ? -0.806 -9.219 6.762 1 97.06 100 THR B O 1
ATOM 3423 N N . MET B 1 101 ? -1.309 -7.41 7.934 1 96.25 101 MET B N 1
ATOM 3424 C CA . MET B 1 101 ? 0.049 -6.887 7.82 1 96.25 101 MET B CA 1
ATOM 3425 C C . MET B 1 101 ? 1.045 -7.793 8.531 1 96.25 101 MET B C 1
ATOM 3427 O O . MET B 1 101 ? 2.17 -7.977 8.062 1 96.25 101 MET B O 1
ATOM 3431 N N . THR B 1 102 ? 0.683 -8.328 9.727 1 97.06 102 THR B N 1
ATOM 3432 C CA . THR B 1 102 ? 1.602 -9.18 10.477 1 97.06 102 THR B CA 1
ATOM 3433 C C . THR B 1 102 ? 1.908 -10.461 9.695 1 97.06 102 THR B C 1
ATOM 3435 O O . THR B 1 102 ? 3.045 -10.93 9.695 1 97.06 102 THR B O 1
ATOM 3438 N N . VAL B 1 103 ? 0.909 -10.961 8.992 1 97.81 103 VAL B N 1
ATOM 3439 C CA . VAL B 1 103 ? 1.128 -12.172 8.203 1 97.81 103 VAL B CA 1
ATOM 3440 C C . VAL B 1 103 ? 1.905 -11.828 6.938 1 97.81 103 VAL B C 1
ATOM 3442 O O . VAL B 1 103 ? 2.98 -12.383 6.691 1 97.81 103 VAL B O 1
ATOM 3445 N N . ASN B 1 104 ? 1.444 -10.875 6.184 1 98.44 104 ASN B N 1
ATOM 3446 C CA . ASN B 1 104 ? 1.945 -10.648 4.832 1 98.44 104 ASN B CA 1
ATOM 3447 C C . ASN B 1 104 ? 3.291 -9.922 4.848 1 98.44 104 ASN B C 1
ATOM 3449 O O . ASN B 1 104 ? 4.098 -10.086 3.93 1 98.44 104 ASN B O 1
ATOM 3453 N N . ILE B 1 105 ? 3.541 -9.102 5.887 1 98 105 ILE B N 1
ATOM 3454 C CA . ILE B 1 105 ? 4.77 -8.312 5.891 1 98 105 ILE B CA 1
ATOM 3455 C C . ILE B 1 105 ? 5.758 -8.906 6.895 1 98 105 ILE B C 1
ATOM 3457 O O . ILE B 1 105 ? 6.855 -9.328 6.52 1 98 105 ILE B O 1
ATOM 3461 N N . ILE B 1 106 ? 5.359 -9.016 8.172 1 97.5 106 ILE B N 1
ATOM 3462 C CA . ILE B 1 106 ? 6.258 -9.555 9.188 1 97.5 106 ILE B CA 1
ATOM 3463 C C . ILE B 1 106 ? 6.582 -11.016 8.867 1 97.5 106 ILE B C 1
ATOM 3465 O O . ILE B 1 106 ? 7.73 -11.445 9.008 1 97.5 106 ILE B O 1
ATOM 3469 N N . GLY B 1 107 ? 5.535 -11.781 8.469 1 98.5 107 GLY B N 1
ATOM 3470 C CA . GLY B 1 107 ? 5.777 -13.148 8.047 1 98.5 107 GLY B CA 1
ATOM 3471 C C . GLY B 1 107 ? 6.805 -13.258 6.938 1 98.5 107 GLY B C 1
ATOM 3472 O O . GLY B 1 107 ? 7.695 -14.109 6.988 1 98.5 107 GLY B O 1
ATOM 3473 N N . THR B 1 108 ? 6.68 -12.383 5.93 1 98.62 108 THR B N 1
ATOM 3474 C CA . THR B 1 108 ? 7.629 -12.367 4.824 1 98.62 108 THR B CA 1
ATOM 3475 C C . THR B 1 108 ? 9.031 -12.023 5.32 1 98.62 108 THR B C 1
ATOM 3477 O O . THR B 1 108 ? 10.016 -12.641 4.898 1 98.62 108 THR B O 1
ATOM 3480 N N . ASN B 1 109 ? 9.133 -11.047 6.188 1 98.06 109 ASN B N 1
ATOM 3481 C CA . ASN B 1 109 ? 10.422 -10.695 6.773 1 98.06 109 ASN B CA 1
ATOM 3482 C C . ASN B 1 109 ? 11.047 -11.883 7.504 1 98.06 109 ASN B C 1
ATOM 3484 O O . ASN B 1 109 ? 12.258 -12.094 7.418 1 98.06 109 ASN B O 1
ATOM 3488 N N . ASN B 1 110 ? 10.25 -12.609 8.289 1 98.5 110 ASN B N 1
ATOM 3489 C CA . ASN B 1 110 ? 10.734 -13.781 9.016 1 98.5 110 ASN B CA 1
ATOM 3490 C C . ASN B 1 110 ? 11.312 -14.828 8.07 1 98.5 110 ASN B C 1
ATOM 3492 O O . ASN B 1 110 ? 12.375 -15.391 8.336 1 98.5 110 ASN B O 1
ATOM 3496 N N . VAL B 1 111 ? 10.625 -15.047 6.977 1 98.69 111 VAL B N 1
ATOM 3497 C CA . VAL B 1 111 ? 11.078 -16.016 5.988 1 98.69 111 VAL B CA 1
ATOM 3498 C C . VAL B 1 111 ? 12.406 -15.562 5.387 1 98.69 111 VAL B C 1
ATOM 3500 O O . VAL B 1 111 ? 13.344 -16.359 5.262 1 98.69 111 VAL B O 1
ATOM 3503 N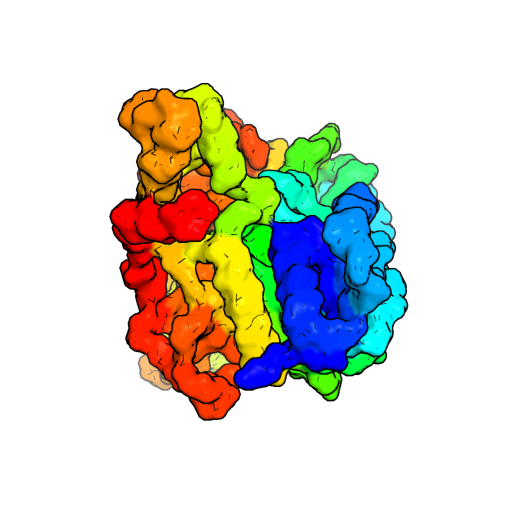 N . ALA B 1 112 ? 12.477 -14.305 5.023 1 98 112 ALA B N 1
ATOM 3504 C CA . ALA B 1 112 ? 13.688 -13.75 4.414 1 98 112 ALA B CA 1
ATOM 3505 C C . ALA B 1 112 ? 14.875 -13.852 5.371 1 98 112 ALA B C 1
ATOM 3507 O O . ALA B 1 112 ? 15.953 -14.312 4.992 1 98 112 ALA B O 1
ATOM 3508 N N . LYS B 1 113 ? 14.648 -13.445 6.613 1 97.12 113 LYS B N 1
ATOM 3509 C CA . LYS B 1 113 ? 15.703 -13.477 7.617 1 97.12 113 LYS B CA 1
ATOM 3510 C C . LYS B 1 113 ? 16.188 -14.906 7.875 1 97.12 113 LYS B C 1
ATOM 3512 O O . LYS B 1 113 ? 17.391 -15.156 7.969 1 97.12 113 LYS B O 1
ATOM 3517 N N . ALA B 1 114 ? 15.234 -15.789 7.996 1 98.31 114 ALA B N 1
ATOM 3518 C CA . ALA B 1 114 ? 15.57 -17.188 8.227 1 98.31 114 ALA B CA 1
ATOM 3519 C C . ALA B 1 114 ? 16.359 -17.766 7.059 1 98.31 114 ALA B C 1
ATOM 3521 O O . ALA B 1 114 ? 17.297 -18.547 7.258 1 98.31 114 ALA B O 1
ATOM 3522 N N . ALA B 1 115 ? 15.984 -17.422 5.852 1 98.25 115 ALA B N 1
ATOM 3523 C CA . ALA B 1 115 ? 16.672 -17.906 4.656 1 98.25 115 ALA B CA 1
ATOM 3524 C C . ALA B 1 115 ? 18.141 -17.469 4.668 1 98.25 115 ALA B C 1
ATOM 3526 O O . ALA B 1 115 ? 19.031 -18.25 4.316 1 98.25 115 ALA B O 1
ATOM 3527 N N . VAL B 1 116 ? 18.391 -16.234 5.039 1 96.94 116 VAL B N 1
ATOM 3528 C CA . VAL B 1 116 ? 19.75 -15.711 5.117 1 96.94 116 VAL B CA 1
ATOM 3529 C C . VAL B 1 116 ? 20.547 -16.484 6.164 1 96.94 116 VAL B C 1
ATOM 3531 O O . VAL B 1 116 ? 21.672 -16.906 5.902 1 96.94 116 VAL B O 1
ATOM 3534 N N . ASN B 1 117 ? 19.906 -16.688 7.312 1 96.06 117 ASN B N 1
ATOM 3535 C CA . ASN B 1 117 ? 20.562 -17.406 8.406 1 96.06 117 ASN B CA 1
ATOM 3536 C C . ASN B 1 117 ? 20.969 -18.812 7.988 1 96.06 117 ASN B C 1
ATOM 3538 O O . ASN B 1 117 ? 21.984 -19.328 8.461 1 96.06 117 ASN B O 1
ATOM 3542 N N . ALA B 1 118 ? 20.203 -19.422 7.086 1 97.25 118 ALA B N 1
ATOM 3543 C CA . ALA B 1 118 ? 20.406 -20.812 6.719 1 97.25 118 ALA B CA 1
ATOM 3544 C C . ALA B 1 118 ? 21.125 -20.922 5.379 1 97.25 118 ALA B C 1
ATOM 3546 O O . ALA B 1 118 ? 21.297 -22.031 4.844 1 97.25 118 ALA B O 1
ATOM 3547 N N . ASN B 1 119 ? 21.484 -19.812 4.789 1 96.31 119 ASN B N 1
ATOM 3548 C CA . ASN B 1 119 ? 22.188 -19.75 3.512 1 96.31 119 ASN B CA 1
ATOM 3549 C C . ASN B 1 119 ? 21.391 -20.438 2.406 1 96.31 119 ASN B C 1
ATOM 3551 O O . ASN B 1 119 ? 21.922 -21.25 1.652 1 96.31 119 ASN B O 1
ATOM 3555 N N . VAL B 1 120 ? 20.094 -20.234 2.416 1 98 120 VAL B N 1
ATOM 3556 C CA . VAL B 1 120 ? 19.25 -20.703 1.335 1 98 120 VAL B CA 1
ATOM 3557 C C . VAL B 1 120 ? 19.672 -20.078 0.015 1 98 120 VAL B C 1
ATOM 3559 O O . VAL B 1 120 ? 20.031 -18.891 -0.026 1 98 120 VAL B O 1
ATOM 3562 N N . SER B 1 121 ? 19.672 -20.828 -1.039 1 97.81 121 SER B N 1
ATOM 3563 C CA . SER B 1 121 ? 20.172 -20.328 -2.32 1 97.81 121 SER B CA 1
ATOM 3564 C C . SER B 1 121 ? 19.203 -19.312 -2.932 1 97.81 121 SER B C 1
ATOM 3566 O O . SER B 1 121 ? 19.641 -18.281 -3.447 1 97.81 121 SER B O 1
ATOM 3568 N N . LYS B 1 122 ? 17.859 -19.641 -2.889 1 98.19 122 LYS B N 1
ATOM 3569 C CA . LYS B 1 122 ? 16.906 -18.766 -3.537 1 98.19 122 LYS B CA 1
ATOM 3570 C C . LYS B 1 122 ? 15.602 -18.688 -2.738 1 98.19 122 LYS B C 1
ATOM 3572 O O . LYS B 1 122 ? 15.133 -19.688 -2.207 1 98.19 122 LYS B O 1
ATOM 3577 N N . VAL B 1 123 ? 15.086 -17.5 -2.625 1 98.69 123 VAL B N 1
ATOM 3578 C CA . VAL B 1 123 ? 13.75 -17.25 -2.092 1 98.69 123 VAL B CA 1
ATOM 3579 C C . VAL B 1 123 ? 12.891 -16.547 -3.146 1 98.69 123 VAL B C 1
ATOM 3581 O O . VAL B 1 123 ? 13.234 -15.461 -3.607 1 98.69 123 VAL B O 1
ATOM 3584 N N . ILE B 1 124 ? 11.836 -17.203 -3.557 1 98.81 124 ILE B N 1
ATOM 3585 C CA . ILE B 1 124 ? 10.883 -16.625 -4.5 1 98.81 124 ILE B CA 1
ATOM 3586 C C . ILE B 1 124 ? 9.586 -16.281 -3.773 1 98.81 124 ILE B C 1
ATOM 3588 O O . ILE B 1 124 ? 8.852 -17.172 -3.338 1 98.81 124 ILE B O 1
ATOM 3592 N N . SER B 1 125 ? 9.328 -14.992 -3.652 1 98.75 125 SER B N 1
ATOM 3593 C CA . SER B 1 125 ? 8.117 -14.516 -2.99 1 98.75 125 SER B CA 1
ATOM 3594 C C . SER B 1 125 ? 6.984 -14.32 -3.986 1 98.75 125 SER B C 1
ATOM 3596 O O . SER B 1 125 ? 7.168 -13.695 -5.035 1 98.75 125 SER B O 1
ATOM 3598 N N . ILE B 1 126 ? 5.836 -14.812 -3.678 1 98.62 126 ILE B N 1
ATOM 3599 C CA . ILE B 1 126 ? 4.684 -14.742 -4.57 1 98.62 126 ILE B CA 1
ATOM 3600 C C . ILE B 1 126 ? 3.852 -13.508 -4.238 1 98.62 126 ILE B C 1
ATOM 3602 O O . ILE B 1 126 ? 3.367 -13.359 -3.115 1 98.62 126 ILE B O 1
ATOM 3606 N N . SER B 1 127 ? 3.697 -12.648 -5.164 1 98.38 127 SER B N 1
ATOM 3607 C CA . SER B 1 127 ? 2.895 -11.438 -5.02 1 98.38 127 SER B CA 1
ATOM 3608 C C . SER B 1 127 ? 1.712 -11.438 -5.98 1 98.38 127 SER B C 1
ATOM 3610 O O . SER B 1 127 ? 1.276 -12.5 -6.434 1 98.38 127 SER B O 1
ATOM 3612 N N . THR B 1 128 ? 1.037 -10.32 -6.152 1 97.5 128 THR B N 1
ATOM 3613 C CA . THR B 1 128 ? -0.224 -10.195 -6.875 1 97.5 128 THR B CA 1
ATOM 3614 C C . THR B 1 128 ? -0.278 -8.875 -7.645 1 97.5 128 THR B C 1
ATOM 3616 O O . THR B 1 128 ? 0.412 -7.918 -7.293 1 97.5 128 THR B O 1
ATOM 3619 N N . ASP B 1 129 ? -1.104 -8.859 -8.656 1 97 129 ASP B N 1
ATOM 3620 C CA . ASP B 1 129 ? -1.331 -7.617 -9.398 1 97 129 ASP B CA 1
ATOM 3621 C C . ASP B 1 129 ? -2.037 -6.578 -8.523 1 97 129 ASP B C 1
ATOM 3623 O O . ASP B 1 129 ? -1.971 -5.379 -8.797 1 97 129 ASP B O 1
ATOM 3627 N N . LYS B 1 130 ? -2.68 -6.961 -7.414 1 95.75 130 LYS B N 1
ATOM 3628 C CA . LYS B 1 130 ? -3.344 -6.031 -6.504 1 95.75 130 LYS B CA 1
ATOM 3629 C C . LYS B 1 130 ? -2.328 -5.18 -5.75 1 95.75 130 LYS B C 1
ATOM 3631 O O . LYS B 1 130 ? -2.688 -4.168 -5.141 1 95.75 130 LYS B O 1
ATOM 3636 N N . ALA B 1 131 ? -1.069 -5.531 -5.883 1 97.31 131 ALA B N 1
ATOM 3637 C CA . ALA B 1 131 ? 0.005 -4.742 -5.281 1 97.31 131 ALA B CA 1
ATOM 3638 C C . ALA B 1 131 ? 0.298 -3.494 -6.109 1 97.31 131 ALA B C 1
ATOM 3640 O O . ALA B 1 131 ? 0.992 -2.586 -5.645 1 97.31 131 ALA B O 1
ATOM 3641 N N . VAL B 1 132 ? -0.177 -3.479 -7.359 1 96.88 132 VAL B N 1
ATOM 3642 C CA . VAL B 1 132 ? 0.024 -2.334 -8.242 1 96.88 132 VAL B CA 1
ATOM 3643 C C . VAL B 1 132 ? -0.998 -1.246 -7.914 1 96.88 132 VAL B C 1
ATOM 3645 O O . VAL B 1 132 ? -2.203 -1.453 -8.07 1 96.88 132 VAL B O 1
ATOM 3648 N N . ASN B 1 133 ? -0.52 -0.102 -7.473 1 94.62 133 ASN B N 1
ATOM 3649 C CA . ASN B 1 133 ? -1.41 0.988 -7.09 1 94.62 133 ASN B CA 1
ATOM 3650 C C . ASN B 1 133 ? -2.523 0.502 -6.164 1 94.62 133 ASN B C 1
ATOM 3652 O O . ASN B 1 133 ? -3.705 0.672 -6.469 1 94.62 133 ASN B O 1
ATOM 3656 N N . PRO B 1 134 ? -2.115 -0.066 -5.02 1 96 134 PRO B N 1
ATOM 3657 C CA . PRO B 1 134 ? -3.133 -0.689 -4.168 1 96 134 PRO B CA 1
ATOM 3658 C C . PRO B 1 134 ? -4.117 0.323 -3.588 1 96 134 PRO B C 1
ATOM 3660 O O . PRO B 1 134 ? -3.74 1.46 -3.295 1 96 134 PRO B O 1
ATOM 3663 N N . ILE B 1 135 ? -5.352 -0.108 -3.412 1 93.44 135 ILE B N 1
ATOM 3664 C CA . ILE B 1 135 ? -6.375 0.742 -2.812 1 93.44 135 ILE B CA 1
ATOM 3665 C C . ILE B 1 135 ? -6.871 0.113 -1.513 1 93.44 135 ILE B C 1
ATOM 3667 O O . ILE B 1 135 ? -7.68 0.708 -0.797 1 93.44 135 ILE B O 1
ATOM 3671 N N . GLY B 1 136 ? -6.359 -1.079 -1.202 1 93.69 136 GLY B N 1
ATOM 3672 C CA . GLY B 1 136 ? -6.805 -1.807 -0.024 1 93.69 136 GLY B CA 1
ATOM 3673 C C . GLY B 1 136 ? -5.668 -2.453 0.743 1 93.69 136 GLY B C 1
ATOM 3674 O O . GLY B 1 136 ? -4.504 -2.332 0.355 1 93.69 136 GLY B O 1
ATOM 3675 N N . VAL B 1 137 ? -6.055 -3.133 1.775 1 96.19 137 VAL B N 1
ATOM 3676 C CA . VAL B 1 137 ? -5.113 -3.666 2.752 1 96.19 137 VAL B CA 1
ATOM 3677 C C . VAL B 1 137 ? -4.297 -4.793 2.121 1 96.19 137 VAL B C 1
ATOM 3679 O O . VAL B 1 137 ? -3.066 -4.793 2.188 1 96.19 137 VAL B O 1
ATOM 3682 N N . MET B 1 138 ? -4.98 -5.672 1.485 1 96.19 138 MET B N 1
ATOM 3683 C CA . MET B 1 138 ? -4.309 -6.84 0.928 1 96.19 138 MET B CA 1
ATOM 3684 C C . MET B 1 138 ? -3.25 -6.43 -0.088 1 96.19 138 MET B C 1
ATOM 3686 O O . MET B 1 138 ? -2.086 -6.816 0.03 1 96.19 138 MET B O 1
ATOM 3690 N N . GLY B 1 139 ? -3.629 -5.578 -1.038 1 97.38 139 GLY B N 1
ATOM 3691 C CA . GLY B 1 139 ? -2.695 -5.113 -2.053 1 97.38 139 GLY B CA 1
ATOM 3692 C C . GLY B 1 139 ? -1.527 -4.336 -1.477 1 97.38 139 GLY B C 1
ATOM 3693 O O . GLY B 1 139 ? -0.383 -4.523 -1.894 1 97.38 139 GLY B O 1
ATOM 3694 N N . ALA B 1 140 ? -1.789 -3.514 -0.554 1 97.88 140 ALA B N 1
ATOM 3695 C CA . ALA B 1 140 ? -0.744 -2.701 0.062 1 97.88 140 ALA B CA 1
ATOM 3696 C C . ALA B 1 140 ? 0.266 -3.574 0.801 1 97.88 140 ALA B C 1
ATOM 3698 O O . ALA B 1 140 ? 1.47 -3.311 0.763 1 97.88 140 ALA B O 1
ATOM 3699 N N . THR B 1 141 ? -0.262 -4.555 1.513 1 98.38 141 THR B N 1
ATOM 3700 C CA . THR B 1 141 ? 0.648 -5.426 2.244 1 98.38 141 THR B CA 1
ATOM 3701 C C . THR B 1 141 ? 1.528 -6.219 1.282 1 98.38 141 THR B C 1
ATOM 3703 O O . THR B 1 141 ? 2.699 -6.473 1.571 1 98.38 141 THR B O 1
ATOM 3706 N N . LYS B 1 142 ? 0.98 -6.598 0.169 1 98.5 142 LYS B N 1
ATOM 3707 C CA . LYS B 1 142 ? 1.78 -7.34 -0.801 1 98.5 142 LYS B CA 1
ATOM 3708 C C . LYS B 1 142 ? 2.793 -6.43 -1.49 1 98.5 142 LYS B C 1
ATOM 3710 O O . LYS B 1 142 ? 3.896 -6.867 -1.828 1 98.5 142 LYS B O 1
ATOM 3715 N N . LEU B 1 143 ? 2.389 -5.207 -1.742 1 98.06 143 LEU B N 1
ATOM 3716 C CA . LEU B 1 143 ? 3.373 -4.246 -2.223 1 98.06 143 LEU B CA 1
ATOM 3717 C C . LEU B 1 143 ? 4.539 -4.125 -1.246 1 98.06 143 LEU B C 1
ATOM 3719 O O . LEU B 1 143 ? 5.703 -4.164 -1.651 1 98.06 143 LEU B O 1
ATOM 3723 N N . LEU B 1 144 ? 4.25 -3.98 0.006 1 98.31 144 LEU B N 1
ATOM 3724 C CA . LEU B 1 144 ? 5.285 -3.838 1.022 1 98.31 144 LEU B CA 1
ATOM 3725 C C . LEU B 1 144 ? 6.145 -5.098 1.104 1 98.31 144 LEU B C 1
ATOM 3727 O O . LEU B 1 144 ? 7.348 -5.016 1.354 1 98.31 144 LEU B O 1
ATOM 3731 N N . ALA B 1 145 ? 5.527 -6.238 0.945 1 98.38 145 ALA B N 1
ATOM 3732 C CA . ALA B 1 145 ? 6.285 -7.484 0.916 1 98.38 145 ALA B CA 1
ATOM 3733 C C . ALA B 1 145 ? 7.285 -7.492 -0.237 1 98.38 145 ALA B C 1
ATOM 3735 O O . ALA B 1 145 ? 8.43 -7.914 -0.069 1 98.38 145 ALA B O 1
ATOM 3736 N N . GLU B 1 146 ? 6.863 -7.059 -1.438 1 97.94 146 GLU B N 1
ATOM 3737 C CA . GLU B 1 146 ? 7.781 -6.941 -2.566 1 97.94 146 GLU B CA 1
ATOM 3738 C C . GLU B 1 146 ? 8.961 -6.039 -2.225 1 97.94 146 GLU B C 1
ATOM 3740 O O . GLU B 1 146 ? 10.109 -6.363 -2.535 1 97.94 146 GLU B O 1
ATOM 3745 N N . LYS B 1 147 ? 8.594 -4.922 -1.637 1 96.88 147 LYS B N 1
ATOM 3746 C CA . LYS B 1 147 ? 9.625 -3.943 -1.295 1 96.88 147 LYS B CA 1
ATOM 3747 C C . LYS B 1 147 ? 10.602 -4.508 -0.264 1 96.88 147 LYS B C 1
ATOM 3749 O O . LYS B 1 147 ? 11.805 -4.242 -0.33 1 96.88 147 LYS B O 1
ATOM 3754 N N . LEU B 1 148 ? 10.094 -5.211 0.661 1 97.31 148 LEU B N 1
ATOM 3755 C CA . LEU B 1 148 ? 10.93 -5.844 1.68 1 97.31 148 LEU B CA 1
ATOM 3756 C C . LEU B 1 148 ? 11.914 -6.824 1.046 1 97.31 148 LEU B C 1
ATOM 3758 O O . LEU B 1 148 ? 13.094 -6.824 1.385 1 97.31 148 LEU B O 1
ATOM 3762 N N . ILE B 1 149 ? 11.43 -7.633 0.137 1 97.38 149 ILE B N 1
ATOM 3763 C CA . ILE B 1 149 ? 12.266 -8.609 -0.552 1 97.38 149 ILE B CA 1
ATOM 3764 C C . ILE B 1 149 ? 13.336 -7.895 -1.365 1 97.38 149 ILE B C 1
ATOM 3766 O O . ILE B 1 149 ? 14.508 -8.289 -1.35 1 97.38 149 ILE B O 1
ATOM 3770 N N . ALA B 1 150 ? 12.938 -6.859 -2.049 1 95.06 150 ALA B N 1
ATOM 3771 C CA . ALA B 1 150 ? 13.891 -6.07 -2.834 1 95.06 150 ALA B CA 1
ATOM 3772 C C . ALA B 1 150 ? 14.945 -5.438 -1.938 1 95.06 150 ALA B C 1
ATOM 3774 O O . ALA B 1 150 ? 16.141 -5.43 -2.279 1 95.06 150 ALA B O 1
ATOM 3775 N N . ALA B 1 151 ? 14.523 -4.883 -0.822 1 94 151 ALA B N 1
ATOM 3776 C CA . ALA B 1 151 ? 15.445 -4.254 0.117 1 94 151 ALA B CA 1
ATOM 3777 C C . ALA B 1 151 ? 16.422 -5.277 0.699 1 94 151 ALA B C 1
ATOM 3779 O O . ALA B 1 151 ? 17.609 -4.977 0.894 1 94 151 ALA B O 1
ATOM 3780 N N . GLU B 1 152 ? 15.922 -6.441 0.989 1 93.5 152 GLU B N 1
ATOM 3781 C CA . GLU B 1 152 ? 16.781 -7.512 1.491 1 93.5 152 GLU B CA 1
ATOM 3782 C C . GLU B 1 152 ? 17.875 -7.859 0.485 1 93.5 152 GLU B C 1
ATOM 3784 O O . GLU B 1 152 ? 19.031 -8.039 0.859 1 93.5 152 GLU B O 1
ATOM 3789 N N . ALA B 1 153 ? 17.5 -7.922 -0.746 1 92.44 153 ALA B N 1
ATOM 3790 C CA . ALA B 1 153 ? 18.469 -8.203 -1.803 1 92.44 153 ALA B CA 1
ATOM 3791 C C . ALA B 1 153 ? 19.5 -7.086 -1.918 1 92.44 153 ALA B C 1
ATOM 3793 O O . ALA B 1 153 ? 20.656 -7.336 -2.238 1 92.44 153 ALA B O 1
ATOM 3794 N N . TYR B 1 154 ? 19.062 -5.902 -1.656 1 89.25 154 TYR B N 1
ATOM 3795 C CA . TYR B 1 154 ? 19.938 -4.734 -1.754 1 89.25 154 TYR B CA 1
ATOM 3796 C C . TYR B 1 154 ? 20.938 -4.703 -0.601 1 89.25 154 TYR B C 1
ATOM 3798 O O . TYR B 1 154 ? 22.109 -4.422 -0.802 1 89.25 154 TYR B O 1
ATOM 3806 N N . HIS B 1 155 ? 20.469 -4.957 0.595 1 88.19 155 HIS B N 1
ATOM 3807 C CA . HIS B 1 155 ? 21.266 -4.801 1.796 1 88.19 155 HIS B CA 1
ATOM 3808 C C . HIS B 1 155 ? 22.125 -6.039 2.049 1 88.19 155 HIS B C 1
ATOM 3810 O O . HIS B 1 155 ? 23.219 -5.938 2.609 1 88.19 155 HIS B O 1
ATOM 3816 N N . SER B 1 156 ? 21.562 -7.109 1.76 1 80.81 156 SER B N 1
ATOM 3817 C CA . SER B 1 156 ? 22.172 -8.359 2.203 1 80.81 156 SER B CA 1
ATOM 3818 C C . SER B 1 156 ? 23.469 -8.633 1.451 1 80.81 156 SER B C 1
ATOM 3820 O O . SER B 1 156 ? 23.547 -8.398 0.243 1 80.81 156 SER B O 1
ATOM 3822 N N . LYS B 1 157 ? 24.422 -8.961 2.201 1 83.75 157 LYS B N 1
ATOM 3823 C CA . LYS B 1 157 ? 25.672 -9.445 1.639 1 83.75 157 LYS B CA 1
ATOM 3824 C C . LYS B 1 157 ? 25.656 -10.961 1.479 1 83.75 157 LYS B C 1
ATOM 3826 O O . LYS B 1 157 ? 26.672 -11.578 1.152 1 83.75 157 LYS B O 1
ATOM 3831 N N . SER B 1 158 ? 24.469 -11.445 1.698 1 84.62 158 SER B N 1
ATOM 3832 C CA . SER B 1 158 ? 24.328 -12.898 1.659 1 84.62 158 SER B CA 1
ATOM 3833 C C . SER B 1 158 ? 24.328 -13.414 0.224 1 84.62 158 SER B C 1
ATOM 3835 O O . SER B 1 158 ? 24.188 -12.633 -0.722 1 84.62 158 SER B O 1
ATOM 3837 N N . LYS B 1 159 ? 24.531 -14.703 0.11 1 92.56 159 LYS B N 1
ATOM 3838 C CA . LYS B 1 159 ? 24.516 -15.375 -1.183 1 92.56 159 LYS B CA 1
ATOM 3839 C C . LYS B 1 159 ? 23.094 -15.703 -1.606 1 92.56 159 LYS B C 1
ATOM 3841 O O . LYS B 1 159 ? 22.844 -16.094 -2.754 1 92.56 159 LYS B O 1
ATOM 3846 N N . THR B 1 160 ? 22.172 -15.508 -0.691 1 96.62 160 THR B N 1
ATOM 3847 C CA . THR B 1 160 ? 20.781 -15.836 -0.991 1 96.62 160 THR B CA 1
ATOM 3848 C C . THR B 1 160 ? 20.219 -14.898 -2.055 1 96.62 160 THR B C 1
ATOM 3850 O O . THR B 1 160 ? 20.328 -13.672 -1.932 1 96.62 160 THR B O 1
ATOM 3853 N N . VAL B 1 161 ? 19.672 -15.445 -3.117 1 97.56 161 VAL B N 1
ATOM 3854 C CA . VAL B 1 161 ? 19 -14.688 -4.176 1 97.56 161 VAL B CA 1
ATOM 3855 C C . VAL B 1 161 ? 17.531 -14.492 -3.828 1 97.56 161 VAL B C 1
ATOM 3857 O O . VAL B 1 161 ? 16.797 -15.461 -3.68 1 97.56 161 VAL B O 1
ATOM 3860 N N . PHE B 1 162 ? 17.125 -13.242 -3.652 1 97.94 162 PHE B N 1
ATOM 3861 C CA . PHE B 1 162 ? 15.75 -12.891 -3.361 1 97.94 162 PHE B CA 1
ATOM 3862 C C . PHE B 1 162 ? 15.07 -12.305 -4.594 1 97.94 162 PHE B C 1
ATOM 3864 O O . PHE B 1 162 ? 15.617 -11.414 -5.246 1 97.94 162 PHE B O 1
ATOM 3871 N N . SER B 1 163 ? 13.867 -12.758 -4.926 1 98.06 163 SER B N 1
ATOM 3872 C CA . SER B 1 163 ? 13.062 -12.164 -5.988 1 98.06 163 SER B CA 1
ATOM 3873 C C . SER B 1 163 ? 11.57 -12.352 -5.719 1 98.06 163 SER B C 1
ATOM 3875 O O . SER B 1 163 ? 11.18 -13.195 -4.902 1 98.06 163 SER B O 1
ATOM 3877 N N . SER B 1 164 ? 10.789 -11.531 -6.297 1 98.62 164 SER B N 1
ATOM 3878 C CA . SER B 1 164 ? 9.336 -11.656 -6.246 1 98.62 164 SER B CA 1
ATOM 3879 C C . SER B 1 164 ? 8.758 -11.953 -7.625 1 98.62 164 SER B C 1
ATOM 3881 O O . SER B 1 164 ? 9.352 -11.586 -8.641 1 98.62 164 SER B O 1
ATOM 3883 N N . VAL B 1 165 ? 7.664 -12.672 -7.617 1 98.75 165 VAL B N 1
ATOM 3884 C CA . VAL B 1 165 ? 6.855 -12.828 -8.82 1 98.75 165 VAL B CA 1
ATOM 3885 C C . VAL B 1 165 ? 5.488 -12.172 -8.609 1 98.75 165 VAL B C 1
ATOM 3887 O O . VAL B 1 165 ? 4.91 -12.266 -7.527 1 98.75 165 VAL B O 1
ATOM 3890 N N . ARG B 1 166 ? 5.086 -11.422 -9.539 1 98.62 166 ARG B N 1
ATOM 3891 C CA . ARG B 1 166 ? 3.799 -10.734 -9.516 1 98.62 166 ARG B CA 1
ATOM 3892 C C . ARG B 1 166 ? 2.91 -11.195 -10.672 1 98.62 166 ARG B C 1
ATOM 3894 O O . ARG B 1 166 ? 3.33 -11.172 -11.828 1 98.62 166 ARG B O 1
ATOM 3901 N N . PHE B 1 167 ? 1.68 -11.602 -10.344 1 97.69 167 PHE B N 1
ATOM 3902 C CA . PHE B 1 167 ? 0.732 -11.992 -11.383 1 97.69 167 PHE B CA 1
ATOM 3903 C C . PHE B 1 167 ? -0.702 -11.82 -10.898 1 97.69 167 PHE B C 1
ATOM 3905 O O . PHE B 1 167 ? -0.935 -11.5 -9.734 1 97.69 167 PHE B O 1
ATOM 3912 N N . GLY B 1 168 ? -1.666 -11.938 -11.812 1 96.25 168 GLY B N 1
ATOM 3913 C CA . GLY B 1 168 ? -3.076 -11.727 -11.523 1 96.25 168 GLY B CA 1
ATOM 3914 C C . GLY B 1 168 ? -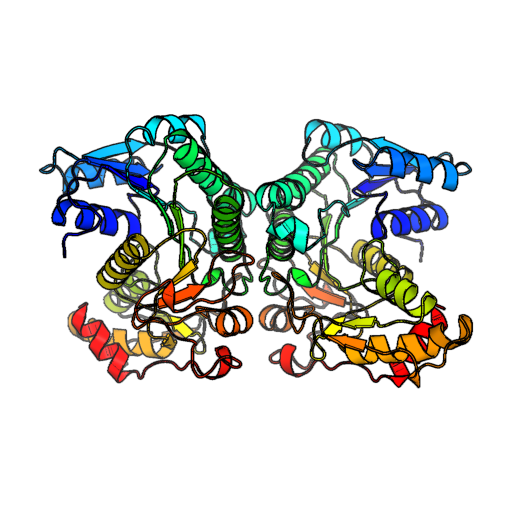3.775 -12.984 -11.039 1 96.25 168 GLY B C 1
ATOM 3915 O O . GLY B 1 168 ? -3.219 -13.75 -10.242 1 96.25 168 GLY B O 1
ATOM 3916 N N . ASN B 1 169 ? -4.93 -13.164 -11.484 1 94.25 169 ASN B N 1
ATOM 3917 C CA . ASN B 1 169 ? -5.766 -14.266 -11.023 1 94.25 169 ASN B CA 1
ATOM 3918 C C . ASN B 1 169 ? -5.363 -15.586 -11.688 1 94.25 169 ASN B C 1
ATOM 3920 O O . ASN B 1 169 ? -4.883 -15.594 -12.82 1 94.25 169 ASN B O 1
ATOM 3924 N N . VAL B 1 170 ? -5.465 -16.562 -10.914 1 93.56 170 VAL B N 1
ATOM 3925 C CA . VAL B 1 170 ? -5.219 -17.922 -11.406 1 93.56 170 VAL B CA 1
ATOM 3926 C C . VAL B 1 170 ? -6.527 -18.703 -11.438 1 93.56 170 VAL B C 1
ATOM 3928 O O . VAL B 1 170 ? -7.285 -18.688 -10.461 1 93.56 170 VAL B O 1
ATOM 3931 N N . PHE B 1 171 ? -6.777 -19.344 -12.555 1 89.31 171 PHE B N 1
ATOM 3932 C CA . PHE B 1 171 ? -8.008 -20.109 -12.711 1 89.31 171 PHE B CA 1
ATOM 3933 C C . PHE B 1 171 ? -8.078 -21.25 -11.695 1 89.31 171 PHE B C 1
ATOM 3935 O O . PHE B 1 171 ? -7.074 -21.906 -11.43 1 89.31 171 PHE B O 1
ATOM 3942 N N . HIS B 1 172 ? -9.234 -21.438 -11.102 1 83.81 172 HIS B N 1
ATOM 3943 C CA . HIS B 1 172 ? -9.602 -22.594 -10.297 1 83.81 172 HIS B CA 1
ATOM 3944 C C . HIS B 1 172 ? -8.805 -22.641 -9 1 83.81 172 HIS B C 1
ATOM 3946 O O . HIS B 1 172 ? -8.273 -23.688 -8.625 1 83.81 172 HIS B O 1
ATOM 3952 N N . THR B 1 173 ? -8.57 -21.453 -8.461 1 84.44 173 THR B N 1
ATOM 3953 C CA . THR B 1 173 ? -7.961 -21.422 -7.137 1 84.44 173 THR B CA 1
ATOM 3954 C C . THR B 1 173 ? -9.031 -21.297 -6.055 1 84.44 173 THR B C 1
ATOM 3956 O O . THR B 1 173 ? -10.141 -20.844 -6.324 1 84.44 173 THR B O 1
ATOM 3959 N N . ARG B 1 174 ? -8.75 -21.75 -4.973 1 72.25 174 ARG B N 1
ATOM 3960 C CA . ARG B 1 174 ? -9.68 -21.75 -3.852 1 72.25 174 ARG B CA 1
ATOM 3961 C C . ARG B 1 174 ? -10.125 -20.328 -3.518 1 72.25 174 ARG B C 1
ATOM 3963 O O . ARG B 1 174 ? -9.297 -19.422 -3.43 1 72.25 174 ARG B O 1
ATOM 3970 N N . GLY B 1 175 ? -11.477 -20.203 -3.367 1 71.44 175 GLY B N 1
ATOM 3971 C CA . GLY B 1 175 ? -12.023 -18.922 -2.93 1 71.44 175 GLY B CA 1
ATOM 3972 C C . GLY B 1 175 ? -12.055 -17.875 -4.027 1 71.44 175 GLY B C 1
ATOM 3973 O O . GLY B 1 175 ? -12.336 -16.703 -3.764 1 71.44 175 GLY B O 1
ATOM 3974 N N . SER B 1 176 ? -11.773 -18.344 -5.215 1 83 176 SER B N 1
ATOM 3975 C CA . SER B 1 176 ? -11.758 -17.391 -6.32 1 83 176 SER B CA 1
ATOM 3976 C C . SER B 1 176 ? -13.117 -17.328 -7.016 1 83 176 SER B C 1
ATOM 3978 O O . SER B 1 176 ? -14.062 -18 -6.605 1 83 176 SER B O 1
ATOM 3980 N N . ILE B 1 177 ? -13.234 -16.422 -7.973 1 81.88 177 ILE B N 1
ATOM 3981 C CA . ILE B 1 177 ? -14.5 -16.062 -8.602 1 81.88 177 ILE B CA 1
ATOM 3982 C C . ILE B 1 177 ? -15 -17.219 -9.461 1 81.88 177 ILE B C 1
ATOM 3984 O O . ILE B 1 177 ? -16.203 -17.438 -9.578 1 81.88 177 ILE B O 1
ATOM 3988 N N . LEU B 1 178 ? -14.125 -18.062 -9.984 1 86.12 178 LEU B N 1
ATOM 3989 C CA . LEU B 1 178 ? -14.547 -19.047 -10.977 1 86.12 178 LEU B CA 1
ATOM 3990 C C . LEU B 1 178 ? -15.328 -20.172 -10.328 1 86.12 178 LEU B C 1
ATOM 3992 O O . LEU B 1 178 ? -16.406 -20.547 -10.797 1 86.12 178 LEU B O 1
ATOM 3996 N N . PRO B 1 179 ? -14.773 -20.688 -9.195 1 85.81 179 PRO B N 1
ATOM 3997 C CA . PRO B 1 179 ? -15.578 -21.719 -8.523 1 85.81 179 PRO B CA 1
ATOM 3998 C C . PRO B 1 179 ? -16.953 -21.203 -8.117 1 85.81 179 PRO B C 1
ATOM 4000 O O . PRO B 1 179 ? -17.938 -21.938 -8.18 1 85.81 179 PRO B O 1
ATOM 4003 N N . LYS B 1 180 ? -16.984 -20.016 -7.738 1 88.56 180 LYS B N 1
ATOM 4004 C CA . LYS B 1 180 ? -18.266 -19.406 -7.359 1 88.56 180 LYS B CA 1
ATOM 4005 C C . LYS B 1 180 ? -19.219 -19.344 -8.555 1 88.56 180 LYS B C 1
ATOM 4007 O O . LYS B 1 180 ? -20.391 -19.703 -8.438 1 88.56 180 LYS B O 1
ATOM 4012 N N . ILE B 1 181 ? -18.766 -18.953 -9.68 1 92.5 181 ILE B N 1
ATOM 4013 C CA . ILE B 1 181 ? -19.578 -18.828 -10.883 1 92.5 181 ILE B CA 1
ATOM 4014 C C . ILE B 1 181 ? -20 -20.203 -11.375 1 92.5 181 ILE B C 1
ATOM 4016 O O . ILE B 1 181 ? -21.141 -20.391 -11.82 1 92.5 181 ILE B O 1
ATOM 4020 N N . GLU B 1 182 ? -19.094 -21.109 -11.305 1 92.81 182 GLU B N 1
ATOM 4021 C CA . GLU B 1 182 ? -19.422 -22.484 -11.688 1 92.81 182 GLU B CA 1
ATOM 4022 C C . GLU B 1 182 ? -20.594 -23.016 -10.875 1 92.81 182 GLU B C 1
ATOM 4024 O O . GLU B 1 182 ? -21.5 -23.641 -11.43 1 92.81 182 GLU B O 1
ATOM 4029 N N . LYS B 1 183 ? -20.516 -22.781 -9.586 1 93.56 183 LYS B N 1
ATOM 4030 C CA . LYS B 1 183 ? -21.578 -23.234 -8.695 1 93.56 183 LYS B CA 1
ATOM 4031 C C . LYS B 1 183 ? -22.906 -22.547 -9.031 1 93.56 183 LYS B C 1
ATOM 4033 O O . LYS B 1 183 ? -23.953 -23.172 -9.016 1 93.56 183 LYS B O 1
ATOM 4038 N N . GLN B 1 184 ? -22.859 -21.328 -9.352 1 95.88 184 GLN B N 1
ATOM 4039 C CA . GLN B 1 184 ? -24.062 -20.578 -9.727 1 95.88 184 GLN B CA 1
ATOM 4040 C C . GLN B 1 184 ? -24.656 -21.109 -11.023 1 95.88 184 GLN B C 1
ATOM 4042 O O . GLN B 1 184 ? -25.875 -21.234 -11.141 1 95.88 184 GLN B O 1
ATOM 4047 N N . ILE B 1 185 ? -23.875 -21.469 -11.969 1 95.5 185 ILE B N 1
ATOM 4048 C CA . ILE B 1 185 ? -24.328 -22.016 -13.242 1 95.5 185 ILE B CA 1
ATOM 4049 C C . ILE B 1 185 ? -24.953 -23.391 -13.016 1 95.5 185 ILE B C 1
ATOM 4051 O O . ILE B 1 185 ? -26.016 -23.703 -13.578 1 95.5 185 ILE B O 1
ATOM 4055 N N . GLN B 1 186 ? -24.266 -24.172 -12.18 1 95.12 186 GLN B N 1
ATOM 4056 C CA . GLN B 1 186 ? -24.766 -25.5 -11.852 1 95.12 186 GLN B CA 1
ATOM 4057 C C . GLN B 1 186 ? -26.172 -25.422 -11.266 1 95.12 186 GLN B C 1
ATOM 4059 O O . GLN B 1 186 ? -26.969 -26.359 -11.43 1 95.12 186 GLN B O 1
ATOM 4064 N N . ASN B 1 187 ? -26.469 -24.312 -10.641 1 96 187 ASN B N 1
ATOM 4065 C CA . ASN B 1 187 ? -27.766 -24.125 -9.992 1 96 187 ASN B CA 1
ATOM 4066 C C . ASN B 1 187 ? -28.734 -23.344 -10.883 1 96 187 ASN B C 1
ATOM 4068 O O . ASN B 1 187 ? -29.812 -22.938 -10.43 1 96 187 ASN B O 1
ATOM 4072 N N . GLY B 1 188 ? -28.328 -23.094 -11.977 1 94.69 188 GLY B N 1
ATOM 4073 C CA . GLY B 1 188 ? -29.188 -22.453 -12.953 1 94.69 188 GLY B CA 1
ATOM 4074 C C . GLY B 1 188 ? -29.156 -20.938 -12.891 1 94.69 188 GLY B C 1
ATOM 4075 O O . GLY B 1 188 ? -29.875 -20.266 -13.633 1 94.69 188 GLY B O 1
ATOM 4076 N N . GLY B 1 189 ? -28.391 -20.391 -12.062 1 93.06 189 GLY B N 1
ATOM 4077 C CA . GLY B 1 189 ? -28.234 -18.953 -11.938 1 93.06 189 GLY B CA 1
ATOM 4078 C C . GLY B 1 189 ? -29.062 -18.359 -10.812 1 93.06 189 GLY B C 1
ATOM 4079 O O . GLY B 1 189 ? -29.625 -19.094 -9.992 1 93.06 189 GLY B O 1
ATOM 4080 N N . PRO B 1 190 ? -29.156 -17.016 -10.75 1 96.19 190 PRO B N 1
ATOM 4081 C CA . PRO B 1 190 ? -28.391 -16.062 -11.555 1 96.19 190 PRO B CA 1
ATOM 4082 C C . PRO B 1 190 ? -26.922 -15.977 -11.148 1 96.19 190 PRO B C 1
ATOM 4084 O O . PRO B 1 190 ? -26.562 -16.375 -10.039 1 96.19 190 PRO B O 1
ATOM 4087 N N . LEU B 1 191 ? -26.047 -15.531 -12.117 1 96.69 191 LEU B N 1
ATOM 4088 C CA . LEU B 1 191 ? -24.672 -15.188 -11.797 1 96.69 191 LEU B CA 1
ATOM 4089 C C . LEU B 1 191 ? -24.594 -13.812 -11.125 1 96.69 191 LEU B C 1
ATOM 4091 O O . LEU B 1 191 ? -25.328 -12.898 -11.508 1 96.69 191 LEU B O 1
ATOM 4095 N N . THR B 1 192 ? -23.766 -13.688 -10.148 1 94.56 192 THR B N 1
ATOM 4096 C CA . THR B 1 192 ? -23.594 -12.406 -9.469 1 94.56 192 THR B CA 1
ATOM 4097 C C . THR B 1 192 ? -22.312 -11.719 -9.945 1 94.56 192 THR B C 1
ATOM 4099 O O . THR B 1 192 ? -21.203 -12.203 -9.688 1 94.56 192 THR B O 1
ATOM 4102 N N . LEU B 1 193 ? -22.469 -10.664 -10.641 1 94.56 193 LEU B N 1
ATOM 4103 C CA . LEU B 1 193 ? -21.375 -9.859 -11.18 1 94.56 193 LEU B CA 1
ATOM 4104 C C . LEU B 1 193 ? -21.281 -8.516 -10.461 1 94.56 193 LEU B C 1
ATOM 4106 O O . LEU B 1 193 ? -22.266 -7.793 -10.359 1 94.56 193 LEU B O 1
ATOM 4110 N N . THR B 1 194 ? -20.125 -8.203 -9.93 1 90.25 194 THR B N 1
ATOM 4111 C CA . THR B 1 194 ? -19.969 -6.973 -9.164 1 90.25 194 THR B CA 1
ATOM 4112 C C . THR B 1 194 ? -20.156 -5.75 -10.055 1 90.25 194 THR B C 1
ATOM 4114 O O . THR B 1 194 ? -21.016 -4.902 -9.789 1 90.25 194 THR B O 1
ATOM 4117 N N . ASP B 1 195 ? -19.375 -5.699 -11.18 1 92.62 195 ASP B N 1
ATOM 4118 C CA . ASP B 1 195 ? -19.469 -4.59 -12.125 1 92.62 195 ASP B CA 1
ATOM 4119 C C . ASP B 1 195 ? -19.047 -5.035 -13.531 1 92.62 195 ASP B C 1
ATOM 4121 O O . ASP B 1 195 ? -18.062 -5.738 -13.695 1 92.62 195 ASP B O 1
ATOM 4125 N N . GLU B 1 196 ? -19.766 -4.562 -14.492 1 93.88 196 GLU B N 1
ATOM 4126 C CA . GLU B 1 196 ? -19.562 -5.012 -15.867 1 93.88 196 GLU B CA 1
ATOM 4127 C C . GLU B 1 196 ? -18.281 -4.438 -16.453 1 93.88 196 GLU B C 1
ATOM 4129 O O . GLU B 1 196 ? -17.75 -4.953 -17.438 1 93.88 196 GLU B O 1
ATOM 4134 N N . ARG B 1 197 ? -17.797 -3.443 -15.883 1 92.19 197 ARG B N 1
ATOM 4135 C CA . ARG B 1 197 ? -16.625 -2.754 -16.406 1 92.19 197 ARG B CA 1
ATOM 4136 C C . ARG B 1 197 ? -15.336 -3.414 -15.922 1 92.19 197 ARG B C 1
ATOM 4138 O O . ARG B 1 197 ? -14.242 -3.07 -16.391 1 92.19 197 ARG B O 1
ATOM 4145 N N . MET B 1 198 ? -15.383 -4.363 -15.039 1 94.88 198 MET B N 1
ATOM 4146 C CA . MET B 1 198 ? -14.211 -4.895 -14.344 1 94.88 198 MET B CA 1
ATOM 4147 C C . MET B 1 198 ? -13.344 -5.715 -15.289 1 94.88 198 MET B C 1
ATOM 4149 O O . MET B 1 198 ? -13.852 -6.512 -16.078 1 94.88 198 MET B O 1
ATOM 4153 N N . LYS B 1 199 ? -12.102 -5.48 -15.242 1 96.5 199 LYS B N 1
ATOM 4154 C CA . LYS B 1 199 ? -11.102 -6.223 -16 1 96.5 199 LYS B CA 1
ATOM 4155 C C . LYS B 1 199 ? -10.07 -6.859 -15.086 1 96.5 199 LYS B C 1
ATOM 4157 O O . LYS B 1 199 ? -9.648 -6.254 -14.094 1 96.5 199 LYS B O 1
ATOM 4162 N N . ARG B 1 200 ? -9.711 -8.086 -15.375 1 96.5 200 ARG B N 1
ATOM 4163 C CA . ARG B 1 200 ? -8.742 -8.844 -14.586 1 96.5 200 ARG B CA 1
ATOM 4164 C C . ARG B 1 200 ? -7.777 -9.602 -15.492 1 96.5 200 ARG B C 1
ATOM 4166 O O . ARG B 1 200 ? -8.117 -9.938 -16.625 1 96.5 200 ARG B O 1
ATOM 4173 N N . PHE B 1 201 ? -6.621 -9.836 -15.023 1 96.75 201 PHE B N 1
ATOM 4174 C CA . PHE B 1 201 ? -5.672 -10.734 -15.664 1 96.75 201 PHE B CA 1
ATOM 4175 C C . PHE B 1 201 ? -5.84 -12.156 -15.148 1 96.75 201 PHE B C 1
ATOM 4177 O O . PHE B 1 201 ? -6.023 -12.367 -13.945 1 96.75 201 PHE B O 1
ATOM 4184 N N . PHE B 1 202 ? -5.801 -13.133 -16.094 1 95.12 202 PHE B N 1
ATOM 4185 C CA . PHE B 1 202 ? -6 -14.523 -15.711 1 95.12 202 PHE B CA 1
ATOM 4186 C C . PHE B 1 202 ? -4.953 -15.422 -16.359 1 95.12 202 PHE B C 1
ATOM 4188 O O . PHE B 1 202 ? -4.473 -15.133 -17.453 1 95.12 202 PHE B O 1
ATOM 4195 N N . MET B 1 203 ? -4.621 -16.469 -15.648 1 93.69 203 MET B N 1
ATOM 4196 C CA . MET B 1 203 ? -3.857 -17.562 -16.25 1 93.69 203 MET B CA 1
ATOM 4197 C C . MET B 1 203 ? -4.199 -18.891 -15.578 1 93.69 203 MET B C 1
ATOM 4199 O O . MET B 1 203 ? -4.887 -18.922 -14.555 1 93.69 203 MET B O 1
ATOM 4203 N N . THR B 1 204 ? -3.812 -19.969 -16.172 1 92.12 204 THR B N 1
ATOM 4204 C CA . THR B 1 204 ? -4.035 -21.281 -15.586 1 92.12 204 THR B CA 1
ATOM 4205 C C . THR B 1 204 ? -3.039 -21.547 -14.453 1 92.12 204 THR B C 1
ATOM 4207 O O . THR B 1 204 ? -2.008 -20.875 -14.367 1 92.12 204 THR B O 1
ATOM 4210 N N . LYS B 1 205 ? -3.379 -22.469 -13.633 1 92.62 205 LYS B N 1
ATOM 4211 C CA . LYS B 1 205 ? -2.492 -22.875 -12.547 1 92.62 205 LYS B CA 1
ATOM 4212 C C . LYS B 1 205 ? -1.164 -23.391 -13.086 1 92.62 205 LYS B C 1
ATOM 4214 O O . LYS B 1 205 ? -0.103 -23.094 -12.531 1 92.62 205 LYS B O 1
ATOM 4219 N N . GLU B 1 206 ? -1.198 -24.156 -14.148 1 93.06 206 GLU B N 1
ATOM 4220 C CA . GLU B 1 206 ? -0.005 -24.703 -14.781 1 93.06 206 GLU B CA 1
ATOM 4221 C C . GLU B 1 206 ? 0.906 -23.594 -15.312 1 93.06 206 GLU B C 1
ATOM 4223 O O . GLU B 1 206 ? 2.121 -23.641 -15.109 1 93.06 206 GLU B O 1
ATOM 4228 N N . ASP B 1 207 ? 0.238 -22.641 -15.953 1 94.31 207 ASP B N 1
ATOM 4229 C CA . ASP B 1 207 ? 1.011 -21.516 -16.469 1 94.31 207 ASP B CA 1
ATOM 4230 C C . ASP B 1 207 ? 1.668 -20.734 -15.336 1 94.31 207 ASP B C 1
ATOM 4232 O O . ASP B 1 207 ? 2.816 -20.312 -15.461 1 94.31 207 ASP B O 1
ATOM 4236 N N . ALA B 1 208 ? 0.929 -20.562 -14.273 1 96.12 208 ALA B N 1
ATOM 4237 C CA . ALA B 1 208 ? 1.464 -19.828 -13.125 1 96.12 208 ALA B CA 1
ATOM 4238 C C . ALA B 1 208 ? 2.705 -20.516 -12.562 1 96.12 208 ALA B C 1
ATOM 4240 O O . ALA B 1 208 ? 3.74 -19.875 -12.359 1 96.12 208 ALA B O 1
ATOM 4241 N N . VAL B 1 209 ? 2.658 -21.812 -12.375 1 97.06 209 VAL B N 1
ATOM 4242 C CA . VAL B 1 209 ? 3.764 -22.578 -11.797 1 97.06 209 VAL B CA 1
ATOM 4243 C C . VAL B 1 209 ? 4.957 -22.547 -12.742 1 97.06 209 VAL B C 1
ATOM 4245 O O . VAL B 1 209 ? 6.098 -22.359 -12.312 1 97.06 209 VAL B O 1
ATOM 4248 N N . ASP B 1 210 ? 4.688 -22.719 -14.039 1 96.81 210 ASP B N 1
ATOM 4249 C CA . ASP B 1 210 ? 5.754 -22.672 -15.039 1 96.81 210 ASP B CA 1
ATOM 4250 C C . ASP B 1 210 ? 6.492 -21.344 -14.984 1 96.81 210 ASP B C 1
ATOM 4252 O O . ASP B 1 210 ? 7.727 -21.312 -15 1 96.81 210 ASP B O 1
ATOM 4256 N N . LEU B 1 211 ? 5.719 -20.328 -14.922 1 95.75 211 LEU B N 1
ATOM 4257 C CA . LEU B 1 211 ? 6.312 -19 -14.945 1 95.75 211 LEU B CA 1
ATOM 4258 C C . LEU B 1 211 ? 7.035 -18.703 -13.633 1 95.75 211 LEU B C 1
ATOM 4260 O O . LEU B 1 211 ? 8.062 -18.016 -13.633 1 95.75 211 LEU B O 1
ATOM 4264 N N . ILE B 1 212 ? 6.496 -19.188 -12.516 1 98.06 212 ILE B N 1
ATOM 4265 C CA . ILE B 1 212 ? 7.164 -19.031 -11.227 1 98.06 212 ILE B CA 1
ATOM 4266 C C . ILE B 1 212 ? 8.523 -19.719 -11.266 1 98.06 212 ILE B C 1
ATOM 4268 O O . ILE B 1 212 ? 9.531 -19.141 -10.852 1 98.06 212 ILE B O 1
ATOM 4272 N N . LEU B 1 213 ? 8.602 -20.938 -11.805 1 97.94 213 LEU B N 1
ATOM 4273 C CA . LEU B 1 213 ? 9.844 -21.703 -11.875 1 97.94 213 LEU B CA 1
ATOM 4274 C C . LEU B 1 213 ? 10.828 -21.062 -12.844 1 97.94 213 LEU B C 1
ATOM 4276 O O . LEU B 1 213 ? 12.039 -21.047 -12.602 1 97.94 213 LEU B O 1
ATOM 4280 N N . ASN B 1 214 ? 10.297 -20.562 -13.945 1 96.88 214 ASN B N 1
ATOM 4281 C CA . ASN B 1 214 ? 11.148 -19.828 -14.883 1 96.88 214 ASN B CA 1
ATOM 4282 C C . ASN B 1 214 ? 11.766 -18.594 -14.234 1 96.88 214 ASN B C 1
ATOM 4284 O O . ASN B 1 214 ? 12.93 -18.266 -14.477 1 96.88 214 ASN B O 1
ATOM 4288 N N . ALA B 1 215 ? 10.953 -17.891 -13.445 1 96.81 215 ALA B N 1
ATOM 4289 C CA . ALA B 1 215 ? 11.461 -16.734 -12.711 1 96.81 215 ALA B CA 1
ATOM 4290 C C . ALA B 1 215 ? 12.547 -17.141 -11.727 1 96.81 215 ALA B C 1
ATOM 4292 O O . ALA B 1 215 ? 13.578 -16.484 -11.617 1 96.81 215 ALA B O 1
ATOM 4293 N N . ALA B 1 216 ? 12.297 -18.25 -11.039 1 97.5 216 ALA B N 1
ATOM 4294 C CA . ALA B 1 216 ? 13.281 -18.766 -10.086 1 97.5 216 ALA B CA 1
ATOM 4295 C C . ALA B 1 216 ? 14.602 -19.078 -10.789 1 97.5 216 ALA B C 1
ATOM 4297 O O . ALA B 1 216 ? 15.68 -18.781 -10.258 1 97.5 216 ALA B O 1
ATOM 4298 N N . TYR B 1 217 ? 14.492 -19.641 -11.945 1 96.19 217 TYR B N 1
ATOM 4299 C CA . TYR B 1 217 ? 15.672 -19.984 -12.727 1 96.19 217 TYR B CA 1
ATOM 4300 C C . TYR B 1 217 ? 16.422 -18.734 -13.172 1 96.19 217 TYR B C 1
ATOM 4302 O O . TYR B 1 217 ? 17.641 -18.688 -13.148 1 96.19 217 TYR B O 1
ATOM 4310 N N . THR B 1 218 ? 15.711 -17.688 -13.523 1 95.69 218 THR B N 1
ATOM 4311 C CA . THR B 1 218 ? 16.25 -16.484 -14.141 1 95.69 218 THR B CA 1
ATOM 4312 C C . THR B 1 218 ? 16.766 -15.508 -13.078 1 95.69 218 THR B C 1
ATOM 4314 O O . THR B 1 218 ? 17.641 -14.688 -13.352 1 95.69 218 THR B O 1
ATOM 4317 N N . ALA B 1 219 ? 16.297 -15.602 -11.875 1 96.56 219 ALA B N 1
ATOM 4318 C CA . ALA B 1 219 ? 16.516 -14.625 -10.812 1 96.56 219 ALA B CA 1
ATOM 4319 C C . ALA B 1 219 ? 17.984 -14.516 -10.453 1 96.56 219 ALA B C 1
ATOM 4321 O O . ALA B 1 219 ? 18.688 -15.531 -10.344 1 96.56 219 ALA B O 1
ATOM 4322 N N . LYS B 1 220 ? 18.469 -13.281 -10.336 1 94.81 220 LYS B N 1
ATOM 4323 C CA . LYS B 1 220 ? 19.828 -12.977 -9.938 1 94.81 220 LYS B CA 1
ATOM 4324 C C . LYS B 1 220 ? 19.859 -12.188 -8.625 1 94.81 220 LYS B C 1
ATOM 4326 O O . LYS B 1 220 ? 20.922 -12.016 -8.016 1 94.81 220 LYS B O 1
ATOM 4331 N N . GLY B 1 221 ? 18.672 -11.695 -8.211 1 95.12 221 GLY B N 1
ATOM 4332 C CA . GLY B 1 221 ? 18.547 -11.016 -6.93 1 95.12 221 GLY B CA 1
ATOM 4333 C C . GLY B 1 221 ? 17.922 -9.641 -7.047 1 95.12 221 GLY B C 1
ATOM 4334 O O . GLY B 1 221 ? 18.375 -8.805 -7.836 1 95.12 221 GLY B O 1
ATOM 4335 N N . GLY B 1 222 ? 16.812 -9.438 -6.297 1 94.75 222 GLY B N 1
ATOM 4336 C CA . GLY B 1 222 ? 16.219 -8.109 -6.148 1 94.75 222 GLY B CA 1
ATOM 4337 C C . GLY B 1 222 ? 15.141 -7.82 -7.168 1 94.75 222 GLY B C 1
ATOM 4338 O O . GLY B 1 222 ? 14.461 -6.793 -7.09 1 94.75 222 GLY B O 1
ATOM 4339 N N . GLU B 1 223 ? 14.867 -8.703 -8.117 1 96.44 223 GLU B N 1
ATOM 4340 C CA . GLU B 1 223 ? 13.914 -8.438 -9.195 1 96.44 223 GLU B CA 1
ATOM 4341 C C . GLU B 1 223 ? 12.477 -8.672 -8.727 1 96.44 223 GLU B C 1
ATOM 4343 O O . GLU B 1 223 ? 12.242 -9.414 -7.777 1 96.44 223 GLU B O 1
ATOM 4348 N N . THR B 1 224 ? 11.633 -8.047 -9.344 1 97.75 224 THR B N 1
ATOM 4349 C CA . THR B 1 224 ? 10.242 -8.484 -9.438 1 97.75 224 THR B CA 1
ATOM 4350 C C . THR B 1 224 ? 9.906 -8.93 -10.859 1 97.75 224 THR B C 1
ATOM 4352 O O . THR B 1 224 ? 9.961 -8.125 -11.789 1 97.75 224 THR B O 1
ATOM 4355 N N . PHE B 1 225 ? 9.633 -10.188 -11.039 1 98.44 225 PHE B N 1
ATOM 4356 C CA . PHE B 1 225 ? 9.195 -10.734 -12.32 1 98.44 225 PHE B CA 1
ATOM 4357 C C . PHE B 1 225 ? 7.684 -10.633 -12.461 1 98.44 225 PHE B C 1
ATOM 4359 O O . PHE B 1 225 ? 6.938 -11.211 -11.664 1 98.44 225 PHE B O 1
ATOM 4366 N N . ILE B 1 226 ? 7.254 -9.898 -13.43 1 98.44 226 ILE B N 1
ATOM 4367 C CA . ILE B 1 226 ? 5.832 -9.789 -13.734 1 98.44 226 ILE B CA 1
ATOM 4368 C C . ILE B 1 226 ? 5.457 -10.805 -14.812 1 98.44 226 ILE B C 1
ATOM 4370 O O . ILE B 1 226 ? 5.914 -10.703 -15.953 1 98.44 226 ILE B O 1
ATOM 4374 N N . LEU B 1 227 ? 4.633 -11.719 -14.414 1 97.25 227 LEU B N 1
ATOM 4375 C CA . LEU B 1 227 ? 4.266 -12.789 -15.336 1 97.25 227 LEU B CA 1
ATOM 4376 C C . LEU B 1 227 ? 3.26 -12.297 -16.375 1 97.25 227 LEU B C 1
ATOM 4378 O O . LEU B 1 227 ? 2.195 -11.789 -16.016 1 97.25 227 LEU B O 1
ATOM 4382 N N . LYS B 1 228 ? 3.646 -12.469 -17.609 1 95.94 228 LYS B N 1
ATOM 4383 C CA . LYS B 1 228 ? 2.74 -12.023 -18.656 1 95.94 228 LYS B CA 1
ATOM 4384 C C . LYS B 1 228 ? 1.527 -12.945 -18.766 1 95.94 228 LYS B C 1
ATOM 4386 O O . LYS B 1 228 ? 1.661 -14.172 -18.703 1 95.94 228 LYS B O 1
ATOM 4391 N N . MET B 1 229 ? 0.344 -12.352 -18.922 1 96.56 229 MET B N 1
ATOM 4392 C CA . MET B 1 229 ? -0.94 -13.039 -19 1 96.56 229 MET B CA 1
ATOM 4393 C C . MET B 1 229 ? -1.999 -12.148 -19.641 1 96.56 229 MET B C 1
ATOM 4395 O O . MET B 1 229 ? -1.867 -10.922 -19.625 1 96.56 229 MET B O 1
ATOM 4399 N N . PRO B 1 230 ? -3 -12.719 -20.219 1 95.81 230 PRO B N 1
ATOM 4400 C CA . PRO B 1 230 ? -4.012 -11.898 -20.891 1 95.81 230 PRO B CA 1
ATOM 4401 C C . PRO B 1 230 ? -4.961 -11.211 -19.906 1 95.81 230 PRO B C 1
ATOM 4403 O O . PRO B 1 230 ? -5.25 -11.758 -18.828 1 95.81 230 PRO B O 1
ATOM 4406 N N . MET B 1 231 ? -5.445 -10.086 -20.297 1 97.44 231 MET B N 1
ATOM 4407 C CA . MET B 1 231 ? -6.512 -9.383 -19.594 1 97.44 231 MET B CA 1
ATOM 4408 C C . MET B 1 231 ? -7.883 -9.805 -20.109 1 97.44 231 MET B C 1
ATOM 4410 O O . MET B 1 231 ? -8.07 -9.969 -21.312 1 97.44 231 MET B O 1
ATOM 4414 N N . LEU B 1 232 ? -8.82 -10.016 -19.188 1 97.25 232 LEU B N 1
ATOM 4415 C CA . LEU B 1 232 ? -10.188 -10.391 -19.531 1 97.25 232 LEU B CA 1
ATOM 4416 C C . LEU B 1 232 ? -11.188 -9.391 -18.969 1 97.25 232 LEU B C 1
ATOM 4418 O O . LEU B 1 232 ? -11 -8.883 -17.859 1 97.25 232 LEU B O 1
ATOM 4422 N N . ASN B 1 233 ? -12.227 -9.141 -19.766 1 97.19 233 ASN B N 1
ATOM 4423 C CA . ASN B 1 233 ? -13.406 -8.484 -19.203 1 97.19 233 ASN B CA 1
ATOM 4424 C C . ASN B 1 233 ? -14.273 -9.461 -18.422 1 97.19 233 ASN B C 1
ATOM 4426 O O . ASN B 1 233 ? -14.641 -10.516 -18.922 1 97.19 233 ASN B O 1
ATOM 4430 N N . LEU B 1 234 ? -14.57 -9.086 -17.203 1 95.62 234 LEU B N 1
ATOM 4431 C CA . LEU B 1 234 ? -15.289 -10.016 -16.328 1 95.62 234 LEU B CA 1
ATOM 4432 C C . LEU B 1 234 ? -16.641 -10.375 -16.922 1 95.62 234 LEU B C 1
ATOM 4434 O O . LEU B 1 234 ? -17.094 -11.516 -16.812 1 95.62 234 LEU B O 1
ATOM 4438 N N . LYS B 1 235 ? -17.328 -9.391 -17.5 1 96.69 235 LYS B N 1
ATOM 4439 C CA . LYS B 1 235 ? -18.609 -9.672 -18.141 1 96.69 235 LYS B CA 1
ATOM 4440 C C . LYS B 1 235 ? -18.453 -10.727 -19.234 1 96.69 235 LYS B C 1
ATOM 4442 O O . LYS B 1 235 ? -19.25 -11.664 -19.328 1 96.69 235 LYS B O 1
ATOM 4447 N N . ASP B 1 236 ? -17.391 -10.547 -20.016 1 97.19 236 ASP B N 1
ATOM 4448 C CA . ASP B 1 236 ? -17.125 -11.492 -21.094 1 97.19 236 ASP B CA 1
ATOM 4449 C C . ASP B 1 236 ? -16.766 -12.867 -20.547 1 97.19 236 ASP B C 1
ATOM 4451 O O . ASP B 1 236 ? -17.094 -13.891 -21.141 1 97.19 236 ASP B O 1
ATOM 4455 N N . LEU B 1 237 ? -16.047 -12.883 -19.469 1 96.25 237 LEU B N 1
ATOM 4456 C CA . LEU B 1 237 ? -15.719 -14.148 -18.812 1 96.25 237 LEU B CA 1
ATOM 4457 C C . LEU B 1 237 ? -16.984 -14.867 -18.359 1 96.25 237 LEU B C 1
ATOM 4459 O O . LEU B 1 237 ? -17.125 -16.078 -18.562 1 96.25 237 LEU B O 1
ATOM 4463 N N . PHE B 1 238 ? -17.891 -14.125 -17.734 1 96.19 238 PHE B N 1
ATOM 4464 C CA . PHE B 1 238 ? -19.156 -14.695 -17.281 1 96.19 238 PHE B CA 1
ATOM 4465 C C . PHE B 1 238 ? -19.938 -15.297 -18.438 1 96.19 238 PHE B C 1
ATOM 4467 O O . PHE B 1 238 ? -20.422 -16.422 -18.344 1 96.19 238 PHE B O 1
ATOM 4474 N N . GLU B 1 239 ? -20.016 -14.539 -19.484 1 96.62 239 GLU B N 1
ATOM 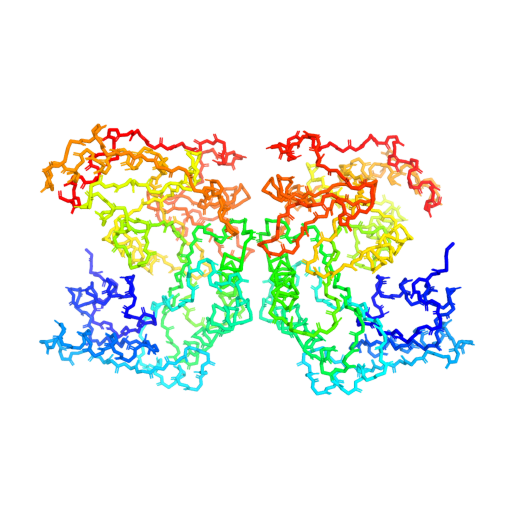4475 C CA . GLU B 1 239 ? -20.719 -15.016 -20.656 1 96.62 239 GLU B CA 1
ATOM 4476 C C . GLU B 1 239 ? -20.062 -16.266 -21.234 1 96.62 239 GLU B C 1
ATOM 4478 O O . GLU B 1 239 ? -20.75 -17.219 -21.609 1 96.62 239 GLU B O 1
ATOM 4483 N N . ALA B 1 240 ? -18.781 -16.219 -21.328 1 96.56 240 ALA B N 1
ATOM 4484 C CA . ALA B 1 240 ? -18.047 -17.375 -21.844 1 96.56 240 ALA B CA 1
ATOM 4485 C C . ALA B 1 240 ? -18.281 -18.609 -20.969 1 96.56 240 ALA B C 1
ATOM 4487 O O . ALA B 1 240 ? -18.391 -19.719 -21.484 1 96.56 240 ALA B O 1
ATOM 4488 N N . MET B 1 241 ? -18.359 -18.422 -19.703 1 95.81 241 MET B N 1
ATOM 4489 C CA . MET B 1 241 ? -18.562 -19.531 -18.781 1 95.81 241 MET B CA 1
ATOM 4490 C C . MET B 1 241 ? -19.969 -20.125 -18.953 1 95.81 241 MET B C 1
ATOM 4492 O O . MET B 1 241 ? -20.141 -21.344 -18.875 1 95.81 241 MET B O 1
ATOM 4496 N N . LYS B 1 242 ? -20.938 -19.25 -19.172 1 96.62 242 LYS B N 1
ATOM 4497 C CA . LYS B 1 242 ? -22.281 -19.75 -19.469 1 96.62 242 LYS B CA 1
ATOM 4498 C C . LYS B 1 242 ? -22.266 -20.656 -20.688 1 96.62 242 LYS B C 1
ATOM 4500 O O . LYS B 1 242 ? -22.906 -21.703 -20.703 1 96.62 242 LYS B O 1
ATOM 4505 N N . ILE B 1 243 ? -21.531 -20.25 -21.641 1 95.94 243 ILE B N 1
ATOM 4506 C CA . ILE B 1 243 ? -21.484 -20.938 -22.922 1 95.94 243 ILE B CA 1
ATOM 4507 C C . ILE B 1 243 ? -20.797 -22.297 -22.75 1 95.94 243 ILE B C 1
ATOM 4509 O O . ILE B 1 243 ? -21.266 -23.312 -23.281 1 95.94 243 ILE B O 1
ATOM 4513 N N . VAL B 1 244 ? -19.703 -22.344 -21.984 1 95.44 244 VAL B N 1
ATOM 4514 C CA . VAL B 1 244 ? -18.859 -23.531 -21.906 1 95.44 244 VAL B CA 1
ATOM 4515 C C . VAL B 1 244 ? -19.406 -24.484 -20.859 1 95.44 244 VAL B C 1
ATOM 4517 O O . VAL B 1 244 ? -19.391 -25.703 -21.062 1 95.44 244 VAL B O 1
ATOM 4520 N N . ILE B 1 245 ? -20 -23.984 -19.766 1 95 245 ILE B N 1
ATOM 4521 C CA . ILE B 1 245 ? -20.344 -24.812 -18.609 1 95 245 ILE B CA 1
ATOM 4522 C C . ILE B 1 245 ? -21.859 -25.062 -18.578 1 95 245 ILE B C 1
ATOM 4524 O O . ILE B 1 245 ? -22.312 -26.125 -18.156 1 95 245 ILE B O 1
ATOM 4528 N N . GLY B 1 246 ? -22.672 -24.141 -19 1 95.44 246 GLY B N 1
ATOM 4529 C CA . GLY B 1 246 ? -24.109 -24.219 -18.953 1 95.44 246 GLY B CA 1
ATOM 4530 C C . GLY B 1 246 ? -24.672 -25.5 -19.531 1 95.44 246 GLY B C 1
ATOM 4531 O O . GLY B 1 246 ? -25.375 -26.25 -18.828 1 95.44 246 GLY B O 1
ATOM 4532 N N . PRO B 1 247 ? -24.281 -25.766 -20.75 1 94.94 247 PRO B N 1
ATOM 4533 C CA . PRO B 1 247 ? -24.812 -26.953 -21.406 1 94.94 247 PRO B CA 1
ATOM 4534 C C . PRO B 1 247 ? -24.453 -28.25 -20.688 1 94.94 247 PRO B C 1
ATOM 4536 O O . PRO B 1 247 ? -25.219 -29.203 -20.703 1 94.94 247 PRO B O 1
ATOM 4539 N N . LYS B 1 248 ? -23.328 -28.25 -20.062 1 94.44 248 LYS B N 1
ATOM 4540 C CA . LYS B 1 248 ? -22.891 -29.422 -19.328 1 94.44 248 LYS B CA 1
ATOM 4541 C C . LYS B 1 248 ? -23.828 -29.719 -18.156 1 94.44 248 LYS B C 1
ATOM 4543 O O . LYS B 1 248 ? -23.891 -30.859 -17.672 1 94.44 248 LYS B O 1
ATOM 4548 N N . HIS B 1 249 ? -24.578 -28.719 -17.734 1 95.19 249 HIS B N 1
ATOM 4549 C CA . HIS B 1 249 ? -25.469 -28.891 -16.609 1 95.19 249 HIS B CA 1
ATOM 4550 C C . HIS B 1 249 ? -26.922 -28.734 -17.016 1 95.19 249 HIS B C 1
ATOM 4552 O O . HIS B 1 249 ? -27.797 -28.531 -16.172 1 95.19 249 HIS B O 1
ATOM 4558 N N . GLY B 1 250 ? -27.172 -28.719 -18.328 1 94.69 250 GLY B N 1
ATOM 4559 C CA . GLY B 1 250 ? -28.516 -28.766 -18.875 1 94.69 250 GLY B CA 1
ATOM 4560 C C . GLY B 1 250 ? -29.125 -27.375 -19.031 1 94.69 250 GLY B C 1
ATOM 4561 O O . GLY B 1 250 ? -30.344 -27.25 -19.156 1 94.69 2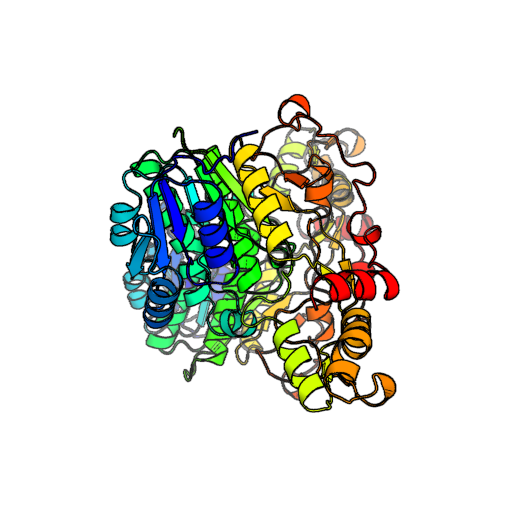50 GLY B O 1
ATOM 4562 N N . TYR B 1 251 ? -28.312 -26.391 -18.891 1 94.62 251 TYR B N 1
ATOM 4563 C CA . TYR B 1 251 ? -28.828 -25.031 -19.031 1 94.62 251 TYR B CA 1
ATOM 4564 C C . TYR B 1 251 ? -28.344 -24.391 -20.312 1 94.62 251 TYR B C 1
ATOM 4566 O O . TYR B 1 251 ? -27.188 -24.531 -20.688 1 94.62 251 TYR B O 1
ATOM 4574 N N . SER B 1 252 ? -29.297 -23.672 -20.906 1 93.5 252 SER B N 1
ATOM 4575 C CA . SER B 1 252 ? -28.891 -22.828 -22.031 1 93.5 252 SER B CA 1
ATOM 4576 C C . SER B 1 252 ? -28.203 -21.562 -21.531 1 93.5 252 SER B C 1
ATOM 4578 O O . SER B 1 252 ? -28.625 -20.969 -20.531 1 93.5 252 SER B O 1
ATOM 4580 N N . SER B 1 253 ? -27.109 -21.141 -22.266 1 91.38 253 SER B N 1
ATOM 4581 C CA . SER B 1 253 ? -26.359 -19.953 -21.875 1 91.38 253 SER B CA 1
ATOM 4582 C C . SER B 1 253 ? -27.25 -18.719 -21.812 1 91.38 253 SER B C 1
ATOM 4584 O O . SER B 1 253 ? -27.047 -17.828 -20.969 1 91.38 253 SER B O 1
ATOM 4586 N N . THR B 1 254 ? -28.266 -18.688 -22.609 1 92.5 254 THR B N 1
ATOM 4587 C CA . THR B 1 254 ? -29.125 -17.516 -22.719 1 92.5 254 THR B CA 1
ATOM 4588 C C . THR B 1 254 ? -30.141 -17.469 -21.594 1 92.5 254 THR B C 1
ATOM 4590 O O . THR B 1 254 ? -30.734 -16.422 -21.328 1 92.5 254 THR B O 1
ATOM 4593 N N . LYS B 1 255 ? -30.328 -18.547 -20.922 1 93.44 255 LYS B N 1
ATOM 4594 C CA . LYS B 1 255 ? -31.328 -18.609 -19.859 1 93.44 255 LYS B CA 1
ATOM 4595 C C . LYS B 1 255 ? -30.719 -18.219 -18.516 1 93.44 255 LYS B C 1
ATOM 4597 O O . LYS B 1 255 ? -31.453 -17.891 -17.578 1 93.44 255 LYS B O 1
ATOM 4602 N N . ILE B 1 256 ? -29.469 -18.375 -18.391 1 96.44 256 ILE B N 1
ATOM 4603 C CA . ILE B 1 256 ? -28.812 -18.047 -17.141 1 96.44 256 ILE B CA 1
ATOM 4604 C C . ILE B 1 256 ? -28.688 -16.531 -17.016 1 96.44 256 ILE B C 1
ATOM 4606 O O . ILE B 1 256 ? -27.953 -15.891 -17.781 1 96.44 256 ILE B O 1
ATOM 4610 N N . LYS B 1 257 ? -29.312 -15.953 -16.078 1 95.88 257 LYS B N 1
ATOM 4611 C CA . LYS B 1 257 ? -29.312 -14.508 -15.883 1 95.88 257 LYS B CA 1
ATOM 4612 C C . LYS B 1 257 ? -28.094 -14.055 -15.094 1 95.88 257 LYS B C 1
ATOM 4614 O O . LYS B 1 257 ? -27.391 -14.875 -14.484 1 95.88 257 LYS B O 1
ATOM 4619 N N . THR B 1 258 ? -27.734 -12.773 -15.242 1 95.75 258 THR B N 1
ATOM 4620 C CA . THR B 1 258 ? -26.672 -12.148 -14.461 1 95.75 258 THR B CA 1
ATOM 4621 C C . THR B 1 258 ? -27.203 -10.969 -13.656 1 95.75 258 THR B C 1
ATOM 4623 O O . THR B 1 258 ? -27.969 -10.148 -14.18 1 95.75 258 THR B O 1
ATOM 4626 N N . LYS B 1 259 ? -26.922 -11 -12.398 1 96.31 259 LYS B N 1
ATOM 4627 C CA . LYS B 1 259 ? -27.312 -9.906 -11.508 1 96.31 259 LYS B CA 1
ATOM 4628 C C . LYS B 1 259 ? -26.094 -9.078 -11.094 1 96.31 259 LYS B C 1
ATOM 4630 O O . LYS B 1 259 ? -25.062 -9.633 -10.695 1 96.31 259 LYS B O 1
ATOM 4635 N N . ILE B 1 260 ? -26.203 -7.746 -11.219 1 94.75 260 ILE B N 1
ATOM 4636 C CA . ILE B 1 260 ? -25.141 -6.844 -10.805 1 94.75 260 ILE B CA 1
ATOM 4637 C C . ILE B 1 260 ? -25.25 -6.566 -9.312 1 94.75 260 ILE B C 1
ATOM 4639 O O . ILE B 1 260 ? -26.297 -6.148 -8.82 1 94.75 260 ILE B O 1
ATOM 4643 N N . THR B 1 261 ? -24.125 -6.773 -8.531 1 92 261 THR B N 1
ATOM 4644 C CA . THR B 1 261 ? -24.188 -6.68 -7.078 1 92 261 THR B CA 1
ATOM 4645 C C . THR B 1 261 ? -23.469 -5.438 -6.586 1 92 261 THR B C 1
ATOM 4647 O O . THR B 1 261 ? -23.609 -5.035 -5.43 1 92 261 THR B O 1
ATOM 4650 N N . GLY B 1 262 ? -22.641 -4.812 -7.441 1 87.25 262 GLY B N 1
ATOM 4651 C CA . GLY B 1 262 ? -21.922 -3.609 -7.039 1 87.25 262 GLY B CA 1
ATOM 4652 C C . GLY B 1 262 ? -20.484 -3.873 -6.625 1 87.25 262 GLY B C 1
ATOM 4653 O O . GLY B 1 262 ? -20.156 -4.98 -6.195 1 87.25 262 GLY B O 1
ATOM 4654 N N . ILE B 1 263 ? -19.672 -2.867 -6.715 1 83 263 ILE B N 1
ATOM 4655 C CA . ILE B 1 263 ? -18.266 -2.971 -6.391 1 83 263 ILE B CA 1
ATOM 4656 C C . ILE B 1 263 ? -18.078 -3.047 -4.875 1 83 263 ILE B C 1
ATOM 4658 O O . ILE B 1 263 ? -18.75 -2.328 -4.129 1 83 263 ILE B O 1
ATOM 4662 N N . ARG B 1 264 ? -17.203 -3.938 -4.41 1 79.44 264 ARG B N 1
ATOM 4663 C CA . ARG B 1 264 ? -16.922 -4.117 -2.988 1 79.44 264 ARG B CA 1
ATOM 4664 C C . ARG B 1 264 ? -15.742 -3.252 -2.547 1 79.44 264 ARG B C 1
ATOM 4666 O O . ARG B 1 264 ? -14.914 -2.863 -3.367 1 79.44 264 ARG B O 1
ATOM 4673 N N . PRO B 1 265 ? -15.633 -2.953 -1.191 1 78 265 PRO B N 1
ATOM 4674 C CA . PRO B 1 265 ? -14.469 -2.215 -0.69 1 78 265 PRO B CA 1
ATOM 4675 C C . PRO B 1 265 ? -13.148 -2.91 -1.008 1 78 265 PRO B C 1
ATOM 4677 O O . PRO B 1 265 ? -13.031 -4.129 -0.859 1 78 265 PRO B O 1
ATOM 4680 N N . GLY B 1 266 ? -12.234 -2.197 -1.523 1 79.19 266 GLY B N 1
ATOM 4681 C CA . GLY B 1 266 ? -10.914 -2.732 -1.781 1 79.19 266 GLY B CA 1
ATOM 4682 C C . GLY B 1 266 ? -10.758 -3.311 -3.176 1 79.19 266 GLY B C 1
ATOM 4683 O O . GLY B 1 266 ? -9.688 -3.803 -3.537 1 79.19 266 GLY B O 1
ATOM 4684 N N . GLU B 1 267 ? -11.883 -3.18 -3.938 1 84.81 267 GLU B N 1
ATOM 4685 C CA . GLU B 1 267 ? -11.812 -3.711 -5.297 1 84.81 267 GLU B CA 1
ATOM 4686 C C . GLU B 1 267 ? -11.68 -2.588 -6.32 1 84.81 267 GLU B C 1
ATOM 4688 O O . GLU B 1 267 ? -12.32 -1.542 -6.188 1 84.81 267 GLU B O 1
ATOM 4693 N N . LYS B 1 268 ? -10.898 -2.891 -7.332 1 88.88 268 LYS B N 1
ATOM 4694 C CA . LYS B 1 268 ? -10.703 -1.951 -8.43 1 88.88 268 LYS B CA 1
ATOM 4695 C C . LYS B 1 268 ? -11.516 -2.357 -9.656 1 88.88 268 LYS B C 1
ATOM 4697 O O . LYS B 1 268 ? -11.82 -3.537 -9.844 1 88.88 268 LYS B O 1
ATOM 4702 N N . LEU B 1 269 ? -11.836 -1.381 -10.492 1 90.25 269 LEU B N 1
ATOM 4703 C CA . LEU B 1 269 ? -12.445 -1.703 -11.781 1 90.25 269 LEU B CA 1
ATOM 4704 C C . LEU B 1 269 ? -11.453 -2.438 -12.68 1 90.25 269 LEU B C 1
ATOM 4706 O O . LEU B 1 269 ? -11.781 -3.48 -13.25 1 90.25 269 LEU B O 1
ATOM 4710 N N . THR B 1 270 ? -10.25 -1.857 -12.75 1 92.88 270 THR B N 1
ATOM 4711 C CA . THR B 1 270 ? -9.211 -2.488 -13.562 1 92.88 270 THR B CA 1
ATOM 4712 C C . THR B 1 270 ? -7.961 -2.754 -12.727 1 92.88 270 THR B C 1
ATOM 4714 O O . THR B 1 270 ? -7.473 -1.859 -12.031 1 92.88 270 THR B O 1
ATOM 4717 N N . GLU B 1 271 ? -7.488 -3.965 -12.742 1 94.06 271 GLU B N 1
ATOM 4718 C CA . GLU B 1 271 ? -6.18 -4.32 -12.203 1 94.06 271 GLU B CA 1
ATOM 4719 C C . GLU B 1 271 ? -5.117 -4.332 -13.289 1 94.06 271 GLU B C 1
ATOM 4721 O O . GLU B 1 271 ? -5.379 -4.758 -14.422 1 94.06 271 GLU B O 1
ATOM 4726 N N . TYR B 1 272 ? -3.98 -3.775 -12.977 1 95.06 272 TYR B N 1
ATOM 4727 C CA . TYR B 1 272 ? -2.863 -3.789 -13.914 1 95.06 272 TYR B CA 1
ATOM 4728 C C . TYR B 1 272 ? -1.702 -4.609 -13.359 1 95.06 272 TYR B C 1
ATOM 4730 O O . TYR B 1 272 ? -1.582 -4.793 -12.148 1 95.06 272 TYR B O 1
ATOM 4738 N N . LEU B 1 273 ? -0.842 -5.078 -14.242 1 96.38 273 LEU B N 1
ATOM 4739 C CA . LEU B 1 273 ? 0.298 -5.891 -13.836 1 96.38 273 LEU B CA 1
ATOM 4740 C C . LEU B 1 273 ? 1.471 -5.012 -13.414 1 96.38 273 LEU B C 1
ATOM 4742 O O . LEU B 1 273 ? 2.328 -5.441 -12.641 1 96.38 273 LEU B O 1
ATOM 4746 N N . LEU B 1 274 ? 1.52 -3.832 -13.969 1 94.44 274 LEU B N 1
ATOM 4747 C CA . LEU B 1 274 ? 2.588 -2.867 -13.734 1 94.44 274 LEU B CA 1
ATOM 4748 C C . LEU B 1 274 ? 2.031 -1.452 -13.625 1 94.44 274 LEU B C 1
ATOM 4750 O O . LEU B 1 274 ? 0.976 -1.152 -14.195 1 94.44 274 LEU B O 1
ATOM 4754 N N . THR B 1 275 ? 2.785 -0.612 -12.945 1 91.19 275 THR B N 1
ATOM 4755 C CA . THR B 1 275 ? 2.523 0.818 -13.062 1 91.19 275 THR B CA 1
ATOM 4756 C C . THR B 1 275 ? 3.184 1.387 -14.312 1 91.19 275 THR B C 1
ATOM 4758 O O . THR B 1 275 ? 4.055 0.748 -14.906 1 91.19 275 THR B O 1
ATOM 4761 N N . ASN B 1 276 ? 2.758 2.58 -14.727 1 87.19 276 ASN B N 1
ATOM 4762 C CA . ASN B 1 276 ? 3.422 3.242 -15.852 1 87.19 276 ASN B CA 1
ATOM 4763 C C . ASN B 1 276 ? 4.902 3.477 -15.562 1 87.19 276 ASN B C 1
ATOM 4765 O O . ASN B 1 276 ? 5.742 3.324 -16.453 1 87.19 276 ASN B O 1
ATOM 4769 N N . PHE B 1 277 ? 5.273 3.789 -14.336 1 84.94 277 PHE B N 1
ATOM 4770 C CA . PHE B 1 277 ? 6.664 3.988 -13.945 1 84.94 277 PHE B CA 1
ATOM 4771 C C . PHE B 1 277 ? 7.457 2.695 -14.094 1 84.94 277 PHE B C 1
ATOM 4773 O O . PHE B 1 277 ? 8.57 2.697 -14.625 1 84.94 277 PHE B O 1
ATOM 4780 N N . GLU B 1 278 ? 6.863 1.616 -13.594 1 91.19 278 GLU B N 1
ATOM 4781 C CA . GLU B 1 278 ? 7.531 0.324 -13.703 1 91.19 278 GLU B CA 1
ATOM 4782 C C . GLU B 1 278 ? 7.762 -0.055 -15.164 1 91.19 278 GLU B C 1
ATOM 4784 O O . GLU B 1 278 ? 8.812 -0.602 -15.516 1 91.19 278 GLU B O 1
ATOM 4789 N N . MET B 1 279 ? 6.754 0.25 -15.969 1 91.69 279 MET B N 1
ATOM 4790 C CA . MET B 1 279 ? 6.871 -0.058 -17.391 1 91.69 279 MET B CA 1
ATOM 4791 C C . MET B 1 279 ? 8.047 0.684 -18.016 1 91.69 279 MET B C 1
ATOM 4793 O O . MET B 1 279 ? 8.781 0.122 -18.828 1 91.69 279 MET B O 1
ATOM 4797 N N . GLU B 1 280 ? 8.266 1.91 -17.562 1 87.94 280 GLU B N 1
ATOM 4798 C CA . GLU B 1 280 ? 9.352 2.73 -18.094 1 87.94 280 GLU B CA 1
ATOM 4799 C C . GLU B 1 280 ? 10.711 2.223 -17.625 1 87.94 280 GLU B C 1
ATOM 4801 O O . GLU B 1 280 ? 11.742 2.516 -18.234 1 87.94 280 GLU B O 1
ATOM 4806 N N . HIS B 1 281 ? 10.742 1.41 -16.594 1 89.06 281 HIS B N 1
ATOM 4807 C CA . HIS B 1 281 ? 12.016 1.045 -15.969 1 89.06 281 HIS B CA 1
ATOM 4808 C C . HIS B 1 281 ? 12.172 -0.469 -15.883 1 89.06 281 HIS B C 1
ATOM 4810 O O . HIS B 1 281 ? 12.836 -0.978 -14.977 1 89.06 281 HIS B O 1
ATOM 4816 N N . CYS B 1 282 ? 11.508 -1.171 -16.75 1 94.69 282 CYS B N 1
ATOM 4817 C CA . CYS B 1 282 ? 11.633 -2.623 -16.734 1 94.69 282 CYS B CA 1
ATOM 4818 C C . CYS B 1 282 ? 12.203 -3.141 -18.047 1 94.69 282 CYS B C 1
ATOM 4820 O O . CYS B 1 282 ? 12.383 -2.375 -19 1 94.69 282 CYS B O 1
ATOM 4822 N N . LEU B 1 283 ? 12.68 -4.355 -18.047 1 96.38 283 LEU B N 1
ATOM 4823 C CA . LEU B 1 283 ? 12.992 -5.129 -19.234 1 96.38 283 LEU B CA 1
ATOM 4824 C C . LEU B 1 283 ? 11.867 -6.105 -19.562 1 96.38 283 LEU B C 1
ATOM 4826 O O . LEU B 1 283 ? 11 -6.359 -18.719 1 96.38 283 LEU B O 1
ATOM 4830 N N . GLU B 1 284 ? 11.836 -6.543 -20.781 1 95.75 284 GLU B N 1
ATOM 4831 C CA . GLU B 1 284 ? 10.766 -7.445 -21.203 1 95.75 284 GLU B CA 1
ATOM 4832 C C . GLU B 1 284 ? 11.336 -8.68 -21.891 1 95.75 284 GLU B C 1
ATOM 4834 O O . GLU B 1 284 ? 12.297 -8.586 -22.656 1 95.75 284 GLU B O 1
ATOM 4839 N N . THR B 1 285 ? 10.828 -9.812 -21.562 1 95.25 285 THR B N 1
ATOM 4840 C CA . THR B 1 285 ? 11.039 -11.07 -22.281 1 95.25 285 THR B CA 1
ATOM 4841 C C . THR B 1 285 ? 9.711 -11.641 -22.781 1 95.25 285 THR B C 1
ATOM 4843 O O . THR B 1 285 ? 8.672 -10.984 -22.656 1 95.25 285 THR B O 1
ATOM 4846 N N . LYS B 1 286 ? 9.75 -12.758 -23.359 1 92.88 286 LYS B N 1
ATOM 4847 C CA . LYS B 1 286 ? 8.531 -13.414 -23.828 1 92.88 286 LYS B CA 1
ATOM 4848 C C . LYS B 1 286 ? 7.594 -13.727 -22.672 1 92.88 286 LYS B C 1
ATOM 4850 O O . LYS B 1 286 ? 6.375 -13.609 -22.797 1 92.88 286 LYS B O 1
ATOM 4855 N N . ASN B 1 287 ? 8.156 -13.984 -21.484 1 94.56 287 ASN B N 1
ATOM 4856 C CA . ASN B 1 287 ? 7.387 -14.516 -20.359 1 94.56 287 ASN B CA 1
ATOM 4857 C C . ASN B 1 287 ? 7.148 -13.453 -19.297 1 94.56 287 ASN B C 1
ATOM 4859 O O . ASN B 1 287 ? 6.18 -13.539 -18.531 1 94.56 287 ASN B O 1
ATOM 4863 N N . PHE B 1 288 ? 8.102 -12.383 -19.359 1 95.44 288 PHE B N 1
ATOM 4864 C CA . PHE B 1 288 ? 8.117 -11.523 -18.188 1 95.44 288 PHE B CA 1
ATOM 4865 C C . PHE B 1 288 ? 8.281 -10.062 -18.578 1 95.44 288 PHE B C 1
ATOM 4867 O O . PHE B 1 288 ? 8.859 -9.758 -19.625 1 95.44 288 PHE B O 1
ATOM 4874 N N . PHE B 1 289 ? 7.758 -9.227 -17.766 1 96.38 289 PHE B N 1
ATOM 4875 C CA . PHE B 1 289 ? 8.43 -7.965 -17.484 1 96.38 289 PHE B CA 1
ATOM 4876 C C . PHE B 1 289 ? 9.336 -8.094 -16.266 1 96.38 289 PHE B C 1
ATOM 4878 O O . PHE B 1 289 ? 8.984 -8.766 -15.297 1 96.38 289 PHE B O 1
ATOM 4885 N N . ILE B 1 290 ? 10.523 -7.543 -16.297 1 97.44 290 ILE B N 1
ATOM 4886 C CA . ILE B 1 290 ? 11.484 -7.688 -15.211 1 97.44 290 ILE B CA 1
ATOM 4887 C C . ILE B 1 290 ? 11.828 -6.312 -14.641 1 97.44 290 ILE B C 1
ATOM 4889 O O . ILE B 1 290 ? 12.461 -5.496 -15.312 1 97.44 290 ILE B O 1
ATOM 4893 N N . ILE B 1 291 ? 11.32 -6.043 -13.445 1 95.5 291 ILE B N 1
ATOM 4894 C CA . ILE B 1 291 ? 11.781 -4.883 -12.695 1 95.5 291 ILE B CA 1
ATOM 4895 C C . ILE B 1 291 ? 13.102 -5.207 -12.008 1 95.5 291 ILE B C 1
ATOM 4897 O O . ILE B 1 291 ? 13.172 -6.105 -11.164 1 95.5 291 ILE B O 1
ATOM 4901 N N . PRO B 1 292 ? 14.164 -4.492 -12.312 1 93.75 292 PRO B N 1
ATOM 4902 C CA . PRO B 1 292 ? 15.477 -4.844 -11.75 1 93.75 292 PRO B CA 1
ATOM 4903 C C . PRO B 1 292 ? 15.609 -4.473 -10.281 1 93.75 292 PRO B C 1
ATOM 4905 O O . PRO B 1 292 ? 14.711 -3.852 -9.711 1 93.75 292 PRO B O 1
ATOM 4908 N N . LYS B 1 293 ? 16.719 -4.883 -9.742 1 89.75 293 LYS B N 1
ATOM 4909 C CA . LYS B 1 293 ? 17.078 -4.523 -8.375 1 89.75 293 LYS B CA 1
ATOM 4910 C C . LYS B 1 293 ? 17.109 -3.008 -8.188 1 89.75 293 LYS B C 1
ATOM 4912 O O . LYS B 1 293 ? 17.422 -2.268 -9.117 1 89.75 293 LYS B O 1
ATOM 4917 N N . MET B 1 294 ? 16.812 -2.598 -7.012 1 83.81 294 MET B N 1
ATOM 4918 C CA . MET B 1 294 ? 16.781 -1.176 -6.684 1 83.81 294 MET B CA 1
ATOM 4919 C C . MET B 1 294 ? 18.109 -0.512 -7.027 1 83.81 294 MET B C 1
ATOM 4921 O O . MET B 1 294 ? 19.172 -1.049 -6.715 1 83.81 294 MET B O 1
ATOM 4925 N N . PHE B 1 295 ? 18.031 0.638 -7.676 1 79.94 295 PHE B N 1
ATOM 4926 C CA . PHE B 1 295 ? 19.156 1.507 -7.992 1 79.94 295 PHE B CA 1
ATOM 4927 C C . PHE B 1 295 ? 20.062 0.86 -9.039 1 79.94 295 PHE B C 1
ATOM 4929 O O . PHE B 1 295 ? 21.203 1.283 -9.227 1 79.94 295 PHE B O 1
ATOM 4936 N N . GLU B 1 296 ? 19.578 -0.206 -9.578 1 85.31 296 GLU B N 1
ATOM 4937 C CA . GLU B 1 296 ? 20.344 -0.827 -10.656 1 85.31 296 GLU B CA 1
ATOM 4938 C C . GLU B 1 296 ? 19.875 -0.338 -12.023 1 85.31 296 GLU B C 1
ATOM 4940 O O . GLU B 1 296 ? 18.672 -0.192 -12.258 1 85.31 296 GLU B O 1
ATOM 4945 N N . SER B 1 297 ? 20.797 -0.075 -12.883 1 84.44 297 SER B N 1
ATOM 4946 C CA . SER B 1 297 ? 20.469 0.323 -14.25 1 84.44 297 SER B CA 1
ATOM 4947 C C . SER B 1 297 ? 19.969 -0.863 -15.062 1 84.44 297 SER B C 1
ATOM 4949 O O . SER B 1 297 ? 20.328 -2.01 -14.789 1 84.44 297 SER B O 1
ATOM 4951 N N . LEU B 1 298 ? 19.172 -0.511 -16 1 88.19 298 LEU B N 1
ATOM 4952 C CA . LEU B 1 298 ? 18.688 -1.555 -16.906 1 88.19 298 LEU B CA 1
ATOM 4953 C C . LEU B 1 298 ? 19.828 -2.105 -17.75 1 88.19 298 LEU B C 1
ATOM 4955 O O . LEU B 1 298 ? 20.594 -1.34 -18.344 1 88.19 298 LEU B O 1
ATOM 4959 N N . ASP B 1 299 ? 20.047 -3.416 -17.719 1 90.81 299 ASP B N 1
ATOM 4960 C CA . ASP B 1 299 ? 21.062 -4.098 -18.516 1 90.81 299 ASP B CA 1
ATOM 4961 C C . ASP B 1 299 ? 20.484 -5.355 -19.172 1 90.81 299 ASP B C 1
ATOM 4963 O O . ASP B 1 299 ? 20.438 -6.414 -18.547 1 90.81 299 ASP B O 1
ATOM 4967 N N . PRO B 1 300 ? 20.141 -5.199 -20.391 1 89.81 300 PRO B N 1
ATOM 4968 C CA . PRO B 1 300 ? 19.562 -6.352 -21.078 1 89.81 300 PRO B CA 1
ATOM 4969 C C . PRO B 1 300 ? 20.484 -7.562 -21.109 1 89.81 300 PRO B C 1
ATOM 4971 O O . PRO B 1 300 ? 20.031 -8.695 -21.281 1 89.81 300 PRO B O 1
ATOM 4974 N N . LYS B 1 301 ? 21.766 -7.387 -20.938 1 91.69 301 LYS B N 1
ATOM 4975 C CA . LYS B 1 301 ? 22.719 -8.484 -20.969 1 91.69 301 LYS B CA 1
ATOM 4976 C C . LYS B 1 301 ? 22.578 -9.367 -19.719 1 91.69 301 LYS B C 1
ATOM 4978 O O . LYS B 1 301 ? 23 -10.523 -19.734 1 91.69 301 LYS B O 1
ATOM 4983 N N . LYS B 1 302 ? 22.031 -8.805 -18.781 1 92.19 302 LYS B N 1
ATOM 4984 C CA . LYS B 1 302 ? 21.891 -9.523 -17.516 1 92.19 302 LYS B CA 1
ATOM 4985 C C . LYS B 1 302 ? 20.844 -10.633 -17.641 1 92.19 302 LYS B C 1
ATOM 4987 O O . LYS B 1 302 ? 20.953 -11.656 -16.953 1 92.19 302 LYS B O 1
ATOM 4992 N N . TYR B 1 303 ? 19.844 -10.445 -18.453 1 93.75 303 TYR B N 1
ATOM 4993 C CA . TYR B 1 303 ? 18.766 -11.414 -18.656 1 93.75 303 TYR B CA 1
ATOM 4994 C C . TYR B 1 303 ? 18.656 -11.781 -20.141 1 93.75 303 TYR B C 1
ATOM 4996 O O . TYR B 1 303 ? 18.016 -11.07 -20.922 1 93.75 303 TYR B O 1
ATOM 5004 N N . PRO B 1 304 ? 19.172 -12.906 -20.453 1 89.62 304 PRO B N 1
ATOM 5005 C CA . PRO B 1 304 ? 19.172 -13.297 -21.859 1 89.62 304 PRO B CA 1
ATOM 5006 C C . PRO B 1 304 ? 17.781 -13.195 -22.5 1 89.62 304 PRO B C 1
ATOM 5008 O O . PRO B 1 304 ? 16.812 -13.695 -21.953 1 89.62 304 PRO B O 1
ATOM 5011 N N . GLY B 1 305 ? 17.75 -12.5 -23.641 1 91.44 305 GLY B N 1
ATOM 5012 C CA . GLY B 1 305 ? 16.516 -12.375 -24.391 1 91.44 305 GLY B CA 1
ATOM 5013 C C . GLY B 1 305 ? 15.68 -11.18 -23.969 1 91.44 305 GLY B C 1
ATOM 5014 O O . GLY B 1 305 ? 14.617 -10.922 -24.547 1 91.44 305 GLY B O 1
ATOM 5015 N N . SER B 1 306 ? 16.172 -10.445 -23 1 94.81 306 SER B N 1
ATOM 5016 C CA . SER B 1 306 ? 15.406 -9.305 -22.516 1 94.81 306 SER B CA 1
ATOM 5017 C C . SER B 1 306 ? 15.672 -8.062 -23.359 1 94.81 306 SER B C 1
ATOM 5019 O O . SER B 1 306 ? 16.719 -7.953 -24 1 94.81 306 SER B O 1
ATOM 5021 N N . LYS B 1 307 ? 14.688 -7.168 -23.484 1 95.31 307 LYS B N 1
ATOM 5022 C CA . LYS B 1 307 ? 14.773 -5.883 -24.172 1 95.31 307 LYS B CA 1
ATOM 5023 C C . LYS B 1 307 ? 13.914 -4.828 -23.484 1 95.31 307 LYS B C 1
ATOM 5025 O O . LYS B 1 307 ? 13.094 -5.152 -22.609 1 95.31 307 LYS B O 1
ATOM 5030 N N . LYS B 1 308 ? 14.164 -3.637 -23.844 1 92.62 308 LYS B N 1
ATOM 5031 C CA . LYS B 1 308 ? 13.266 -2.578 -23.391 1 92.62 308 LYS B CA 1
ATOM 5032 C C . LYS B 1 308 ? 11.898 -2.699 -24.062 1 92.62 308 LYS B C 1
ATOM 5034 O O . LYS B 1 308 ? 11.805 -2.963 -25.266 1 92.62 308 LYS B O 1
ATOM 5039 N N . PRO B 1 309 ? 10.859 -2.539 -23.266 1 91.25 309 PRO B N 1
ATOM 5040 C CA . PRO B 1 309 ? 9.531 -2.625 -23.875 1 91.25 309 PRO B CA 1
ATOM 5041 C C . PRO B 1 309 ? 9.289 -1.525 -24.906 1 91.25 309 PRO B C 1
ATOM 5043 O O . PRO B 1 309 ? 9.844 -0.431 -24.797 1 91.25 309 PRO B O 1
ATOM 5046 N N . LYS B 1 310 ? 8.516 -1.723 -25.938 1 81.44 310 LYS B N 1
ATOM 5047 C CA . LYS B 1 310 ? 8.219 -0.769 -27 1 81.44 310 LYS B CA 1
ATOM 5048 C C . LYS B 1 310 ? 7.344 0.371 -26.484 1 81.44 310 LYS B C 1
ATOM 5050 O O . LYS B 1 310 ? 7.621 1.543 -26.75 1 81.44 310 LYS B O 1
ATOM 5055 N N . ASN B 1 311 ? 6.145 0.178 -25.891 1 72.88 311 ASN B N 1
ATOM 5056 C CA . ASN B 1 311 ? 5.215 1.192 -25.406 1 72.88 311 ASN B CA 1
ATOM 5057 C C . ASN B 1 311 ? 5.41 1.479 -23.922 1 72.88 311 ASN B C 1
ATOM 5059 O O . ASN B 1 311 ? 4.559 1.135 -23.109 1 72.88 311 ASN B O 1
ATOM 5063 N N . THR B 1 312 ? 6.363 2.416 -23.625 1 72.12 312 THR B N 1
ATOM 5064 C CA . THR B 1 312 ? 6.867 2.566 -22.266 1 72.12 312 THR B CA 1
ATOM 5065 C C . THR B 1 312 ? 6.031 3.578 -21.484 1 72.12 312 THR B C 1
ATOM 5067 O O . THR B 1 312 ? 5.926 3.488 -20.266 1 72.12 312 THR B O 1
ATOM 5070 N N . THR B 1 313 ? 5.379 4.395 -22.172 1 71 313 THR B N 1
ATOM 5071 C CA . THR B 1 313 ? 4.883 5.504 -21.359 1 71 313 THR B CA 1
ATOM 5072 C C . THR B 1 313 ? 3.369 5.418 -21.188 1 71 313 THR B C 1
ATOM 5074 O O . THR B 1 313 ? 2.781 6.172 -20.406 1 71 313 THR B O 1
ATOM 5077 N N . LYS B 1 314 ? 2.705 4.375 -21.734 1 82.44 314 LYS B N 1
ATOM 5078 C CA . LYS B 1 314 ? 1.245 4.352 -21.688 1 82.44 314 LYS B CA 1
ATOM 5079 C C . LYS B 1 314 ? 0.726 2.924 -21.531 1 82.44 314 LYS B C 1
ATOM 5081 O O . LYS B 1 314 ? -0.168 2.498 -22.266 1 82.44 314 LYS B O 1
ATOM 5086 N N . TYR B 1 315 ? 1.275 2.242 -20.562 1 86.75 315 TYR B N 1
ATOM 5087 C CA . TYR B 1 315 ? 0.901 0.848 -20.344 1 86.75 315 TYR B CA 1
ATOM 5088 C C . TYR B 1 315 ? -0.585 0.726 -20.031 1 86.75 315 TYR B C 1
ATOM 5090 O O . TYR B 1 315 ? -1.294 -0.072 -20.641 1 86.75 315 TYR B O 1
ATOM 5098 N N . PHE B 1 316 ? -1.137 1.588 -19.156 1 85.56 316 PHE B N 1
ATOM 5099 C CA . PHE B 1 316 ? -2.537 1.514 -18.766 1 85.56 316 PHE B CA 1
ATOM 5100 C C . PHE B 1 316 ? -3.451 1.732 -19.953 1 85.56 316 PHE B C 1
ATOM 5102 O O . PHE B 1 316 ? -4.508 1.104 -20.062 1 85.56 316 PHE B O 1
ATOM 5109 N N . GLU B 1 317 ? -3.021 2.539 -20.828 1 85.5 317 GLU B N 1
ATOM 5110 C CA . GLU B 1 317 ? -3.848 2.938 -21.969 1 85.5 317 GLU B CA 1
ATOM 5111 C C . GLU B 1 317 ? -3.764 1.914 -23.094 1 85.5 317 GLU B C 1
ATOM 5113 O O . GLU B 1 317 ? -4.637 1.869 -23.969 1 85.5 317 GLU B O 1
ATOM 5118 N N . THR B 1 318 ? -2.756 1.108 -23.109 1 87.81 318 THR B N 1
ATOM 5119 C CA . THR B 1 318 ? -2.496 0.28 -24.281 1 87.81 318 THR B CA 1
ATOM 5120 C C . THR B 1 318 ? -2.943 -1.158 -24.031 1 87.81 318 THR B C 1
ATOM 5122 O O . THR B 1 318 ? -3.203 -1.902 -24.984 1 87.81 318 THR B O 1
ATOM 5125 N N . VAL B 1 319 ? -2.982 -1.563 -22.812 1 91 319 VAL B N 1
ATOM 5126 C CA . VAL B 1 319 ? -3.373 -2.936 -22.516 1 91 319 VAL B CA 1
ATOM 5127 C C . VAL B 1 319 ? -4.875 -3.105 -22.734 1 91 319 VAL B C 1
ATOM 5129 O O . VAL B 1 319 ? -5.672 -2.287 -22.266 1 91 319 VAL B O 1
ATOM 5132 N N . LYS B 1 320 ? -5.301 -4.164 -23.531 1 94.12 320 LYS B N 1
ATOM 5133 C CA . LYS B 1 320 ? -6.703 -4.41 -23.844 1 94.12 320 LYS B CA 1
ATOM 5134 C C . LYS B 1 320 ? -7.09 -5.859 -23.562 1 94.12 320 LYS B C 1
ATOM 5136 O O . LYS B 1 320 ? -6.266 -6.766 -23.688 1 94.12 320 LYS B O 1
ATOM 5141 N N . PRO B 1 321 ? -8.375 -6.062 -23.156 1 97.44 321 PRO B N 1
ATOM 5142 C CA . PRO B 1 321 ? -8.836 -7.434 -22.922 1 97.44 321 PRO B CA 1
ATOM 5143 C C . PRO B 1 321 ? -8.898 -8.25 -24.219 1 97.44 321 PRO B C 1
ATOM 5145 O O . PRO B 1 321 ? -9.109 -7.695 -25.297 1 97.44 321 PRO B O 1
ATOM 5148 N N . ILE B 1 322 ? -8.703 -9.508 -24.094 1 97.38 322 ILE B N 1
ATOM 5149 C CA . ILE B 1 322 ? -8.891 -10.406 -25.219 1 97.38 322 ILE B CA 1
ATOM 5150 C C . ILE B 1 322 ? -10.383 -10.547 -25.531 1 97.38 322 ILE B C 1
ATOM 5152 O O . ILE B 1 322 ? -11.227 -10.164 -24.719 1 97.38 322 ILE B O 1
ATOM 5156 N N . SER B 1 323 ? -10.68 -11.109 -26.688 1 97.25 323 SER B N 1
ATOM 5157 C CA . SER B 1 323 ? -12.07 -11.234 -27.125 1 97.25 323 SER B CA 1
ATOM 5158 C C . SER B 1 323 ? -12.789 -12.352 -26.375 1 97.25 323 SER B C 1
ATOM 5160 O O . SER B 1 323 ? -12.148 -13.219 -25.781 1 97.25 323 SER B O 1
ATOM 5162 N N . GLN B 1 324 ? -14.102 -12.289 -26.406 1 96.5 324 GLN B N 1
ATOM 5163 C CA . GLN B 1 324 ? -14.898 -13.344 -25.781 1 96.5 324 GLN B CA 1
ATOM 5164 C C . GLN B 1 324 ? -14.586 -14.703 -26.391 1 96.5 324 GLN B C 1
ATOM 5166 O O . GLN B 1 324 ? -14.562 -15.719 -25.703 1 96.5 324 GLN B O 1
ATOM 5171 N N . GLU B 1 325 ? -14.375 -14.695 -27.688 1 96.75 325 GLU B N 1
ATOM 5172 C CA . GLU B 1 325 ? -14.039 -15.93 -28.391 1 96.75 325 GLU B CA 1
ATOM 5173 C C . GLU B 1 325 ? -12.734 -16.531 -27.859 1 96.75 325 GLU B C 1
ATOM 5175 O O . GLU B 1 325 ? -12.625 -17.75 -27.703 1 96.75 325 GLU B O 1
ATOM 5180 N N . GLN B 1 326 ? -11.797 -15.703 -27.594 1 96.62 326 GLN B N 1
ATOM 5181 C CA . GLN B 1 326 ? -10.523 -16.141 -27.047 1 96.62 326 GLN B CA 1
ATOM 5182 C C . GLN B 1 326 ? -10.688 -16.688 -25.625 1 96.62 326 GLN B C 1
ATOM 5184 O O . GLN B 1 326 ? -10.016 -17.641 -25.234 1 96.62 326 GLN B O 1
ATOM 5189 N N . ILE B 1 327 ? -11.602 -16.078 -24.906 1 96.56 327 ILE B N 1
ATOM 5190 C CA . ILE B 1 327 ? -11.875 -16.547 -23.547 1 96.56 327 ILE B CA 1
ATOM 5191 C C . ILE B 1 327 ? -12.492 -17.938 -23.609 1 96.56 327 ILE B C 1
ATOM 5193 O O . ILE B 1 327 ? -12.117 -18.812 -22.828 1 96.56 327 ILE B O 1
ATOM 5197 N N . VAL B 1 328 ? -13.414 -18.125 -24.516 1 96.25 328 VAL B N 1
ATOM 5198 C CA . VAL B 1 328 ? -14.07 -19.422 -24.688 1 96.25 328 VAL B CA 1
ATOM 5199 C C . VAL B 1 328 ? -13.023 -20.484 -25 1 96.25 328 VAL B C 1
ATOM 5201 O O . VAL B 1 328 ? -13.062 -21.594 -24.438 1 96.25 328 VAL B O 1
ATOM 5204 N N . LYS B 1 329 ? -12.102 -20.141 -25.859 1 94.81 329 LYS B N 1
ATOM 5205 C CA . LYS B 1 329 ? -11.039 -21.078 -26.219 1 94.81 329 LYS B CA 1
ATOM 5206 C C . LYS B 1 329 ? -10.195 -21.453 -25 1 94.81 329 LYS B C 1
ATOM 5208 O O . LYS B 1 329 ? -9.836 -22.625 -24.812 1 94.81 329 LYS B O 1
ATOM 5213 N N . LEU B 1 330 ? -9.898 -20.484 -24.219 1 91.75 330 LEU B N 1
ATOM 5214 C CA . LEU B 1 330 ? -9.117 -20.703 -23 1 91.75 330 LEU B CA 1
ATOM 5215 C C . LEU B 1 330 ? -9.867 -21.625 -22.031 1 91.75 330 LEU B C 1
ATOM 5217 O O . LEU B 1 330 ? -9.281 -22.531 -21.453 1 91.75 330 LEU B O 1
ATOM 5221 N N . LEU B 1 331 ? -11.211 -21.406 -21.906 1 92.94 331 LEU B N 1
ATOM 5222 C CA . LEU B 1 331 ? -12.031 -22.156 -20.969 1 92.94 331 LEU B CA 1
ATOM 5223 C C . LEU B 1 331 ? -12.203 -23.594 -21.422 1 92.94 331 LEU B C 1
ATOM 5225 O O . LEU B 1 331 ? -12.273 -24.516 -20.609 1 92.94 331 LEU B O 1
ATOM 5229 N N . LYS B 1 332 ? -12.234 -23.812 -22.672 1 92.12 332 LYS B N 1
ATOM 5230 C CA . LYS B 1 332 ? -12.406 -25.156 -23.219 1 92.12 332 LYS B CA 1
ATOM 5231 C C . LYS B 1 332 ? -11.188 -26.031 -22.922 1 92.12 332 LYS B C 1
ATOM 5233 O O . LYS B 1 332 ? -11.297 -27.25 -22.828 1 92.12 332 LYS B O 1
ATOM 5238 N N . LYS B 1 333 ? -10.094 -25.344 -22.734 1 86.38 333 LYS B N 1
ATOM 5239 C CA . LYS B 1 333 ? -8.883 -26.078 -22.375 1 86.38 333 LYS B CA 1
ATOM 5240 C C . LYS B 1 333 ? -8.914 -26.5 -20.906 1 86.38 333 LYS B C 1
ATOM 5242 O O . LYS B 1 333 ? -8.211 -27.438 -20.516 1 86.38 333 LYS B O 1
ATOM 5247 N N . ILE B 1 334 ? -9.68 -25.875 -20.172 1 84.06 334 ILE B N 1
ATOM 5248 C CA . ILE B 1 334 ? -9.719 -26.094 -18.734 1 84.06 334 ILE B CA 1
ATOM 5249 C C . ILE B 1 334 ? -10.875 -27.031 -18.391 1 84.06 334 ILE B C 1
ATOM 5251 O O . ILE B 1 334 ? -10.75 -27.875 -17.5 1 84.06 334 ILE B O 1
ATOM 5255 N N . TYR B 1 335 ? -12.031 -26.844 -19.125 1 85.19 335 TYR B N 1
ATOM 5256 C CA . TYR B 1 335 ? -13.242 -27.609 -18.859 1 85.19 335 TYR B CA 1
ATOM 5257 C C . TYR B 1 335 ? -13.484 -28.641 -19.938 1 85.19 335 TYR B C 1
ATOM 5259 O O . TYR B 1 335 ? -13.539 -28.312 -21.125 1 85.19 335 TYR B O 1
#

Radius of gyration: 26.39 Å; Cα contacts (8 Å, |Δi|>4): 1471; chains: 2; bounding box: 57×82×60 Å

Organism: Nitrosopumilus maritimus (strain SCM1) (NCBI:txid436308)